Protein AF-A0A952ZER1-F1 (afdb_monomer_lite)

Secondary structure (DSSP, 8-state):
------THHHHHHHHHHHHHHHHHHHHHHHHHHHHHHHHHHHHHHHHHH--TT-TT-SS----TTT--HHHHHHHHHHHHHH-TT-HHHHHHHHHHHHHTT-HHHHHHHHHHHHTT-HHHHHHHHHHHHHT-SPPTT----HHHHHHHHHHHHGGGGGSS-SS---HHHHHHHHHHHHHHHHHHHHHHTTTSHHHHHHHHGGGSSSHHHHHHHHHTPPP-GGGHHHHHHHHHHHHHHHHHTGGGSSTT---GGGS-HHHHHHHHHHHHHHHHHHHHSSHHHHHHHHHHHHHHHHHHHHHHHHHHHHHH-TTSHHHHHHHHHHHHHHHHHHHHHHHHHHHHHHHHTSTTS--------S---S---------HHHHHHHHHHHHTTB-TTSPBPHHHHHH-TT------TTTTT-HHHHHHHHHHHHHHHHH-

Sequence (432 aa):
MTKRSSPYSVCVVVIAILFTIFHSAISLAQSVSTSNESVISLQECDAAASHPNDPRRTAPGVSDEQLIPGRAIQLCEKAVQLNPTNARAKFELARAYWLGQDDKKAFRLFAQAGNNYPPALKYIGDAYLEGRGLPKGENQDANTALVWYKRSCGNLCKSASTVPGFPDARNAVNELTQRLQEERDVNIHTNKHENRTKASFNIFQMPEIIKALYNGTPIDWQGHAYVAQYLDGFISEMHEKILFLNGGQFCAPLISAEATSRLGPLKQRASYGALGGGGYDNMLNGPQRTQMVTDAGRRDALMLFNKFGCESGVSRTIIKNMNIALSRSEDTYSSVSRDMLNSMDRPGVPGFMYKENTYANLGKPVDGSRDENKIIARLNAFEKTLDDDGHMGFNFAKEHPSAPCVVPRDIAIAVESATKFQAACKKYKELR

Structure (mmCIF, N/CA/C/O backbone):
data_AF-A0A952ZER1-F1
#
_entry.id   AF-A0A952ZER1-F1
#
loop_
_atom_site.group_PDB
_atom_site.id
_atom_site.type_symbol
_atom_site.label_atom_id
_atom_site.label_alt_id
_atom_site.label_comp_id
_atom_site.label_asym_id
_atom_site.label_entity_id
_atom_site.label_seq_id
_atom_site.pdbx_PDB_ins_code
_atom_site.Cartn_x
_atom_site.Cartn_y
_atom_site.Cartn_z
_atom_site.occupancy
_atom_site.B_iso_or_equiv
_atom_site.auth_seq_id
_atom_site.auth_comp_id
_atom_site.auth_asym_id
_atom_site.auth_atom_id
_atom_site.pdbx_PDB_model_num
ATOM 1 N N . MET A 1 1 ? -60.679 28.554 63.789 1.00 43.62 1 MET A N 1
ATOM 2 C CA . MET A 1 1 ? -60.736 28.195 62.354 1.00 43.62 1 MET A CA 1
ATOM 3 C C . MET A 1 1 ? -59.680 27.135 62.067 1.00 43.62 1 MET A C 1
ATOM 5 O O . MET A 1 1 ? -58.536 27.470 61.802 1.00 43.62 1 MET A O 1
ATOM 9 N N . THR A 1 2 ? -60.030 25.856 62.184 1.00 45.25 2 THR A N 1
ATOM 10 C CA . THR A 1 2 ? -59.142 24.730 61.858 1.00 45.25 2 THR A CA 1
ATOM 11 C C . THR A 1 2 ? -59.527 24.195 60.480 1.00 45.25 2 THR A C 1
ATOM 13 O O . THR A 1 2 ? -60.616 23.663 60.274 1.00 45.25 2 THR A O 1
ATOM 16 N N . LYS A 1 3 ? -58.648 24.426 59.500 1.00 50.78 3 LYS A N 1
ATOM 17 C CA . LYS A 1 3 ? -58.821 24.029 58.098 1.00 50.78 3 LYS A CA 1
ATOM 18 C C . LYS A 1 3 ? -58.713 22.499 58.011 1.00 50.78 3 LYS A C 1
ATOM 20 O O . LYS A 1 3 ? -57.623 21.957 58.161 1.00 50.78 3 LYS A O 1
ATOM 25 N N . ARG A 1 4 ? -59.836 21.800 57.807 1.00 47.62 4 ARG A N 1
ATOM 26 C CA . ARG A 1 4 ? -59.846 20.361 57.490 1.00 47.62 4 ARG A CA 1
ATOM 27 C C . ARG A 1 4 ? -59.315 20.172 56.069 1.00 47.62 4 ARG A C 1
ATOM 29 O O . ARG A 1 4 ? -59.927 20.643 55.113 1.00 47.62 4 ARG A O 1
ATOM 36 N N . SER A 1 5 ? -58.165 19.522 55.942 1.00 53.94 5 SER A N 1
ATOM 37 C CA . SER A 1 5 ? -57.591 19.100 54.667 1.00 53.94 5 SER A CA 1
ATOM 38 C C . SER A 1 5 ? -58.413 17.955 54.066 1.00 53.94 5 SER A C 1
ATOM 40 O O . SER A 1 5 ? -58.832 17.025 54.752 1.00 53.94 5 SER A O 1
ATOM 42 N N . SER A 1 6 ? -58.675 18.069 52.766 1.00 51.28 6 SER A N 1
ATOM 43 C CA . SER A 1 6 ? -59.463 17.128 51.972 1.00 51.28 6 SER A CA 1
ATOM 44 C C . SER A 1 6 ? -58.701 15.805 51.758 1.00 51.28 6 SER A C 1
ATOM 46 O O . SER A 1 6 ? -57.529 15.852 51.368 1.00 51.28 6 SER A O 1
ATOM 48 N N . PRO A 1 7 ? -59.337 14.630 51.952 1.00 60.44 7 PRO A N 1
ATOM 49 C CA . PRO A 1 7 ? -58.694 13.316 51.814 1.00 60.44 7 PRO A CA 1
ATOM 50 C C . PRO A 1 7 ? -58.170 13.033 50.395 1.00 60.44 7 PRO A C 1
ATOM 52 O O . PRO A 1 7 ? -57.270 12.214 50.214 1.00 60.44 7 PRO A O 1
ATOM 55 N N . TYR A 1 8 ? -58.650 13.770 49.390 1.00 58.16 8 TYR A N 1
ATOM 56 C CA . TYR A 1 8 ? -58.183 13.661 48.007 1.00 58.16 8 TYR A CA 1
ATOM 57 C C . TYR A 1 8 ? -56.742 14.162 47.809 1.00 58.16 8 TYR A C 1
ATOM 59 O O . TYR A 1 8 ? -56.061 13.721 46.887 1.00 58.16 8 TYR A O 1
ATOM 67 N N . SER A 1 9 ? -56.232 15.024 48.696 1.00 57.41 9 SER A N 1
ATOM 68 C CA . SER A 1 9 ? -54.882 15.587 48.555 1.00 57.41 9 SER A CA 1
ATOM 69 C C . SER A 1 9 ? -53.769 14.601 48.921 1.00 57.41 9 SER A C 1
ATOM 71 O O . SER A 1 9 ? -52.652 14.745 48.436 1.00 57.41 9 SER A O 1
ATOM 73 N N . VAL A 1 10 ? -54.052 13.600 49.760 1.00 64.00 10 VAL A N 1
ATOM 74 C CA . VAL A 1 10 ? -53.051 12.606 50.188 1.00 64.00 10 VAL A CA 1
ATOM 75 C C . VAL A 1 10 ? -52.886 11.510 49.129 1.00 64.00 10 VAL A C 1
ATOM 77 O O . VAL A 1 10 ? -51.770 11.080 48.852 1.00 64.00 10 VAL A O 1
ATOM 80 N N . CYS A 1 11 ? -53.975 11.115 48.464 1.00 65.44 11 CYS A N 1
ATOM 81 C CA . CYS A 1 11 ? -53.949 10.079 47.427 1.00 65.44 11 CYS A CA 1
ATOM 82 C C . CYS A 1 11 ? -53.149 10.499 46.180 1.00 65.44 11 CYS A C 1
ATOM 84 O O . CYS A 1 11 ? -52.372 9.707 45.650 1.00 65.44 11 CYS A O 1
ATOM 86 N N . VAL A 1 12 ? -53.274 11.759 45.744 1.00 69.88 12 VAL A N 1
ATOM 87 C CA . VAL A 1 12 ? -52.548 12.275 44.566 1.00 69.88 12 VAL A CA 1
ATOM 88 C C . VAL A 1 12 ? -51.033 12.301 44.802 1.00 69.88 12 VAL A C 1
ATOM 90 O O . VAL A 1 12 ? -50.262 11.965 43.905 1.00 69.88 12 VAL A O 1
ATOM 93 N N . VAL A 1 13 ? -50.596 12.628 46.022 1.00 69.38 13 VAL A N 1
ATOM 94 C CA . VAL A 1 13 ? -49.168 12.673 46.376 1.00 69.38 13 VAL A CA 1
ATOM 95 C C . VAL A 1 13 ? -48.555 11.269 46.404 1.00 69.38 13 VAL A C 1
ATOM 97 O O . VAL A 1 13 ? -47.452 11.077 45.900 1.00 69.38 13 VAL A O 1
ATOM 100 N N . VAL A 1 14 ? -49.275 10.264 46.913 1.00 70.38 14 VAL A N 1
ATOM 101 C CA . VAL A 1 14 ? -48.776 8.876 46.961 1.00 70.38 14 VAL A CA 1
ATOM 102 C C . VAL A 1 14 ? -48.654 8.269 45.558 1.00 70.38 14 VAL A C 1
ATOM 104 O O . VAL A 1 14 ? -47.648 7.627 45.260 1.00 70.38 14 VAL A O 1
ATOM 107 N N . ILE A 1 15 ? -49.619 8.517 44.665 1.00 70.44 15 ILE A N 1
ATOM 108 C CA . ILE A 1 15 ? -49.558 8.029 43.275 1.00 70.44 15 ILE A CA 1
ATOM 109 C C . ILE A 1 15 ? -48.402 8.691 42.511 1.00 70.44 15 ILE A C 1
ATOM 111 O O . ILE A 1 15 ? -47.682 8.005 41.787 1.00 70.44 15 ILE A O 1
ATOM 115 N N . ALA A 1 16 ? -48.168 9.993 42.711 1.00 68.88 16 ALA A N 1
ATOM 116 C CA . ALA A 1 16 ? -47.048 10.700 42.089 1.00 68.88 16 ALA A CA 1
ATOM 117 C C . ALA A 1 16 ? -45.679 10.170 42.561 1.00 68.88 16 ALA A C 1
ATOM 119 O O . ALA A 1 16 ? -44.778 10.002 41.741 1.00 68.88 16 ALA A O 1
ATOM 120 N N . ILE A 1 17 ? -45.531 9.847 43.852 1.00 68.81 17 ILE A N 1
ATOM 121 C CA . ILE A 1 17 ? -44.296 9.263 44.406 1.00 68.81 17 ILE A CA 1
ATOM 122 C C . ILE A 1 17 ? -44.074 7.831 43.890 1.00 68.81 17 ILE A C 1
ATOM 124 O O . ILE A 1 17 ? -42.952 7.456 43.562 1.00 68.81 17 ILE A O 1
ATOM 128 N N . LEU A 1 18 ? -45.128 7.021 43.751 1.00 65.81 18 LEU A N 1
ATOM 129 C CA . LEU A 1 18 ? -44.995 5.671 43.192 1.00 65.81 18 LEU A CA 1
ATOM 130 C C . LEU A 1 18 ? -44.629 5.697 41.699 1.00 65.81 18 LEU A C 1
ATOM 132 O O . LEU A 1 18 ? -43.811 4.886 41.268 1.00 65.81 18 LEU A O 1
ATOM 136 N N . PHE A 1 19 ? -45.150 6.655 40.923 1.00 63.44 19 PHE A N 1
ATOM 137 C CA . PHE A 1 19 ? -44.794 6.822 39.508 1.00 63.44 19 PHE A CA 1
ATOM 138 C C . PHE A 1 19 ? -43.338 7.260 39.293 1.00 63.44 19 PHE A C 1
ATOM 140 O O . PHE A 1 19 ? -42.705 6.795 38.340 1.00 63.44 19 PHE A O 1
ATOM 147 N N . THR A 1 20 ? -42.785 8.111 40.165 1.00 61.59 20 THR A N 1
ATOM 148 C CA . THR A 1 20 ? -41.373 8.524 40.083 1.00 61.59 20 THR A CA 1
ATOM 149 C C . THR A 1 20 ? -40.426 7.396 40.491 1.00 61.59 20 THR A C 1
ATOM 151 O O . THR A 1 20 ? -39.408 7.187 39.827 1.00 61.59 20 THR A O 1
ATOM 154 N N . ILE A 1 21 ? -40.781 6.595 41.502 1.00 60.31 21 ILE A N 1
ATOM 155 C CA . ILE A 1 21 ? -39.994 5.415 41.895 1.00 60.31 21 ILE A CA 1
ATOM 156 C C . ILE A 1 21 ? -40.012 4.353 40.778 1.00 60.31 21 ILE A C 1
ATOM 158 O O . ILE A 1 21 ? -38.963 3.796 40.450 1.00 60.31 21 ILE A O 1
ATOM 162 N N . PHE A 1 22 ? -41.157 4.125 40.118 1.00 57.19 22 PHE A N 1
ATOM 163 C CA . PHE A 1 22 ? -41.252 3.162 39.010 1.00 57.19 22 PHE A CA 1
ATOM 164 C C . PHE A 1 22 ? -40.488 3.605 37.748 1.00 57.19 22 PHE A C 1
ATOM 166 O O . PHE A 1 22 ? -39.828 2.780 37.119 1.00 57.19 22 PHE A O 1
ATOM 173 N N . HIS A 1 23 ? -40.501 4.899 37.394 1.00 57.94 23 HIS A N 1
ATOM 174 C CA . HIS A 1 23 ? -39.700 5.411 36.267 1.00 57.94 23 HIS A CA 1
ATOM 175 C C . HIS A 1 23 ? -38.188 5.296 36.513 1.00 57.94 23 HIS A C 1
ATOM 177 O O . HIS A 1 23 ? -37.431 5.020 35.584 1.00 57.94 23 HIS A O 1
ATOM 183 N N . SER A 1 24 ? -37.748 5.439 37.766 1.00 58.06 24 SER A N 1
ATOM 184 C CA . SER A 1 24 ? -36.331 5.325 38.140 1.00 58.06 24 SER A CA 1
ATOM 185 C C . SER A 1 24 ? -35.780 3.907 37.930 1.00 58.06 24 SER A C 1
ATOM 187 O O . SER A 1 24 ? -34.637 3.737 37.507 1.00 58.06 24 SER A O 1
ATOM 189 N N . ALA A 1 25 ? -36.593 2.876 38.191 1.00 57.97 25 ALA A N 1
ATOM 190 C CA . ALA A 1 25 ? -36.174 1.478 38.075 1.00 57.97 25 ALA A CA 1
ATOM 191 C C . ALA A 1 25 ? -36.042 1.004 36.614 1.00 57.97 25 ALA A C 1
ATOM 193 O O . ALA A 1 25 ? -35.172 0.191 36.303 1.00 57.97 25 ALA A O 1
ATOM 194 N N . ILE A 1 26 ? -36.861 1.536 35.700 1.00 58.41 26 ILE A N 1
ATOM 195 C CA . ILE A 1 26 ? -36.849 1.137 34.283 1.00 58.41 26 ILE A CA 1
ATOM 196 C C . ILE A 1 26 ? -35.593 1.663 33.561 1.00 58.41 26 ILE A C 1
ATOM 198 O O . ILE A 1 26 ? -35.013 0.945 32.745 1.00 58.41 26 ILE A O 1
ATOM 202 N N . SER A 1 27 ? -35.103 2.863 33.900 1.00 58.00 27 SER A N 1
ATOM 203 C CA . SER A 1 27 ? -33.882 3.416 33.287 1.00 58.00 27 SER A CA 1
ATOM 204 C C . SER A 1 27 ? -32.595 2.664 33.653 1.00 58.00 27 SER A C 1
ATOM 206 O O . SER A 1 27 ? -31.658 2.667 32.857 1.00 58.00 27 SER A O 1
ATOM 208 N N . LEU A 1 28 ? -32.528 1.986 34.806 1.00 58.38 28 LEU A N 1
ATOM 209 C CA . LEU A 1 28 ? -31.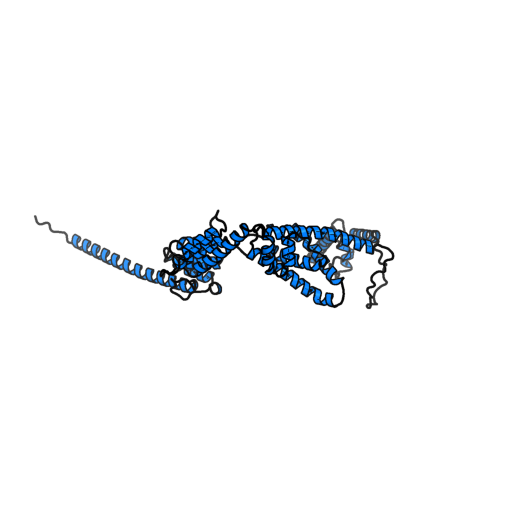343 1.200 35.187 1.00 58.38 28 LEU A CA 1
ATOM 210 C C . LEU A 1 28 ? -31.241 -0.141 34.442 1.00 58.38 28 LEU A C 1
ATOM 212 O O . LEU A 1 28 ? -30.138 -0.616 34.191 1.00 58.38 28 LEU A O 1
ATOM 216 N N . ALA A 1 29 ? -32.361 -0.757 34.058 1.00 60.69 29 ALA A N 1
ATOM 217 C CA . ALA A 1 29 ? -32.334 -2.042 33.353 1.00 60.69 29 ALA A CA 1
ATOM 218 C C . ALA A 1 29 ? -31.843 -1.910 31.895 1.00 60.69 29 ALA A C 1
ATOM 220 O O . ALA A 1 29 ? -31.192 -2.813 31.368 1.00 60.69 29 ALA A O 1
ATOM 221 N N . GLN A 1 30 ? -32.100 -0.769 31.245 1.00 59.97 30 GLN A N 1
ATOM 222 C CA . GLN A 1 30 ? -31.696 -0.527 29.853 1.00 59.97 30 GLN A CA 1
ATOM 223 C C . GLN A 1 30 ? -30.192 -0.232 29.694 1.00 59.97 30 GLN A C 1
ATOM 225 O O . GLN A 1 30 ? -29.612 -0.525 28.647 1.00 59.97 30 GLN A O 1
ATOM 230 N N . SER A 1 31 ? -29.528 0.305 30.721 1.00 62.78 31 SER A N 1
ATOM 231 C CA . SER A 1 31 ? -28.096 0.640 30.663 1.00 62.78 31 SER A CA 1
ATOM 232 C C . SER A 1 31 ? -27.174 -0.578 30.835 1.00 62.78 31 SER A C 1
ATOM 234 O O . SER A 1 31 ? -26.071 -0.613 30.285 1.00 62.78 31 SER A O 1
ATOM 236 N N . VAL A 1 32 ? -27.626 -1.627 31.530 1.00 66.94 32 VAL A N 1
ATOM 237 C CA . VAL A 1 32 ? -26.832 -2.855 31.727 1.00 66.94 32 VAL A CA 1
ATOM 238 C C . VAL A 1 32 ? -26.818 -3.726 30.465 1.00 66.94 32 VAL A C 1
ATOM 240 O O . VAL A 1 32 ? -25.779 -4.268 30.101 1.00 66.94 32 VAL A O 1
ATOM 243 N N . SER A 1 33 ? -27.934 -3.814 29.733 1.00 69.12 33 SER A N 1
ATOM 244 C CA . SER A 1 33 ? -27.995 -4.617 28.500 1.00 69.12 33 SER A CA 1
ATOM 245 C C . SER A 1 33 ? -27.141 -4.035 27.367 1.00 69.12 33 SER A C 1
ATOM 247 O O . SER A 1 33 ? -26.513 -4.784 26.621 1.00 69.12 33 SER A O 1
ATOM 249 N N . THR A 1 34 ? -27.098 -2.707 27.234 1.00 72.19 34 THR A N 1
ATOM 250 C CA . THR A 1 34 ? -26.364 -2.026 26.152 1.00 72.19 34 THR A CA 1
ATOM 251 C C . THR A 1 34 ? -24.851 -2.084 26.342 1.00 72.19 34 THR A C 1
ATOM 253 O O . THR A 1 34 ? -24.113 -2.224 25.369 1.00 72.19 34 THR A O 1
ATOM 256 N N . SER A 1 35 ? -24.381 -2.044 27.592 1.00 78.56 35 SER A N 1
ATOM 257 C CA . SER A 1 35 ? -22.953 -2.174 27.907 1.00 78.56 35 SER A CA 1
ATOM 258 C C . SER A 1 35 ? -22.405 -3.583 27.661 1.00 78.56 35 SER A C 1
ATOM 260 O O . SER A 1 35 ? -21.248 -3.724 27.278 1.00 78.56 35 SER A O 1
ATOM 262 N N . ASN A 1 36 ? -23.218 -4.632 27.817 1.00 88.88 36 ASN A N 1
ATOM 263 C CA . ASN A 1 36 ? -22.768 -5.994 27.525 1.00 88.88 36 ASN A CA 1
ATOM 264 C C . ASN A 1 36 ? -22.648 -6.245 26.009 1.00 88.88 36 ASN A C 1
ATOM 266 O O . ASN A 1 36 ? -21.670 -6.825 25.544 1.00 88.88 36 ASN A O 1
ATOM 270 N N . GLU A 1 37 ? -23.603 -5.751 25.213 1.00 93.56 37 GLU A N 1
ATOM 271 C CA . GLU A 1 37 ? -23.552 -5.894 23.751 1.00 93.56 37 GLU A CA 1
ATOM 272 C C . GLU A 1 37 ? -22.380 -5.120 23.126 1.00 93.56 37 GLU A C 1
ATOM 274 O O . GLU A 1 37 ? -21.715 -5.617 22.210 1.00 93.56 37 GLU A O 1
ATOM 279 N N . SER A 1 38 ? -22.081 -3.920 23.634 1.00 93.69 38 SER A N 1
ATOM 280 C CA . SER A 1 38 ? -20.953 -3.128 23.141 1.00 93.69 38 SER A CA 1
ATOM 281 C C . SER A 1 38 ? -19.607 -3.821 23.385 1.00 93.69 38 SER A C 1
ATOM 283 O O . SER A 1 38 ? -18.751 -3.790 22.500 1.00 93.69 38 SER A O 1
ATOM 285 N N . VAL A 1 39 ? -19.444 -4.508 24.522 1.00 95.00 39 VAL A N 1
ATOM 286 C CA . VAL A 1 39 ? -18.251 -5.310 24.840 1.00 95.00 39 VAL A CA 1
ATOM 287 C C . VAL A 1 39 ? -18.152 -6.546 23.947 1.00 95.00 39 VAL A C 1
ATOM 289 O O . VAL A 1 39 ? -17.086 -6.799 23.388 1.00 95.00 39 VAL A O 1
ATOM 292 N N . ILE A 1 40 ? -19.250 -7.288 23.766 1.00 96.00 40 ILE A N 1
ATOM 293 C CA . ILE A 1 40 ? -19.272 -8.491 22.917 1.00 96.00 40 ILE A CA 1
ATOM 294 C C . ILE A 1 40 ? -18.928 -8.133 21.467 1.00 96.00 40 ILE A C 1
ATOM 296 O O . ILE A 1 40 ? -18.050 -8.753 20.875 1.00 96.00 40 ILE A O 1
ATOM 300 N N . SER A 1 41 ? -19.553 -7.091 20.908 1.00 97.50 41 SER A N 1
ATOM 301 C CA . SER A 1 41 ? -19.279 -6.668 19.525 1.00 97.50 41 SER A CA 1
ATOM 302 C C . SER A 1 41 ? -17.821 -6.250 19.307 1.00 97.50 41 SER A C 1
ATOM 304 O O . SER A 1 41 ? -17.253 -6.530 18.252 1.00 97.50 41 SER A O 1
ATOM 306 N N . LEU A 1 42 ? -17.192 -5.622 20.308 1.00 96.88 42 LEU A N 1
ATOM 307 C CA . LEU A 1 42 ? -15.772 -5.285 20.261 1.00 96.88 42 LEU A CA 1
ATOM 308 C C . LEU A 1 42 ? -14.908 -6.551 20.226 1.00 96.88 42 LEU A C 1
ATOM 310 O O . LEU A 1 42 ? -14.045 -6.653 19.364 1.00 96.88 42 LEU A O 1
ATOM 314 N N . GLN A 1 43 ? -15.187 -7.537 21.084 1.00 96.69 43 GLN A N 1
ATOM 315 C CA . GLN A 1 43 ? -14.460 -8.814 21.102 1.00 96.69 43 GLN A CA 1
ATOM 316 C C . GLN A 1 43 ? -14.606 -9.598 19.791 1.00 96.69 43 GLN A C 1
ATOM 318 O O . GLN A 1 43 ? -13.641 -10.200 19.322 1.00 96.69 43 GLN A O 1
ATOM 323 N N . GLU A 1 44 ? -15.795 -9.587 19.184 1.00 97.69 44 GLU A N 1
ATOM 324 C CA . GLU A 1 44 ? -16.028 -10.216 17.880 1.00 97.69 44 GLU A CA 1
ATOM 325 C C . GLU A 1 44 ? -15.234 -9.524 16.763 1.00 97.69 44 GLU A C 1
ATOM 327 O O . GLU A 1 44 ? -14.658 -10.202 15.911 1.00 97.69 44 GLU A O 1
ATOM 332 N N . CYS A 1 45 ? -15.170 -8.188 16.776 1.00 98.38 45 CYS A N 1
ATOM 333 C CA . CYS A 1 45 ? -14.321 -7.427 15.859 1.00 98.38 45 CYS A CA 1
ATOM 334 C C . CYS A 1 45 ? -12.833 -7.742 16.085 1.00 98.38 45 CYS A C 1
ATOM 336 O O . CYS A 1 45 ? -12.135 -8.081 15.126 1.00 98.38 45 CYS A O 1
ATOM 338 N N . ASP A 1 46 ? -12.379 -7.761 17.342 1.00 97.69 46 ASP A N 1
ATOM 339 C CA . ASP A 1 46 ? -10.996 -8.078 17.700 1.00 97.69 46 ASP A CA 1
ATOM 340 C C . ASP A 1 46 ? -10.594 -9.464 17.166 1.00 97.69 46 ASP A C 1
ATOM 342 O O . ASP A 1 46 ? -9.553 -9.618 16.528 1.00 97.69 46 ASP A O 1
ATOM 346 N N . ALA A 1 47 ? -11.438 -10.478 17.374 1.00 97.88 47 ALA A N 1
ATOM 347 C CA . ALA A 1 47 ? -11.186 -11.841 16.907 1.00 97.88 47 ALA A CA 1
ATOM 348 C C . ALA A 1 47 ? -11.132 -11.965 15.374 1.00 97.88 47 ALA A C 1
ATOM 350 O O . ALA A 1 47 ? -10.523 -12.900 14.857 1.00 97.88 47 ALA A O 1
ATOM 351 N N . ALA A 1 48 ? -11.767 -11.044 14.644 1.00 98.38 48 ALA A N 1
ATOM 352 C CA . ALA A 1 48 ? -11.807 -11.049 13.186 1.00 98.38 48 ALA A CA 1
ATOM 353 C C . ALA A 1 48 ? -10.725 -10.171 12.535 1.00 98.38 48 ALA A C 1
ATOM 355 O O . ALA A 1 48 ? -10.361 -10.421 11.384 1.00 98.38 48 ALA A O 1
ATOM 356 N N . ALA A 1 49 ? -10.242 -9.135 13.229 1.00 98.50 49 ALA A N 1
ATOM 357 C CA . ALA A 1 49 ? -9.474 -8.058 12.605 1.00 98.50 49 ALA A CA 1
ATOM 358 C C . ALA A 1 49 ? -8.280 -7.531 13.416 1.00 98.50 49 ALA A C 1
ATOM 360 O O . ALA A 1 49 ? -7.540 -6.682 12.904 1.00 98.50 49 ALA A O 1
ATOM 361 N N . SER A 1 50 ? -8.043 -8.017 14.638 1.00 98.06 50 SER A N 1
ATOM 362 C CA . SER A 1 50 ? -6.933 -7.534 15.465 1.00 98.06 50 SER A CA 1
ATOM 363 C C . SER A 1 50 ? -5.581 -7.761 14.784 1.00 98.06 50 SER A C 1
ATOM 365 O O . SER A 1 50 ? -5.311 -8.831 14.236 1.00 98.06 50 SER A O 1
ATOM 367 N N . HIS A 1 51 ? -4.714 -6.749 14.797 1.00 97.44 51 HIS A N 1
ATOM 368 C CA . HIS A 1 51 ? -3.384 -6.851 14.200 1.00 97.44 51 HIS A CA 1
ATOM 369 C C . HIS A 1 51 ? -2.434 -7.643 15.133 1.00 97.44 51 HIS A C 1
ATOM 371 O O . HIS A 1 51 ? -2.384 -7.339 16.328 1.00 97.44 51 HIS A O 1
ATOM 377 N N . PRO A 1 52 ? -1.626 -8.608 14.640 1.00 96.88 52 PRO A N 1
ATOM 378 C CA . PRO A 1 52 ? -0.769 -9.464 15.482 1.00 96.88 52 PRO A CA 1
ATOM 379 C C . PRO A 1 52 ? 0.170 -8.706 16.423 1.00 96.88 52 PRO A C 1
ATOM 381 O O . PRO A 1 52 ? 0.324 -9.075 17.590 1.00 96.88 52 PRO A O 1
ATOM 384 N N . ASN A 1 53 ? 0.735 -7.608 15.923 1.00 94.31 53 ASN A N 1
ATOM 385 C CA . ASN A 1 53 ? 1.678 -6.760 16.653 1.00 94.31 53 ASN A CA 1
ATOM 386 C C . ASN A 1 53 ? 1.016 -5.596 17.411 1.00 94.31 53 ASN A C 1
ATOM 388 O O . ASN A 1 53 ? 1.725 -4.722 17.909 1.00 94.31 53 ASN A O 1
ATOM 392 N N . ASP A 1 54 ? -0.319 -5.530 17.478 1.00 94.38 54 ASP A N 1
ATOM 393 C CA . ASP A 1 54 ? -1.002 -4.492 18.253 1.00 94.38 54 ASP A CA 1
ATOM 394 C C . ASP A 1 54 ? -0.838 -4.764 19.760 1.00 94.38 54 A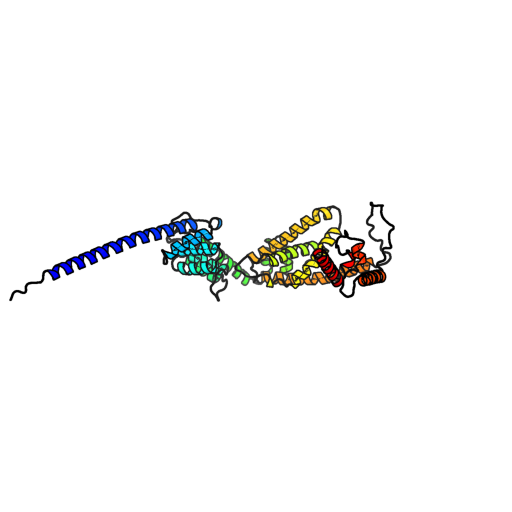SP A C 1
ATOM 396 O O . ASP A 1 54 ? -1.369 -5.756 20.266 1.00 94.38 54 ASP A O 1
ATOM 400 N N . PRO A 1 55 ? -0.133 -3.900 20.517 1.00 90.38 55 PRO A N 1
ATOM 401 C CA . PRO A 1 55 ? 0.089 -4.117 21.945 1.00 90.38 55 PRO A CA 1
ATOM 402 C C . PRO A 1 55 ? -1.188 -3.970 22.782 1.00 90.38 55 PRO A C 1
ATOM 404 O O . PRO A 1 55 ? -1.202 -4.366 23.944 1.00 90.38 55 PRO A O 1
ATOM 407 N N . ARG A 1 56 ? -2.251 -3.371 22.228 1.00 91.62 56 ARG A N 1
ATOM 408 C CA . ARG A 1 56 ? -3.526 -3.164 22.923 1.00 91.62 56 ARG A CA 1
ATOM 409 C C . ARG A 1 56 ? -4.548 -4.248 22.603 1.00 91.62 56 ARG A C 1
ATOM 411 O O . ARG A 1 56 ? -5.711 -4.067 22.964 1.00 91.62 56 ARG A O 1
ATOM 418 N N . ARG A 1 57 ? -4.136 -5.343 21.946 1.00 92.94 57 ARG A N 1
ATOM 419 C CA . ARG A 1 57 ? -5.022 -6.444 21.561 1.00 92.94 57 ARG A CA 1
ATOM 420 C C . ARG A 1 57 ? -5.625 -7.218 22.737 1.00 92.94 57 ARG A C 1
ATOM 422 O O . ARG A 1 57 ? -4.982 -7.416 23.760 1.00 92.94 57 ARG A O 1
ATOM 429 N N . THR A 1 58 ? -6.854 -7.684 22.556 1.00 92.88 58 THR A N 1
ATOM 430 C CA . THR A 1 58 ? -7.690 -8.433 23.531 1.00 92.88 58 THR A CA 1
ATOM 431 C C . THR A 1 58 ? -8.010 -9.845 23.044 1.00 92.88 58 THR A C 1
ATOM 433 O O . THR A 1 58 ? -8.416 -10.688 23.837 1.00 92.88 58 THR A O 1
ATOM 436 N N . ALA A 1 59 ? -7.790 -10.112 21.756 1.00 94.38 59 ALA A N 1
ATOM 437 C CA . ALA A 1 59 ? -7.918 -11.412 21.112 1.00 94.38 59 ALA A CA 1
ATOM 438 C C . ALA A 1 59 ? -6.574 -11.819 20.468 1.00 94.38 59 ALA A C 1
ATOM 440 O O . ALA A 1 59 ? -5.647 -10.995 20.370 1.00 94.38 59 ALA A O 1
ATOM 441 N N . PRO A 1 60 ? -6.410 -13.088 20.047 1.00 96.62 60 PRO A N 1
ATOM 442 C CA . PRO A 1 60 ? -5.346 -13.461 19.122 1.00 96.62 60 PRO A CA 1
ATOM 443 C C . PRO A 1 60 ? -5.381 -12.558 17.886 1.00 96.62 60 PRO A C 1
ATOM 445 O O . PRO A 1 60 ? -6.452 -12.265 17.364 1.00 96.62 60 PRO A O 1
ATOM 448 N N . GLY A 1 61 ? -4.217 -12.090 17.441 1.00 96.62 61 GLY A N 1
ATOM 449 C CA . GLY A 1 61 ? -4.157 -11.305 16.213 1.00 96.62 61 GLY A CA 1
ATOM 450 C C . GLY A 1 61 ? -4.357 -12.181 14.979 1.00 96.62 61 GLY A C 1
ATOM 451 O O . GLY A 1 61 ? -3.967 -13.347 14.969 1.00 96.62 61 GLY A O 1
ATOM 452 N N . VAL A 1 62 ? -4.930 -11.588 13.941 1.00 97.69 62 VAL A N 1
ATOM 453 C CA . VAL A 1 62 ? -5.202 -12.198 12.639 1.00 97.69 62 VAL A CA 1
ATOM 454 C C . VAL A 1 62 ? -4.210 -11.611 11.645 1.00 97.69 62 VAL A C 1
ATOM 456 O O . VAL A 1 62 ? -4.182 -10.388 11.497 1.00 97.69 62 VAL A O 1
ATOM 459 N N . SER A 1 63 ? -3.380 -12.427 10.983 1.00 97.12 63 SER A N 1
ATOM 460 C CA . SER A 1 63 ? -2.435 -11.914 9.972 1.00 97.12 63 SER A CA 1
ATOM 461 C C . SER A 1 63 ? -3.170 -11.299 8.773 1.00 97.12 63 SER A C 1
ATOM 463 O O . SER A 1 63 ? -4.374 -11.503 8.615 1.00 97.12 63 SER A O 1
ATOM 465 N N . ASP A 1 64 ? -2.477 -10.516 7.942 1.00 93.06 64 ASP A N 1
ATOM 466 C CA . ASP A 1 64 ? -3.099 -9.910 6.754 1.00 93.06 64 ASP A CA 1
ATOM 467 C C . ASP A 1 64 ? -3.625 -10.992 5.785 1.00 93.06 64 ASP A C 1
ATOM 469 O O . ASP A 1 64 ? -4.686 -10.819 5.193 1.00 93.06 64 ASP A O 1
ATOM 473 N N . GLU A 1 65 ? -2.952 -12.144 5.697 1.00 93.00 65 GLU A N 1
ATOM 474 C CA . GLU A 1 65 ? -3.329 -13.284 4.846 1.00 93.00 65 GLU A CA 1
ATOM 475 C C . GLU A 1 65 ? -4.525 -14.080 5.387 1.00 93.00 65 GLU A C 1
ATOM 477 O O . GLU A 1 65 ? -5.249 -14.715 4.623 1.00 93.00 65 GLU A O 1
ATOM 482 N N . GLN A 1 66 ? -4.716 -14.089 6.708 1.00 94.75 66 GLN A N 1
ATOM 483 C CA . GLN A 1 66 ? -5.806 -14.814 7.368 1.00 94.75 66 GLN A CA 1
ATOM 484 C C . GLN A 1 66 ? -7.082 -13.977 7.494 1.00 94.75 66 GLN A C 1
ATOM 486 O O . GLN A 1 66 ? -8.160 -14.524 7.738 1.00 94.75 66 GLN A O 1
ATOM 491 N N . LEU A 1 67 ? -6.970 -12.654 7.369 1.00 97.19 67 LEU A N 1
ATOM 492 C CA . LEU A 1 67 ? -8.098 -11.750 7.516 1.00 97.19 67 LEU A CA 1
ATOM 493 C C . LEU A 1 67 ? -9.051 -11.899 6.327 1.00 97.19 67 LEU A C 1
ATOM 495 O O . LEU A 1 67 ? -8.652 -11.778 5.174 1.00 97.19 67 LEU A O 1
ATOM 499 N N . ILE A 1 68 ? -10.339 -12.104 6.612 1.00 97.06 68 ILE A N 1
ATOM 500 C CA . ILE A 1 68 ? -11.404 -12.168 5.601 1.00 97.06 68 ILE A CA 1
ATOM 501 C C . ILE A 1 68 ? -12.147 -10.820 5.600 1.00 97.06 68 ILE A C 1
ATOM 503 O O . ILE A 1 68 ? -12.984 -10.605 6.488 1.00 97.06 68 ILE A O 1
ATOM 507 N N . PRO A 1 69 ? -11.901 -9.908 4.631 1.00 95.38 69 PRO A N 1
ATOM 508 C CA . PRO A 1 69 ? -12.356 -8.518 4.728 1.00 95.38 69 PRO A CA 1
ATOM 509 C C . PRO A 1 69 ? -13.864 -8.374 4.916 1.00 95.38 69 PRO A C 1
ATOM 511 O O . PRO A 1 69 ? -14.300 -7.661 5.812 1.00 95.38 69 PRO A O 1
ATOM 514 N N . GLY A 1 70 ? -14.675 -9.105 4.146 1.00 94.81 70 GLY A N 1
ATOM 515 C CA . GLY A 1 70 ? -16.137 -9.007 4.234 1.00 94.81 70 GLY A CA 1
ATOM 516 C C . GLY A 1 70 ? -16.691 -9.363 5.619 1.00 94.81 70 GLY A C 1
ATOM 517 O O . GLY A 1 70 ? -17.546 -8.651 6.146 1.00 94.81 70 GLY A O 1
ATOM 518 N N . ARG A 1 71 ? -16.168 -10.428 6.248 1.00 97.38 71 ARG A N 1
ATOM 519 C CA . ARG A 1 71 ? -16.591 -10.841 7.595 1.00 97.38 71 ARG A CA 1
ATOM 520 C C . ARG A 1 71 ? -16.119 -9.851 8.658 1.00 97.38 71 ARG A C 1
ATOM 522 O O . ARG A 1 71 ? -16.898 -9.499 9.541 1.00 97.38 71 ARG A O 1
ATOM 529 N N . ALA A 1 72 ? -14.871 -9.400 8.559 1.00 98.50 72 ALA A N 1
ATOM 530 C CA . ALA A 1 72 ? -14.294 -8.424 9.477 1.00 98.50 72 ALA A CA 1
ATOM 531 C C . ALA A 1 72 ? -15.026 -7.073 9.415 1.00 98.50 72 ALA A C 1
ATOM 533 O O . ALA A 1 72 ? -15.382 -6.533 10.459 1.00 98.50 72 ALA A O 1
ATOM 534 N N . ILE A 1 73 ? -15.332 -6.566 8.211 1.00 98.62 73 ILE A N 1
ATOM 535 C CA . ILE A 1 73 ? -16.094 -5.321 8.014 1.00 98.62 73 ILE A CA 1
ATOM 536 C C . ILE A 1 73 ? -17.443 -5.413 8.728 1.00 98.62 73 ILE A C 1
ATOM 538 O O . ILE A 1 73 ? -17.747 -4.550 9.544 1.00 98.62 73 ILE A O 1
ATOM 542 N N . GLN A 1 74 ? -18.215 -6.481 8.501 1.00 98.38 74 GLN A N 1
ATOM 543 C CA . GLN A 1 74 ? -19.534 -6.645 9.122 1.00 98.38 74 GLN A CA 1
ATOM 544 C C . GLN A 1 74 ? -19.476 -6.578 10.660 1.00 98.38 74 GLN A C 1
ATOM 546 O O . GLN A 1 74 ? -20.286 -5.895 11.289 1.00 98.38 74 GLN A O 1
ATOM 551 N N . LEU A 1 75 ? -18.527 -7.292 11.273 1.00 98.38 75 LEU A N 1
ATOM 552 C CA . LEU A 1 75 ? -18.380 -7.335 12.731 1.00 98.38 75 LEU A CA 1
ATOM 553 C C . LEU A 1 75 ? -17.882 -5.998 13.292 1.00 98.38 75 LEU A C 1
ATOM 555 O O . LEU A 1 75 ? -18.422 -5.483 14.272 1.00 98.38 75 LEU A O 1
ATOM 559 N N . CYS A 1 76 ? -16.886 -5.401 12.644 1.00 98.62 76 CYS A N 1
ATOM 560 C CA . CYS A 1 76 ? -16.277 -4.165 13.111 1.00 98.62 76 CYS A CA 1
ATOM 561 C C . CYS A 1 76 ? -17.143 -2.924 12.860 1.00 98.62 76 CYS A C 1
ATOM 563 O O . CYS A 1 76 ? -17.064 -1.970 13.632 1.00 98.62 76 CYS A O 1
ATOM 565 N N . GLU A 1 77 ? -18.024 -2.922 11.856 1.00 98.56 77 GLU A N 1
ATOM 566 C CA . GLU A 1 77 ? -19.043 -1.876 11.702 1.00 98.56 77 GLU A CA 1
ATOM 567 C C . GLU A 1 77 ? -20.003 -1.859 12.889 1.00 98.56 77 GLU A C 1
ATOM 569 O O . GLU A 1 77 ? -20.238 -0.792 13.462 1.00 98.56 77 GLU A O 1
ATOM 574 N N . LYS A 1 78 ? -20.484 -3.035 13.320 1.00 98.19 78 LYS A N 1
ATOM 575 C CA . LYS A 1 78 ? -21.308 -3.158 14.530 1.00 98.19 78 LYS A CA 1
ATOM 576 C C . LYS A 1 78 ? -20.549 -2.652 15.762 1.00 98.19 78 LYS A C 1
ATOM 578 O O . LYS A 1 78 ? -21.090 -1.861 16.535 1.00 98.19 78 LYS A O 1
ATOM 583 N N . ALA A 1 79 ? -19.284 -3.048 15.915 1.00 98.19 79 ALA A N 1
ATOM 584 C CA . ALA A 1 79 ? -18.446 -2.609 17.029 1.00 98.19 79 ALA A CA 1
ATOM 585 C C . ALA A 1 79 ? -18.256 -1.082 17.058 1.00 98.19 79 ALA A C 1
ATOM 587 O O . ALA A 1 79 ? -18.387 -0.473 18.119 1.00 98.19 79 ALA A O 1
ATOM 588 N N . VAL A 1 80 ? -17.992 -0.446 15.909 1.00 98.12 80 VAL A N 1
ATOM 589 C CA . VAL A 1 80 ? -17.847 1.016 15.795 1.00 98.12 80 VAL A CA 1
ATOM 590 C C . VAL A 1 80 ? -19.176 1.736 16.023 1.00 98.12 80 VAL A C 1
ATOM 592 O O . VAL A 1 80 ? -19.180 2.794 16.647 1.00 98.12 80 VAL A O 1
ATOM 595 N N . GLN A 1 81 ? -20.301 1.177 15.571 1.00 97.62 81 GLN A N 1
ATOM 596 C CA . GLN A 1 81 ? -21.629 1.745 15.820 1.00 97.62 81 GLN A CA 1
ATOM 597 C C . GLN A 1 81 ? -21.950 1.789 17.319 1.00 97.62 81 GLN A C 1
ATOM 599 O O . GLN A 1 81 ? -22.435 2.806 17.813 1.00 97.62 81 GLN A O 1
ATOM 604 N N . LEU A 1 82 ? -21.653 0.706 18.042 1.00 96.44 82 LEU A N 1
ATOM 605 C CA . LEU A 1 82 ? -21.880 0.607 19.486 1.00 96.44 82 LEU A CA 1
ATOM 606 C C . LEU A 1 82 ? -20.801 1.329 20.310 1.00 96.44 82 LEU A C 1
ATOM 608 O O . LEU A 1 82 ? -21.057 1.723 21.445 1.00 96.44 82 LEU A O 1
ATOM 612 N N . ASN A 1 83 ? -19.609 1.540 19.742 1.00 95.88 83 ASN A N 1
ATOM 613 C CA . ASN A 1 83 ? -18.466 2.167 20.407 1.00 95.88 83 ASN A CA 1
ATOM 614 C C . ASN A 1 83 ? -17.825 3.278 19.539 1.00 95.88 83 ASN A C 1
ATOM 616 O O . ASN A 1 83 ? -16.644 3.192 19.184 1.00 95.88 83 ASN A O 1
ATOM 620 N N . PRO A 1 84 ? -18.543 4.369 19.215 1.00 96.56 84 PRO A N 1
ATOM 621 C CA . PRO A 1 84 ? -18.111 5.351 18.210 1.00 96.56 84 PRO A CA 1
ATOM 622 C C . PRO A 1 84 ? -16.880 6.178 18.604 1.00 96.56 84 PRO A C 1
ATOM 624 O O . PRO A 1 84 ? -16.289 6.855 17.760 1.00 96.56 84 PRO A O 1
ATOM 627 N N . THR A 1 85 ? -16.470 6.158 19.871 1.00 95.56 85 THR A N 1
ATOM 628 C CA . THR A 1 85 ? -15.255 6.825 20.370 1.00 95.56 85 THR A CA 1
ATOM 629 C C . THR A 1 85 ? -14.074 5.868 20.526 1.00 95.56 85 THR A C 1
ATOM 631 O O . THR A 1 85 ? -12.951 6.317 20.759 1.00 95.56 85 THR A O 1
ATOM 634 N N . ASN A 1 86 ? -14.289 4.558 20.365 1.00 95.94 86 ASN A N 1
ATOM 635 C CA . ASN A 1 86 ? -13.249 3.557 20.531 1.00 95.94 86 ASN A CA 1
ATOM 636 C C . ASN A 1 86 ? -12.299 3.574 19.322 1.00 95.94 86 ASN A C 1
ATOM 638 O O . ASN A 1 86 ? -12.645 3.166 18.213 1.00 95.94 86 ASN A O 1
ATOM 642 N N . ALA A 1 87 ? -11.078 4.065 19.543 1.00 96.69 87 ALA A N 1
ATOM 643 C CA . ALA A 1 87 ? -10.073 4.189 18.491 1.00 96.69 87 ALA A CA 1
ATOM 644 C C . ALA A 1 87 ? -9.616 2.831 17.937 1.00 96.69 87 ALA A C 1
ATOM 646 O O . ALA A 1 87 ? -9.249 2.744 16.767 1.00 96.69 87 ALA A O 1
ATOM 647 N N . ARG A 1 88 ? -9.674 1.774 18.753 1.00 96.62 88 ARG A N 1
ATOM 648 C CA . ARG A 1 88 ? -9.293 0.424 18.347 1.00 96.62 88 ARG A CA 1
ATOM 649 C C . ARG A 1 88 ? -10.308 -0.195 17.393 1.00 96.62 88 ARG A C 1
ATOM 651 O O . ARG A 1 88 ? -9.913 -0.616 16.315 1.00 96.62 88 ARG A O 1
ATOM 658 N N . ALA A 1 89 ? -11.598 -0.139 17.726 1.00 97.62 89 ALA A N 1
ATOM 659 C CA . ALA A 1 89 ? -12.663 -0.601 16.831 1.00 97.62 89 ALA A CA 1
ATOM 660 C C . ALA A 1 89 ? -12.587 0.097 15.461 1.00 97.62 89 ALA A C 1
ATOM 662 O O . ALA A 1 89 ? -12.711 -0.537 14.415 1.00 97.62 89 ALA A O 1
ATOM 663 N N . LYS A 1 90 ? -12.309 1.412 15.453 1.00 98.25 90 LYS A N 1
ATOM 664 C CA . LYS A 1 90 ? -12.101 2.173 14.210 1.00 98.25 90 LYS A CA 1
ATOM 665 C C . LYS A 1 90 ? -10.878 1.710 13.432 1.00 98.25 90 LYS A C 1
ATOM 667 O O . LYS A 1 90 ? -10.958 1.613 12.214 1.00 98.25 90 LYS A O 1
ATOM 672 N N . PHE A 1 91 ? -9.759 1.459 14.110 1.00 98.31 91 PHE A N 1
ATOM 673 C CA . PHE A 1 91 ? -8.547 0.941 13.480 1.00 98.31 91 PHE A CA 1
ATOM 674 C C . PHE A 1 91 ? -8.778 -0.437 12.852 1.00 98.31 91 PHE A C 1
ATOM 676 O O . PHE A 1 91 ? -8.398 -0.650 11.707 1.00 98.31 91 PHE A O 1
ATOM 683 N N . GLU A 1 92 ? -9.422 -1.353 13.567 1.00 98.50 92 GLU A N 1
ATOM 684 C CA . GLU A 1 92 ? -9.678 -2.709 13.078 1.00 98.50 92 GLU A CA 1
ATOM 685 C C . GLU A 1 92 ? -10.654 -2.702 11.892 1.00 98.50 92 GLU A C 1
ATOM 687 O O . GLU A 1 92 ? -10.389 -3.346 10.875 1.00 98.50 92 GLU A O 1
ATOM 692 N N . LEU A 1 93 ? -11.701 -1.865 11.940 1.00 98.69 93 LEU A N 1
ATOM 693 C CA . LEU A 1 93 ? -12.563 -1.623 10.780 1.00 98.69 93 LEU A CA 1
ATOM 694 C C . LEU A 1 93 ? -11.782 -1.022 9.600 1.00 98.69 93 LEU A C 1
ATOM 696 O O . LEU A 1 93 ? -11.965 -1.431 8.455 1.00 98.69 93 LEU A O 1
ATOM 700 N N . ALA A 1 94 ? -10.900 -0.055 9.864 1.00 98.62 94 ALA A N 1
ATOM 701 C CA . ALA A 1 94 ? -10.068 0.560 8.835 1.00 98.62 94 ALA A CA 1
ATOM 702 C C . ALA A 1 94 ? -9.126 -0.454 8.175 1.00 98.62 94 ALA A C 1
ATOM 704 O O . ALA A 1 94 ? -9.001 -0.456 6.954 1.00 98.62 94 ALA A O 1
ATOM 705 N N . ARG A 1 95 ? -8.510 -1.345 8.962 1.00 98.44 95 ARG A N 1
ATOM 706 C CA . ARG A 1 95 ? -7.661 -2.436 8.467 1.00 98.44 95 ARG A CA 1
ATOM 707 C C . ARG A 1 95 ? -8.455 -3.412 7.600 1.00 98.44 95 ARG A C 1
ATOM 709 O O . ARG A 1 95 ? -7.978 -3.799 6.537 1.00 98.44 95 ARG A O 1
ATOM 716 N N . ALA A 1 96 ? -9.676 -3.759 8.005 1.00 98.69 96 ALA A N 1
ATOM 717 C CA . ALA A 1 96 ? -10.554 -4.602 7.199 1.00 98.69 96 ALA A CA 1
ATOM 718 C C . ALA A 1 96 ? -10.891 -3.946 5.845 1.00 98.69 96 ALA A C 1
ATOM 720 O O . ALA A 1 96 ? -10.819 -4.603 4.809 1.00 98.69 96 ALA A O 1
ATOM 721 N N . TYR A 1 97 ? -11.168 -2.637 5.828 1.00 98.69 97 TYR A N 1
ATOM 722 C CA . TYR A 1 97 ? -11.356 -1.883 4.584 1.00 98.69 97 TYR A CA 1
ATOM 723 C C . TYR A 1 97 ? -10.084 -1.776 3.735 1.00 98.69 97 TYR A C 1
ATOM 725 O O . TYR A 1 97 ? -10.168 -1.892 2.516 1.00 98.69 97 TYR A O 1
ATOM 733 N N . TRP A 1 98 ? -8.918 -1.595 4.359 1.00 98.12 98 TRP A N 1
ATOM 734 C CA . TRP A 1 98 ? -7.621 -1.515 3.679 1.00 98.12 98 TRP A CA 1
ATOM 735 C C . TRP A 1 98 ? -7.290 -2.803 2.921 1.00 98.12 98 TRP A C 1
ATOM 737 O O . TRP A 1 98 ? -6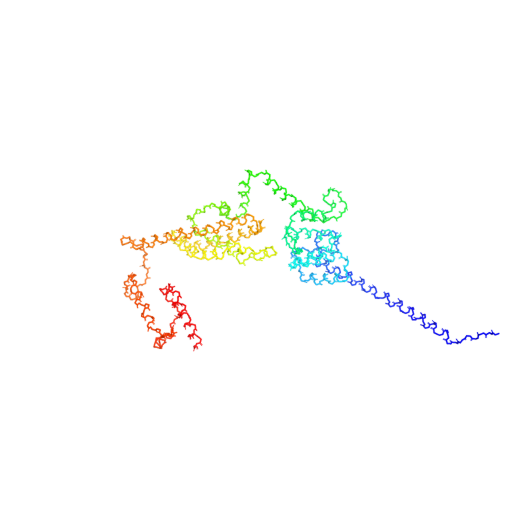.888 -2.761 1.759 1.00 98.12 98 TRP A O 1
ATOM 747 N N . LEU A 1 99 ? -7.500 -3.957 3.560 1.00 95.94 99 LEU A N 1
ATOM 748 C CA . LEU A 1 99 ? -7.302 -5.269 2.935 1.00 95.94 99 LEU A CA 1
ATOM 749 C C . LEU A 1 99 ? -8.430 -5.618 1.952 1.00 95.94 99 LEU A C 1
ATOM 751 O O . LEU A 1 99 ? -8.210 -6.347 0.992 1.00 95.94 99 LEU A O 1
ATOM 755 N N . GLY A 1 100 ? -9.621 -5.045 2.144 1.00 95.81 100 GLY A N 1
ATOM 756 C CA . GLY A 1 100 ? -10.725 -5.073 1.182 1.00 95.81 100 GLY A CA 1
ATOM 757 C C . GLY A 1 100 ? -10.613 -4.058 0.037 1.00 95.81 100 GLY A C 1
ATOM 758 O O . GLY A 1 100 ? -11.560 -3.940 -0.735 1.00 95.81 100 GLY A O 1
ATOM 759 N N . GLN A 1 101 ? -9.498 -3.322 -0.068 1.00 94.56 101 GLN A N 1
ATOM 760 C CA . GLN A 1 101 ? -9.214 -2.324 -1.110 1.00 94.56 101 GLN A CA 1
ATOM 761 C C . GLN A 1 101 ? -10.187 -1.124 -1.173 1.00 94.56 101 GLN A C 1
ATOM 763 O O . GLN A 1 101 ? -10.227 -0.398 -2.167 1.00 94.56 101 GLN A O 1
ATOM 768 N N . ASP A 1 102 ? -10.939 -0.845 -0.101 1.00 97.19 102 ASP A N 1
ATOM 769 C CA . ASP A 1 102 ? -11.699 0.408 0.053 1.00 97.19 102 ASP A CA 1
ATOM 770 C C . ASP A 1 102 ? -10.831 1.455 0.773 1.00 97.19 102 ASP A C 1
ATOM 772 O O . ASP A 1 102 ? -11.092 1.888 1.903 1.00 97.19 102 ASP A O 1
ATOM 776 N N . ASP A 1 103 ? -9.746 1.850 0.102 1.00 95.50 103 ASP A N 1
ATOM 777 C CA . ASP A 1 103 ? -8.675 2.668 0.683 1.00 95.50 103 ASP A CA 1
ATOM 778 C C . ASP A 1 103 ? -9.182 4.020 1.210 1.00 95.50 103 ASP A C 1
ATOM 780 O O . ASP A 1 103 ? -8.687 4.538 2.212 1.00 95.50 103 ASP A O 1
ATOM 784 N N . LYS A 1 104 ? -10.217 4.590 0.578 1.00 97.44 104 LYS A N 1
ATOM 785 C CA . LYS A 1 104 ? -10.814 5.870 0.997 1.00 97.44 104 LYS A CA 1
ATOM 786 C C . LYS A 1 104 ? -11.517 5.758 2.348 1.00 97.44 104 LYS A C 1
ATOM 788 O O . LYS A 1 104 ? -11.402 6.666 3.177 1.00 97.44 104 LYS A O 1
ATOM 793 N N . LYS A 1 105 ? -12.277 4.680 2.585 1.00 98.25 105 LYS A N 1
ATOM 794 C CA . LYS A 1 105 ? -12.897 4.447 3.899 1.00 98.25 105 LYS A CA 1
ATOM 795 C C . LYS A 1 105 ? -11.846 4.096 4.942 1.00 98.25 105 LYS A C 1
ATOM 797 O O . LYS A 1 105 ? -11.923 4.629 6.052 1.00 98.25 105 LYS A O 1
ATOM 802 N N . ALA A 1 106 ? -10.863 3.275 4.569 1.00 98.56 106 ALA A N 1
ATOM 803 C CA . ALA A 1 106 ? -9.751 2.907 5.435 1.00 98.56 106 ALA A CA 1
ATOM 804 C C . ALA A 1 106 ? -9.010 4.150 5.950 1.00 98.56 106 ALA A C 1
ATOM 806 O O . ALA A 1 106 ? -8.969 4.378 7.159 1.00 98.56 106 ALA A O 1
ATOM 807 N N . PHE A 1 107 ? -8.536 5.022 5.051 1.00 98.00 107 PHE A N 1
ATOM 808 C CA . PHE A 1 107 ? -7.808 6.241 5.417 1.00 98.00 107 PHE A CA 1
ATOM 809 C C . PHE A 1 107 ? -8.608 7.135 6.369 1.00 98.00 107 PHE A C 1
ATOM 811 O O . PHE A 1 107 ? -8.101 7.579 7.400 1.00 98.00 107 PHE A O 1
ATOM 818 N N . ARG A 1 108 ? -9.893 7.360 6.070 1.00 97.94 108 ARG A N 1
ATOM 819 C CA . ARG A 1 108 ? -10.785 8.150 6.931 1.00 97.94 108 ARG A CA 1
ATOM 820 C C . ARG A 1 108 ? -10.866 7.601 8.353 1.00 97.94 108 ARG A C 1
ATOM 822 O O . ARG A 1 108 ? -10.838 8.377 9.305 1.00 97.94 108 ARG A O 1
ATOM 829 N N . LEU A 1 109 ? -11.008 6.288 8.506 1.00 98.31 109 LEU A N 1
ATOM 830 C CA . LEU A 1 109 ? -11.108 5.655 9.819 1.00 98.31 109 LEU A CA 1
ATOM 831 C C . LEU A 1 109 ? -9.755 5.623 10.540 1.00 98.31 109 LEU A C 1
ATOM 833 O O . LEU A 1 109 ? -9.718 5.901 11.741 1.00 98.31 109 LEU A O 1
ATOM 837 N N . PHE A 1 110 ? -8.648 5.399 9.823 1.00 98.12 110 PHE A N 1
ATOM 838 C CA . PHE A 1 110 ? -7.306 5.551 10.386 1.00 98.12 110 PHE A CA 1
ATOM 839 C C . PHE A 1 110 ? -7.088 6.967 10.923 1.00 98.12 110 PHE A C 1
ATOM 841 O O . PHE A 1 110 ? -6.646 7.117 12.058 1.00 98.12 110 PHE A O 1
ATOM 848 N N . ALA A 1 111 ? -7.475 8.006 10.177 1.00 97.00 111 ALA A N 1
ATOM 849 C CA . ALA A 1 111 ? -7.379 9.396 10.623 1.00 97.00 111 ALA A CA 1
ATOM 850 C C . ALA A 1 111 ? -8.213 9.667 11.889 1.00 97.00 111 ALA A C 1
ATOM 852 O O . ALA A 1 111 ? -7.747 10.339 12.808 1.00 97.00 111 ALA A O 1
ATOM 853 N N . GLN A 1 112 ? -9.420 9.097 11.987 1.00 96.69 112 GLN A N 1
ATOM 854 C CA . GLN A 1 112 ? -10.251 9.214 13.191 1.00 96.69 112 GLN A CA 1
ATOM 855 C C . GLN A 1 112 ? -9.656 8.490 14.408 1.00 96.69 112 GLN A C 1
ATOM 857 O O . GLN A 1 112 ? -9.813 8.961 15.535 1.00 96.69 112 GLN A O 1
ATOM 862 N N . ALA A 1 113 ? -8.995 7.349 14.204 1.00 96.31 113 ALA A N 1
ATOM 863 C CA . ALA A 1 113 ? -8.328 6.594 15.265 1.00 96.31 113 ALA A CA 1
ATOM 864 C C . ALA A 1 113 ? -6.965 7.201 15.661 1.00 96.31 113 ALA A C 1
ATOM 866 O O . ALA A 1 113 ? -6.559 7.140 16.825 1.00 96.31 113 ALA A O 1
ATOM 867 N N . GLY A 1 114 ? -6.267 7.810 14.698 1.00 83.19 114 GLY A N 1
ATOM 868 C CA . GLY A 1 114 ? -4.855 8.187 14.765 1.00 83.19 114 GLY A CA 1
ATOM 869 C C . GLY A 1 114 ? -4.500 9.186 15.862 1.00 83.19 114 GLY A C 1
ATOM 870 O O . GLY A 1 114 ? -3.356 9.216 16.303 1.00 83.19 114 GLY A O 1
ATOM 871 N N . ASN A 1 115 ? -5.461 9.947 16.392 1.00 79.19 115 ASN A N 1
ATOM 872 C CA . ASN A 1 115 ? -5.180 10.874 17.490 1.00 79.19 115 ASN A CA 1
ATOM 873 C C . ASN A 1 115 ? -4.572 10.182 18.721 1.00 79.19 115 ASN A C 1
ATOM 875 O O . ASN A 1 115 ? -3.717 10.785 19.359 1.00 79.19 115 ASN A O 1
ATOM 879 N N . ASN A 1 116 ? -4.946 8.926 19.012 1.00 79.88 116 ASN A N 1
ATOM 880 C CA . ASN A 1 116 ? -4.495 8.192 20.205 1.00 79.88 116 ASN A CA 1
ATOM 881 C C . ASN A 1 116 ? -4.211 6.694 19.962 1.00 79.88 116 ASN A C 1
ATOM 883 O O . ASN A 1 116 ? -4.093 5.923 20.925 1.00 79.88 116 ASN A O 1
ATOM 887 N N . TYR A 1 117 ? -4.112 6.261 18.700 1.00 94.62 117 TYR A N 1
ATOM 888 C CA . TYR A 1 117 ? -3.912 4.853 18.346 1.00 94.62 117 TYR A CA 1
ATOM 889 C C . TYR A 1 117 ? -2.677 4.656 17.454 1.00 94.62 117 TYR A C 1
ATOM 891 O O . TYR A 1 117 ? -2.755 4.877 16.244 1.00 94.62 117 TYR A O 1
ATOM 899 N N . PRO A 1 118 ? -1.527 4.246 18.030 1.00 94.94 118 PRO A N 1
ATOM 900 C CA . PRO A 1 118 ? -0.279 4.079 17.290 1.00 94.94 118 PRO A CA 1
ATOM 901 C C . PRO A 1 118 ? -0.384 3.220 16.020 1.00 94.94 118 PRO A C 1
ATOM 903 O O . PRO A 1 118 ? 0.101 3.687 14.988 1.00 94.94 118 PRO A O 1
ATOM 906 N N . PRO A 1 119 ? -1.059 2.052 16.009 1.00 96.25 119 PRO A N 1
ATOM 907 C CA . PRO A 1 119 ? -1.230 1.281 14.776 1.00 96.25 119 PRO A CA 1
ATOM 908 C C . PRO A 1 119 ? -1.892 2.085 13.647 1.00 96.25 119 PRO A C 1
ATOM 910 O O . PRO A 1 119 ? -1.387 2.098 12.530 1.00 96.25 119 PRO A O 1
ATOM 913 N N . ALA A 1 120 ? -2.945 2.858 13.939 1.00 97.44 120 ALA A N 1
ATOM 914 C CA . ALA A 1 120 ? -3.620 3.679 12.931 1.00 97.44 120 ALA A CA 1
ATOM 915 C C . ALA A 1 120 ? -2.691 4.742 12.322 1.00 97.44 120 ALA A C 1
ATOM 917 O O . ALA A 1 120 ? -2.703 4.948 11.114 1.00 97.44 120 ALA A O 1
ATOM 918 N N . LEU A 1 121 ? -1.835 5.369 13.136 1.00 96.75 121 LEU A N 1
ATOM 919 C CA . LEU A 1 121 ? -0.833 6.327 12.652 1.00 96.75 121 LEU A CA 1
ATOM 920 C C . LEU A 1 121 ? 0.173 5.690 11.682 1.00 96.75 121 LEU A C 1
ATOM 922 O O . LEU A 1 121 ? 0.607 6.357 10.748 1.00 96.75 121 LEU A O 1
ATOM 926 N N . LYS A 1 122 ? 0.533 4.413 11.879 1.00 97.25 122 LYS A N 1
ATOM 927 C CA . LYS A 1 122 ? 1.420 3.693 10.953 1.00 97.25 122 LYS A CA 1
ATOM 928 C C . LYS A 1 122 ? 0.745 3.532 9.597 1.00 97.25 122 LYS A C 1
ATOM 930 O O . LYS A 1 122 ? 1.346 3.888 8.597 1.00 97.25 122 LYS A O 1
ATOM 935 N N . TYR A 1 123 ? -0.512 3.095 9.566 1.00 97.94 123 TYR A N 1
ATOM 936 C CA . TYR A 1 123 ? -1.245 2.934 8.304 1.00 97.94 123 TYR A CA 1
ATOM 937 C C . TYR A 1 123 ? -1.541 4.265 7.593 1.00 97.94 123 TYR A C 1
ATOM 939 O O . TYR A 1 123 ? -1.628 4.291 6.370 1.00 97.94 123 TYR A O 1
ATOM 947 N N . ILE A 1 124 ? -1.626 5.394 8.311 1.00 98.00 124 ILE A N 1
ATOM 948 C CA . ILE A 1 124 ? -1.613 6.718 7.659 1.00 98.00 124 ILE A CA 1
ATOM 949 C C . ILE A 1 124 ? -0.266 6.952 6.957 1.00 98.00 124 ILE A C 1
ATOM 951 O O . ILE A 1 124 ? -0.240 7.446 5.833 1.00 98.00 124 ILE A O 1
ATOM 955 N N . GLY A 1 125 ? 0.847 6.574 7.593 1.00 97.25 125 GLY A N 1
ATOM 956 C CA . GLY A 1 125 ? 2.165 6.598 6.959 1.00 97.25 125 GLY A CA 1
ATOM 957 C C . GLY A 1 125 ? 2.225 5.729 5.701 1.00 97.25 125 GLY A C 1
ATOM 958 O O . GLY A 1 125 ? 2.670 6.217 4.667 1.00 97.25 125 GLY A O 1
ATOM 959 N N . ASP A 1 126 ? 1.695 4.503 5.755 1.00 96.12 126 ASP A N 1
ATOM 960 C CA . ASP A 1 126 ? 1.610 3.611 4.586 1.00 96.12 126 ASP A CA 1
ATOM 961 C C . ASP A 1 126 ? 0.782 4.237 3.458 1.00 96.12 126 ASP A C 1
ATOM 963 O O . ASP A 1 126 ? 1.202 4.237 2.305 1.00 96.12 126 ASP A O 1
ATOM 967 N N . ALA A 1 127 ? -0.359 4.852 3.780 1.00 96.81 127 ALA A N 1
ATOM 968 C CA . ALA A 1 127 ? -1.191 5.545 2.801 1.00 96.81 127 ALA A CA 1
ATOM 969 C C . ALA A 1 127 ? -0.443 6.678 2.080 1.00 96.81 127 ALA A C 1
ATOM 971 O O . ALA A 1 127 ? -0.560 6.807 0.863 1.00 96.81 127 ALA A O 1
ATOM 972 N N . TYR A 1 128 ? 0.360 7.468 2.798 1.00 96.31 128 TYR A N 1
ATOM 973 C CA . TYR A 1 128 ? 1.213 8.493 2.188 1.00 96.31 128 TYR A CA 1
ATOM 974 C C . TYR A 1 128 ? 2.392 7.899 1.414 1.00 96.31 128 TYR A C 1
ATOM 976 O O . TYR A 1 128 ? 2.789 8.459 0.395 1.00 96.31 128 TYR A O 1
ATOM 984 N N . LEU A 1 129 ? 2.943 6.769 1.860 1.00 92.62 129 LEU A N 1
ATOM 985 C CA . LEU A 1 129 ? 4.043 6.100 1.172 1.00 92.62 129 LEU A CA 1
ATOM 986 C C . LEU A 1 129 ? 3.590 5.438 -0.135 1.00 92.62 129 LEU A C 1
ATOM 988 O O . LEU A 1 129 ? 4.360 5.422 -1.090 1.00 92.62 129 LEU A O 1
ATOM 992 N N . GLU A 1 130 ? 2.362 4.919 -0.183 1.00 87.94 130 GLU A N 1
ATOM 993 C CA . GLU A 1 130 ? 1.787 4.176 -1.316 1.00 87.94 130 GLU A CA 1
ATOM 994 C C . GLU A 1 130 ? 0.832 5.021 -2.179 1.00 87.94 130 GLU A C 1
ATOM 996 O O . GLU A 1 130 ? 0.421 4.587 -3.252 1.00 87.94 130 GLU A O 1
ATOM 1001 N N . GLY A 1 131 ? 0.445 6.219 -1.727 1.00 91.00 131 GLY A N 1
ATOM 1002 C CA . GLY A 1 131 ? -0.544 7.061 -2.412 1.00 91.00 131 GLY A CA 1
ATOM 1003 C C . GLY A 1 131 ? -1.989 6.553 -2.302 1.00 91.00 131 GLY A C 1
ATOM 1004 O O . GLY A 1 131 ? -2.841 6.919 -3.112 1.00 91.00 131 GLY A O 1
ATOM 1005 N N . ARG A 1 132 ? -2.292 5.694 -1.322 1.00 92.38 132 ARG A N 1
ATOM 1006 C CA . ARG A 1 132 ? -3.576 4.984 -1.216 1.00 92.38 132 ARG A CA 1
ATOM 1007 C C . ARG A 1 132 ? -4.598 5.731 -0.376 1.00 92.38 132 ARG A C 1
ATOM 1009 O O . ARG A 1 132 ? -4.339 6.099 0.764 1.00 92.38 132 ARG A O 1
ATOM 1016 N N . GLY A 1 133 ? -5.799 5.915 -0.924 1.00 94.25 133 GLY A N 1
ATOM 1017 C CA . GLY A 1 133 ? -6.945 6.447 -0.176 1.00 94.25 133 GLY A CA 1
ATOM 1018 C C . GLY A 1 133 ? -6.801 7.892 0.311 1.00 94.25 133 GLY A C 1
ATOM 1019 O O . GLY A 1 133 ? -7.630 8.338 1.107 1.00 94.25 133 GLY A O 1
ATOM 1020 N N . LEU A 1 134 ? -5.777 8.613 -0.156 1.00 96.12 134 LEU A N 1
ATOM 1021 C CA . LEU A 1 134 ? -5.451 9.958 0.304 1.00 96.12 134 LEU A CA 1
ATOM 1022 C C . LEU A 1 134 ? -6.589 10.965 0.025 1.00 96.12 134 LEU A C 1
ATOM 1024 O O . LEU A 1 134 ? -7.347 10.810 -0.943 1.00 96.12 134 LEU A O 1
ATOM 1028 N N . PRO A 1 135 ? -6.732 12.014 0.858 1.00 95.62 135 PRO A N 1
ATOM 1029 C CA . PRO A 1 135 ? -7.668 13.104 0.613 1.00 95.62 135 PRO A CA 1
ATOM 1030 C C . PRO A 1 135 ? -7.408 13.806 -0.724 1.00 95.62 135 PRO A C 1
ATOM 1032 O O . PRO A 1 135 ? -6.293 13.839 -1.237 1.00 95.62 135 PRO A O 1
ATOM 1035 N N . LYS A 1 136 ? -8.445 14.432 -1.286 1.00 94.75 136 LYS A N 1
ATOM 1036 C CA . LYS A 1 136 ? -8.305 15.200 -2.529 1.00 94.75 136 LYS A CA 1
ATOM 1037 C C . LYS A 1 136 ? -7.268 16.319 -2.350 1.00 94.75 136 LYS A C 1
ATOM 1039 O O . LYS A 1 136 ? -7.433 17.156 -1.470 1.00 94.75 136 LYS A O 1
ATOM 1044 N N . GLY A 1 137 ? -6.276 16.361 -3.239 1.00 93.00 137 GLY A N 1
ATOM 1045 C CA . GLY A 1 137 ? -5.200 17.360 -3.230 1.00 93.00 137 GLY A CA 1
ATOM 1046 C C . GLY A 1 137 ? -3.924 16.901 -2.521 1.00 93.00 137 GLY A C 1
ATOM 1047 O O . GLY A 1 137 ? -2.889 17.536 -2.692 1.00 93.00 137 GLY A O 1
ATOM 1048 N N . GLU A 1 138 ? -3.980 15.788 -1.791 1.00 91.94 138 GLU A N 1
ATOM 1049 C CA . GLU A 1 138 ? -2.809 15.119 -1.231 1.00 91.94 138 GLU A CA 1
ATOM 1050 C C . GLU A 1 138 ? -2.241 14.127 -2.256 1.00 91.94 138 GLU A C 1
ATOM 1052 O O . GLU A 1 138 ? -2.985 13.537 -3.041 1.00 91.94 138 GLU A O 1
ATOM 1057 N N . ASN A 1 139 ? -0.923 13.935 -2.240 1.00 89.69 139 ASN A N 1
ATOM 1058 C CA . ASN A 1 139 ? -0.220 12.989 -3.105 1.00 89.69 139 ASN A CA 1
ATOM 1059 C C . ASN A 1 139 ? 0.690 12.082 -2.273 1.00 89.69 139 ASN A C 1
ATOM 1061 O O . ASN A 1 139 ? 0.958 12.354 -1.102 1.00 89.69 139 ASN A O 1
ATOM 1065 N N . GLN A 1 140 ? 1.179 11.015 -2.903 1.00 90.62 140 GLN A N 1
ATOM 1066 C CA . GLN A 1 140 ? 2.218 10.164 -2.336 1.00 90.62 140 GLN A CA 1
ATOM 1067 C C . GLN A 1 140 ? 3.434 11.013 -1.920 1.00 90.62 140 GLN A C 1
ATOM 1069 O O . GLN A 1 140 ? 3.986 11.754 -2.734 1.00 90.62 140 GLN A O 1
ATOM 1074 N N . ASP A 1 141 ? 3.854 10.901 -0.661 1.00 89.44 141 ASP A N 1
ATOM 1075 C CA . ASP A 1 141 ? 4.973 11.658 -0.100 1.00 89.44 141 ASP A CA 1
ATOM 1076 C C . ASP A 1 141 ? 5.674 10.869 1.013 1.00 89.44 141 ASP A C 1
ATOM 1078 O O . ASP A 1 141 ? 5.174 10.707 2.131 1.00 89.44 141 ASP A O 1
ATOM 1082 N N . ALA A 1 142 ? 6.891 10.420 0.707 1.00 90.88 142 ALA A N 1
ATOM 1083 C CA . ALA A 1 142 ? 7.748 9.687 1.628 1.00 90.88 142 ALA A CA 1
ATOM 1084 C C . ALA A 1 142 ? 8.144 10.501 2.875 1.00 90.88 142 ALA A C 1
ATOM 1086 O O . ALA A 1 142 ? 8.280 9.937 3.962 1.00 90.88 142 ALA A O 1
ATOM 1087 N N . ASN A 1 143 ? 8.311 11.822 2.772 1.00 93.25 143 ASN A N 1
ATOM 1088 C CA . ASN A 1 143 ? 8.658 12.635 3.938 1.00 93.25 143 ASN A CA 1
ATOM 1089 C C . ASN A 1 143 ? 7.473 12.726 4.900 1.00 93.25 143 ASN A C 1
ATOM 1091 O O . ASN A 1 143 ? 7.643 12.536 6.108 1.00 93.25 143 ASN A O 1
ATOM 1095 N N . THR A 1 144 ? 6.270 12.939 4.366 1.00 95.25 144 THR A N 1
ATOM 1096 C CA . THR A 1 144 ? 5.037 12.915 5.161 1.00 95.25 144 THR A CA 1
ATOM 1097 C C . THR A 1 144 ? 4.805 11.538 5.786 1.00 95.25 144 THR A C 1
ATOM 1099 O O . THR A 1 144 ? 4.538 11.455 6.988 1.00 95.25 144 THR A O 1
ATOM 1102 N N . ALA A 1 145 ? 5.009 10.447 5.040 1.00 96.75 145 ALA A N 1
ATOM 1103 C CA . ALA A 1 145 ? 4.946 9.088 5.583 1.00 96.75 145 ALA A CA 1
ATOM 1104 C C . ALA A 1 145 ? 5.897 8.888 6.779 1.00 96.75 145 ALA A C 1
ATOM 1106 O O . ALA A 1 145 ? 5.487 8.394 7.833 1.00 96.75 145 ALA A O 1
ATOM 1107 N N . LEU A 1 146 ? 7.148 9.354 6.669 1.00 95.94 146 LEU A N 1
ATOM 1108 C CA . LEU A 1 146 ? 8.134 9.262 7.748 1.00 95.94 146 LEU A CA 1
ATOM 1109 C C . LEU A 1 146 ? 7.699 10.020 9.012 1.00 95.94 146 LEU A C 1
ATOM 1111 O O . LEU A 1 146 ? 7.941 9.547 10.127 1.00 95.94 146 LEU A O 1
ATOM 1115 N N . VAL A 1 147 ? 7.056 11.183 8.867 1.00 95.12 147 VAL A N 1
ATOM 1116 C CA . VAL A 1 147 ? 6.502 11.940 10.003 1.00 95.12 147 VAL A CA 1
ATOM 1117 C C . VAL A 1 147 ? 5.444 11.109 10.734 1.00 95.12 147 VAL A C 1
ATOM 1119 O O . VAL A 1 147 ? 5.491 10.996 11.965 1.00 95.12 147 VAL A O 1
ATOM 1122 N N . TRP A 1 148 ? 4.537 10.468 9.995 1.00 95.81 148 TRP A N 1
ATOM 1123 C CA . TRP A 1 148 ? 3.507 9.599 10.567 1.00 95.81 148 TRP A CA 1
ATOM 1124 C C . TRP A 1 148 ? 4.086 8.355 11.240 1.00 95.81 148 TRP A C 1
ATOM 1126 O O . TRP A 1 148 ? 3.707 8.050 12.375 1.00 95.81 148 TRP A O 1
ATOM 1136 N N . TYR A 1 149 ? 5.066 7.690 10.622 1.00 95.50 149 TYR A N 1
ATOM 1137 C CA . TYR A 1 149 ? 5.751 6.550 11.235 1.00 95.50 149 TYR A CA 1
ATOM 1138 C C . TYR A 1 149 ? 6.463 6.928 12.532 1.00 95.50 149 TYR A C 1
ATOM 1140 O O . TYR A 1 149 ? 6.322 6.228 13.534 1.00 95.50 149 TYR A O 1
ATOM 1148 N N . LYS A 1 150 ? 7.160 8.070 12.574 1.00 93.00 150 LYS A N 1
ATOM 1149 C CA . LYS A 1 150 ? 7.793 8.567 13.807 1.00 93.00 150 LYS A CA 1
ATOM 1150 C C . LYS A 1 150 ? 6.763 8.844 14.900 1.00 93.00 150 LYS A C 1
ATOM 1152 O O . LYS A 1 150 ? 6.997 8.498 16.058 1.00 93.00 150 LYS A O 1
ATOM 1157 N 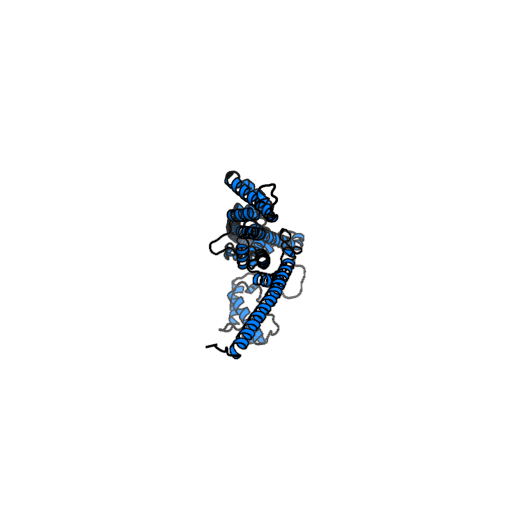N . ARG A 1 151 ? 5.607 9.414 14.545 1.00 92.06 151 ARG A N 1
ATOM 1158 C CA . ARG A 1 151 ? 4.510 9.659 15.492 1.00 92.06 151 ARG A CA 1
ATOM 1159 C C . ARG A 1 151 ? 3.896 8.356 16.011 1.00 92.06 151 ARG A C 1
ATOM 1161 O O . ARG A 1 151 ? 3.651 8.249 17.208 1.00 92.06 151 ARG A O 1
ATOM 1168 N N . SER A 1 152 ? 3.691 7.368 15.138 1.00 93.38 152 SER A N 1
ATOM 1169 C CA . SER A 1 152 ? 3.217 6.025 15.500 1.00 93.38 152 SER A CA 1
ATOM 1170 C C . SER A 1 152 ? 4.200 5.293 16.419 1.00 93.38 152 SER A C 1
ATOM 1172 O O . SER A 1 152 ? 3.828 4.721 17.441 1.00 93.38 152 SER A O 1
ATOM 1174 N N . CYS A 1 153 ? 5.485 5.357 16.093 1.00 90.75 153 CYS A N 1
ATOM 1175 C CA . CYS A 1 153 ? 6.544 4.763 16.889 1.00 90.75 153 CYS A CA 1
ATOM 1176 C C . CYS A 1 153 ? 6.639 5.405 18.286 1.00 90.75 153 CYS A C 1
ATOM 1178 O O . CYS A 1 153 ? 6.931 4.729 19.275 1.00 90.75 153 CYS A O 1
ATOM 1180 N N . GLY A 1 154 ? 6.357 6.709 18.387 1.00 86.00 154 GLY A N 1
ATOM 1181 C CA . GLY A 1 154 ? 6.356 7.440 19.649 1.00 86.00 154 GLY A CA 1
ATOM 1182 C C . GLY A 1 154 ? 7.702 7.317 20.365 1.00 86.00 154 GLY A C 1
ATOM 1183 O O . GLY A 1 154 ? 8.765 7.529 19.777 1.00 86.00 154 GLY A O 1
ATOM 1184 N N . ASN A 1 155 ? 7.674 6.938 21.643 1.00 73.19 155 ASN A N 1
ATOM 1185 C CA . ASN A 1 155 ? 8.897 6.787 22.431 1.00 73.19 155 ASN A CA 1
ATOM 1186 C C . ASN A 1 155 ? 9.734 5.548 22.057 1.00 73.19 155 ASN A C 1
ATOM 1188 O O . ASN A 1 155 ? 10.918 5.517 22.397 1.00 73.19 155 ASN A O 1
ATOM 1192 N N . LEU A 1 156 ? 9.191 4.564 21.319 1.00 74.75 156 LEU A N 1
ATOM 1193 C CA . LEU A 1 156 ? 9.984 3.414 20.843 1.00 74.75 156 LEU A CA 1
ATOM 1194 C C . LEU A 1 156 ? 11.119 3.835 19.902 1.00 74.75 156 LEU A C 1
ATOM 1196 O O . LEU A 1 156 ? 12.111 3.119 19.781 1.00 74.75 156 LEU A O 1
ATOM 1200 N N . CYS A 1 157 ? 11.002 5.002 19.267 1.00 76.50 157 CYS A N 1
ATOM 1201 C CA . CYS A 1 157 ? 12.005 5.520 18.342 1.00 76.50 157 CYS A CA 1
ATOM 1202 C C . CYS A 1 157 ? 13.157 6.267 19.029 1.00 76.50 157 CYS A C 1
ATOM 1204 O O . CYS A 1 157 ? 14.111 6.640 18.355 1.00 76.50 157 CYS A O 1
ATOM 1206 N N . LYS A 1 158 ? 13.100 6.493 20.351 1.00 74.69 158 LYS A N 1
ATOM 1207 C CA . LYS A 1 158 ? 14.124 7.260 21.090 1.00 74.69 158 LYS A CA 1
ATOM 1208 C C . LYS A 1 158 ? 15.155 6.396 21.826 1.00 74.69 158 LYS A C 1
ATOM 1210 O O . LYS A 1 158 ? 16.044 6.950 22.459 1.00 74.69 158 LYS A O 1
ATOM 1215 N N . SER A 1 159 ? 15.089 5.069 21.671 1.00 60.06 159 SER A N 1
ATOM 1216 C CA . SER A 1 159 ? 15.850 4.058 22.428 1.00 60.06 159 SER A CA 1
ATOM 1217 C C . SER A 1 159 ? 15.541 4.083 23.939 1.00 60.06 159 SER A C 1
ATOM 1219 O O . SER A 1 159 ? 15.537 5.131 24.570 1.00 60.06 159 SER A O 1
ATOM 1221 N N . ALA A 1 160 ? 15.225 2.915 24.509 1.00 50.53 160 ALA A N 1
ATOM 1222 C CA . ALA A 1 160 ? 14.915 2.703 25.933 1.00 50.53 160 ALA A CA 1
ATOM 1223 C C . ALA A 1 160 ? 13.662 3.422 26.496 1.00 50.53 160 ALA A C 1
ATOM 1225 O O . ALA A 1 160 ? 13.757 4.197 27.445 1.00 50.53 160 ALA A O 1
ATOM 1226 N N . SER A 1 161 ? 12.460 3.127 25.979 1.00 43.94 161 SER A N 1
ATOM 1227 C CA . SER A 1 161 ? 11.212 3.607 26.601 1.00 43.94 161 SER A CA 1
ATOM 1228 C C . SER A 1 161 ? 10.227 2.496 26.960 1.00 43.94 161 SER A C 1
ATOM 1230 O O . SER A 1 161 ? 10.094 1.505 26.249 1.00 43.94 161 SER A O 1
ATOM 1232 N N . THR A 1 162 ? 9.528 2.717 28.075 1.00 50.31 162 THR A N 1
ATOM 1233 C CA . THR A 1 162 ? 8.546 1.852 28.744 1.00 50.31 162 THR A CA 1
ATOM 1234 C C . THR A 1 162 ? 7.103 2.040 28.251 1.00 50.31 162 THR A C 1
ATOM 1236 O O . THR A 1 162 ? 6.205 1.357 28.736 1.00 50.31 162 THR A O 1
ATOM 1239 N N . VAL A 1 163 ? 6.849 2.944 27.292 1.00 49.19 163 VAL A N 1
ATOM 1240 C CA . VAL A 1 163 ? 5.508 3.174 26.712 1.00 49.19 163 VAL A CA 1
ATOM 1241 C C . VAL A 1 163 ? 5.365 2.402 25.389 1.00 49.19 163 VAL A C 1
ATOM 1243 O O . VAL A 1 163 ? 6.236 2.545 24.526 1.00 49.19 163 VAL A O 1
ATOM 1246 N N . PRO A 1 164 ? 4.283 1.627 25.173 1.00 62.75 164 PRO A N 1
ATOM 1247 C CA . PRO A 1 164 ? 4.130 0.807 23.975 1.00 62.75 164 PRO A CA 1
ATOM 1248 C C . PRO A 1 164 ? 3.776 1.675 22.759 1.00 62.75 164 PRO A C 1
ATOM 1250 O O . PRO A 1 164 ? 2.624 2.061 22.558 1.00 62.75 164 PRO A O 1
ATOM 1253 N N . GLY A 1 165 ? 4.778 2.002 21.944 1.00 76.00 165 GLY A N 1
ATOM 1254 C CA . GLY A 1 165 ? 4.555 2.360 20.541 1.00 76.00 165 GLY A CA 1
ATOM 1255 C C . GLY A 1 165 ? 4.173 1.123 19.720 1.00 76.00 165 GLY A C 1
ATOM 1256 O O . GLY A 1 165 ? 4.118 0.010 20.244 1.00 76.00 165 GLY A O 1
ATOM 1257 N N . PHE A 1 166 ? 3.928 1.301 18.425 1.00 89.06 166 PHE A N 1
ATOM 1258 C CA . PHE A 1 166 ? 3.662 0.173 17.531 1.00 89.06 166 PHE A CA 1
ATOM 1259 C C . PHE A 1 166 ? 4.984 -0.387 16.967 1.00 89.06 166 PHE A C 1
ATOM 1261 O O . PHE A 1 166 ? 5.697 0.363 16.294 1.00 89.06 166 PHE A O 1
ATOM 1268 N N . PRO A 1 167 ? 5.355 -1.658 17.227 1.00 89.12 167 PRO A N 1
ATOM 1269 C CA . PRO A 1 167 ? 6.649 -2.209 16.806 1.00 89.12 167 PRO A CA 1
ATOM 1270 C C . PRO A 1 167 ? 6.924 -2.084 15.304 1.00 89.12 167 PRO A C 1
ATOM 1272 O O . PRO A 1 167 ? 8.039 -1.729 14.917 1.00 89.12 167 PRO A O 1
ATOM 1275 N N . ASP A 1 168 ? 5.904 -2.274 14.466 1.00 92.19 168 ASP A N 1
ATOM 1276 C CA . ASP A 1 168 ? 6.060 -2.208 13.007 1.00 92.19 168 ASP A CA 1
ATOM 1277 C C . ASP A 1 168 ? 6.368 -0.791 12.521 1.00 92.19 168 ASP A C 1
ATOM 1279 O O . ASP A 1 168 ? 7.058 -0.612 11.519 1.00 92.19 168 ASP A O 1
ATOM 1283 N N . ALA A 1 169 ? 5.944 0.234 13.267 1.00 93.75 169 ALA A N 1
ATOM 1284 C CA . ALA A 1 169 ? 6.285 1.613 12.948 1.00 93.75 169 ALA A CA 1
ATOM 1285 C C . ALA A 1 169 ? 7.785 1.888 13.107 1.00 93.75 169 ALA A C 1
ATOM 1287 O O . ALA A 1 169 ? 8.341 2.670 12.343 1.00 93.75 169 ALA A O 1
ATOM 1288 N N . ARG A 1 170 ? 8.471 1.230 14.054 1.00 91.06 170 ARG A N 1
ATOM 1289 C CA . ARG A 1 170 ? 9.931 1.360 14.200 1.00 91.06 170 ARG A CA 1
ATOM 1290 C C . ARG A 1 170 ? 10.658 0.807 12.976 1.00 91.06 170 ARG A C 1
ATOM 1292 O O . ARG A 1 170 ? 11.586 1.444 12.484 1.00 91.06 170 ARG A O 1
ATOM 1299 N N . ASN A 1 171 ? 10.225 -0.353 12.484 1.00 90.81 171 ASN A N 1
ATOM 1300 C CA . ASN A 1 171 ? 10.796 -0.954 11.280 1.00 90.81 171 ASN A CA 1
ATOM 1301 C C . ASN A 1 171 ? 10.568 -0.037 10.069 1.00 90.81 171 ASN A C 1
ATOM 1303 O O . ASN A 1 171 ? 11.523 0.270 9.362 1.00 90.81 171 ASN A O 1
ATOM 1307 N N . ALA A 1 172 ? 9.353 0.504 9.924 1.00 93.56 172 ALA A N 1
ATOM 1308 C CA . ALA A 1 172 ? 9.017 1.456 8.866 1.00 93.56 172 ALA A CA 1
ATOM 1309 C C . ALA A 1 172 ? 9.849 2.755 8.934 1.00 93.56 172 ALA A C 1
ATOM 1311 O O . ALA A 1 172 ? 10.316 3.243 7.906 1.00 93.56 172 ALA A O 1
ATOM 1312 N N . VAL A 1 173 ? 10.104 3.302 10.135 1.00 94.69 173 VAL A N 1
ATOM 1313 C CA . VAL A 1 173 ? 11.008 4.457 10.308 1.00 94.69 173 VAL A CA 1
ATOM 1314 C C . VAL A 1 173 ? 12.418 4.123 9.830 1.00 94.69 173 VAL A C 1
ATOM 1316 O O . VAL A 1 173 ? 13.002 4.923 9.100 1.00 94.69 173 VAL A O 1
ATOM 1319 N N . ASN A 1 174 ? 12.971 2.982 10.242 1.00 91.69 174 ASN A N 1
ATOM 1320 C CA . ASN A 1 174 ? 14.339 2.597 9.896 1.00 91.69 174 ASN A CA 1
ATOM 1321 C C . ASN A 1 174 ? 14.495 2.398 8.385 1.00 91.69 174 ASN A C 1
ATOM 1323 O O . ASN A 1 174 ? 15.391 2.988 7.783 1.00 91.69 174 ASN A O 1
ATOM 1327 N N . GLU A 1 175 ? 13.588 1.631 7.777 1.00 91.25 175 GLU A N 1
ATOM 1328 C CA . GLU A 1 175 ? 13.597 1.355 6.342 1.00 91.25 175 GLU A CA 1
ATOM 1329 C C . GLU A 1 175 ? 13.458 2.644 5.524 1.00 91.25 175 GLU A C 1
ATOM 1331 O O . GLU A 1 175 ? 14.279 2.924 4.648 1.00 91.25 175 GLU A O 1
ATOM 1336 N N . LEU A 1 176 ? 12.463 3.480 5.836 1.00 92.81 176 LEU A N 1
ATOM 1337 C CA . LEU A 1 176 ? 12.218 4.695 5.064 1.00 92.81 176 LEU A CA 1
ATOM 1338 C C . LEU A 1 176 ? 13.311 5.750 5.275 1.00 92.81 176 LEU A C 1
ATOM 1340 O O . LEU A 1 176 ? 13.678 6.452 4.336 1.00 92.81 176 LEU A O 1
ATOM 1344 N N . THR A 1 177 ? 13.882 5.841 6.480 1.00 94.06 177 THR A N 1
ATOM 1345 C CA . THR A 1 177 ? 15.029 6.726 6.740 1.00 94.06 177 THR A CA 1
ATOM 1346 C C . THR A 1 177 ? 16.246 6.292 5.933 1.00 94.06 177 THR A C 1
ATOM 1348 O O . THR A 1 177 ? 16.911 7.146 5.348 1.00 94.06 177 THR A O 1
ATOM 1351 N N . GLN A 1 178 ? 16.525 4.987 5.871 1.00 91.50 178 GLN A N 1
ATOM 1352 C CA . GLN A 1 178 ? 17.612 4.458 5.052 1.00 91.50 178 GLN A CA 1
ATOM 1353 C C . GLN A 1 178 ? 17.387 4.781 3.570 1.00 91.50 178 GLN A C 1
ATOM 1355 O O . GLN A 1 178 ? 18.280 5.338 2.938 1.00 91.50 178 GLN A O 1
ATOM 1360 N N . ARG A 1 179 ? 16.185 4.527 3.037 1.00 86.56 179 ARG A N 1
ATOM 1361 C CA . ARG A 1 179 ? 15.835 4.845 1.641 1.00 86.56 179 ARG A CA 1
ATOM 1362 C C . ARG A 1 179 ? 16.038 6.326 1.312 1.00 86.56 179 ARG A C 1
ATOM 1364 O O . ARG A 1 179 ? 16.711 6.655 0.340 1.00 86.56 179 ARG A O 1
ATOM 1371 N N . LEU A 1 180 ? 15.528 7.226 2.154 1.00 88.88 180 LEU A N 1
ATOM 1372 C CA . LEU A 1 180 ? 15.685 8.673 1.965 1.00 88.88 180 LEU A CA 1
ATOM 1373 C C . LEU A 1 180 ? 17.147 9.127 2.094 1.00 88.88 180 LEU A C 1
ATOM 1375 O O . LEU A 1 180 ? 17.568 10.077 1.433 1.00 88.88 180 LEU A O 1
ATOM 1379 N N . GLN A 1 181 ? 17.940 8.475 2.947 1.00 89.12 181 GLN A N 1
ATOM 1380 C CA . GLN A 1 181 ? 19.373 8.742 3.034 1.00 89.12 181 GLN A CA 1
ATOM 1381 C C . GLN A 1 181 ? 20.092 8.310 1.756 1.00 89.12 181 GLN A C 1
ATOM 1383 O O . GLN A 1 181 ? 20.862 9.091 1.202 1.00 89.12 181 GLN A O 1
ATOM 1388 N N . GLU A 1 182 ? 19.790 7.117 1.249 1.00 83.06 182 GLU A N 1
ATOM 1389 C CA . GLU A 1 182 ? 20.346 6.616 -0.004 1.00 83.06 182 GLU A CA 1
ATOM 1390 C C . GLU A 1 182 ? 20.003 7.543 -1.180 1.00 83.06 182 GLU A C 1
ATOM 1392 O O . GLU A 1 182 ? 20.894 7.866 -1.964 1.00 83.06 182 GLU A O 1
ATOM 1397 N N . GLU A 1 183 ? 18.765 8.038 -1.268 1.00 80.00 183 GLU A N 1
ATOM 1398 C CA . GLU A 1 183 ? 18.332 9.021 -2.274 1.00 80.00 183 GLU A CA 1
ATOM 1399 C C . GLU A 1 183 ? 19.086 10.358 -2.162 1.00 80.00 183 GLU A C 1
ATOM 1401 O O . GLU A 1 183 ? 19.514 10.925 -3.172 1.00 80.00 183 GLU A O 1
ATOM 1406 N N . ARG A 1 184 ? 19.317 10.857 -0.939 1.00 80.62 184 ARG A N 1
ATOM 1407 C CA . ARG A 1 184 ? 20.120 12.074 -0.716 1.00 80.62 184 ARG A CA 1
ATOM 1408 C C . ARG A 1 184 ? 21.582 11.878 -1.103 1.00 80.62 184 ARG A C 1
ATOM 1410 O O . ARG A 1 184 ? 22.153 12.737 -1.775 1.00 80.62 184 ARG A O 1
ATOM 1417 N N . ASP A 1 185 ? 22.170 10.745 -0.739 1.00 73.19 185 ASP A N 1
ATOM 1418 C CA . ASP A 1 185 ? 23.563 10.432 -1.058 1.00 73.19 185 ASP A CA 1
ATOM 1419 C C . ASP A 1 185 ? 23.776 10.256 -2.571 1.00 73.19 185 ASP A C 1
ATOM 1421 O O . ASP A 1 185 ? 24.843 10.606 -3.086 1.00 73.19 185 ASP A O 1
ATOM 1425 N N . VAL A 1 186 ? 22.753 9.776 -3.298 1.00 60.19 186 VAL A N 1
ATOM 1426 C CA . VAL A 1 186 ? 22.726 9.752 -4.773 1.00 60.19 186 VAL A CA 1
ATOM 1427 C C . VAL A 1 186 ? 22.767 11.168 -5.350 1.00 60.19 186 VAL A C 1
ATOM 1429 O O . VAL A 1 186 ? 23.571 11.428 -6.247 1.00 60.19 186 VAL A O 1
ATOM 1432 N N . ASN A 1 187 ? 21.972 12.094 -4.813 1.00 56.44 187 ASN A N 1
ATOM 1433 C CA . ASN A 1 187 ? 21.903 13.468 -5.320 1.00 56.44 187 ASN A CA 1
ATOM 1434 C C . ASN A 1 187 ? 23.180 14.288 -5.060 1.00 56.44 187 ASN A C 1
ATOM 1436 O O . ASN A 1 187 ? 23.490 15.191 -5.834 1.00 56.44 187 ASN A O 1
ATOM 1440 N N . ILE A 1 188 ? 23.953 13.963 -4.018 1.00 61.38 188 ILE A N 1
ATOM 1441 C CA . ILE A 1 188 ? 25.224 14.644 -3.702 1.00 61.38 188 ILE A CA 1
ATOM 1442 C C . ILE A 1 188 ? 26.382 14.157 -4.598 1.00 61.38 188 ILE A C 1
ATOM 1444 O O . ILE A 1 188 ? 27.350 14.882 -4.810 1.00 61.38 188 ILE A O 1
ATOM 1448 N N . HIS A 1 189 ? 26.288 12.956 -5.178 1.00 49.66 189 HIS A N 1
ATOM 1449 C CA . HIS A 1 189 ? 27.360 12.343 -5.972 1.00 49.66 189 HIS A CA 1
ATOM 1450 C C . HIS A 1 189 ? 27.031 12.276 -7.469 1.00 49.66 189 HIS A C 1
ATOM 1452 O O . HIS A 1 189 ? 27.311 11.268 -8.110 1.00 49.66 189 HIS A O 1
ATOM 1458 N N . THR A 1 190 ? 26.484 13.328 -8.077 1.00 49.62 190 THR A N 1
ATOM 1459 C CA . THR A 1 190 ? 26.080 13.378 -9.502 1.00 49.62 190 THR A CA 1
ATOM 1460 C C . THR A 1 190 ? 27.207 13.239 -10.549 1.00 49.62 190 THR A C 1
ATOM 1462 O O . THR A 1 190 ? 26.931 13.344 -11.736 1.00 49.62 190 THR A O 1
ATOM 1465 N N . ASN A 1 191 ? 28.432 12.849 -10.162 1.00 50.47 191 ASN A N 1
ATOM 1466 C CA . ASN A 1 191 ? 29.439 12.230 -11.053 1.00 50.47 191 ASN A CA 1
ATOM 1467 C C . ASN A 1 191 ? 29.498 10.680 -10.962 1.00 50.47 191 ASN A C 1
ATOM 1469 O O . ASN A 1 191 ? 30.290 10.036 -11.640 1.00 50.47 191 ASN A O 1
ATOM 1473 N N . LYS A 1 192 ? 28.662 10.051 -10.126 1.00 45.12 192 LYS A N 1
ATOM 1474 C CA . LYS A 1 192 ? 28.610 8.604 -9.814 1.00 45.12 192 LYS A CA 1
ATOM 1475 C C . LYS A 1 192 ? 27.251 7.976 -10.172 1.00 45.12 192 LYS A C 1
ATOM 1477 O O . LYS A 1 192 ? 26.956 6.849 -9.771 1.00 45.12 192 LYS A O 1
ATOM 1482 N N . HIS A 1 193 ? 26.412 8.695 -10.920 1.00 44.81 193 HIS A N 1
ATOM 1483 C CA . HIS A 1 193 ? 25.076 8.241 -11.315 1.00 44.81 193 HIS A CA 1
ATOM 1484 C C . HIS A 1 193 ? 25.122 7.068 -12.314 1.00 44.81 193 HIS A C 1
ATOM 1486 O O . HIS A 1 193 ? 24.241 6.216 -12.282 1.00 44.81 193 HIS A O 1
ATOM 1492 N N . GLU A 1 194 ? 26.183 6.939 -13.121 1.00 51.41 194 GLU A N 1
ATOM 1493 C CA . GLU A 1 194 ? 26.346 5.815 -14.061 1.00 51.41 194 GLU A CA 1
ATOM 1494 C C . GLU A 1 194 ? 26.547 4.452 -13.381 1.00 51.41 194 GLU A C 1
ATOM 1496 O O . GLU A 1 194 ? 26.151 3.423 -13.928 1.00 51.41 194 GLU A O 1
ATOM 1501 N N . ASN A 1 195 ? 27.138 4.411 -12.183 1.00 46.34 195 ASN A N 1
ATOM 1502 C CA . ASN A 1 195 ? 27.515 3.140 -11.556 1.00 46.34 195 ASN A CA 1
ATOM 1503 C C . ASN A 1 195 ? 26.393 2.508 -10.716 1.00 46.34 195 ASN A C 1
ATOM 1505 O O . ASN A 1 195 ? 26.409 1.297 -10.503 1.00 46.34 195 ASN A O 1
ATOM 1509 N N . ARG A 1 196 ? 25.390 3.280 -10.269 1.00 47.34 196 ARG A N 1
ATOM 1510 C CA . ARG A 1 196 ? 24.270 2.749 -9.464 1.00 47.34 196 ARG A CA 1
ATOM 1511 C C . ARG A 1 196 ? 23.098 2.252 -10.300 1.00 47.34 196 ARG A C 1
ATOM 1513 O O . ARG A 1 196 ? 22.546 1.210 -9.956 1.00 47.34 196 ARG A O 1
ATOM 1520 N N . THR A 1 197 ? 22.768 2.893 -11.420 1.00 53.84 197 THR A N 1
ATOM 1521 C CA . THR A 1 197 ? 21.793 2.316 -12.358 1.00 53.84 197 THR A CA 1
ATOM 1522 C C . THR A 1 197 ? 22.308 0.995 -12.925 1.00 53.84 197 THR A C 1
ATOM 1524 O O . THR A 1 197 ? 21.572 0.019 -12.976 1.00 53.84 197 THR A O 1
ATOM 1527 N N . LYS A 1 198 ? 23.616 0.885 -13.200 1.00 52.00 198 LYS A N 1
ATOM 1528 C CA . LYS A 1 198 ? 24.241 -0.391 -13.590 1.00 52.00 198 LYS A CA 1
ATOM 1529 C C . LYS A 1 198 ? 24.052 -1.520 -12.561 1.00 52.00 198 LYS A C 1
ATOM 1531 O O . LYS A 1 198 ? 23.854 -2.656 -12.980 1.00 52.00 198 LYS A O 1
ATOM 1536 N N . ALA A 1 199 ? 24.070 -1.228 -11.255 1.00 53.56 199 ALA A N 1
ATOM 1537 C CA . ALA A 1 199 ? 23.848 -2.223 -10.195 1.00 53.56 199 ALA A CA 1
ATOM 1538 C C . ALA A 1 199 ? 22.357 -2.516 -9.933 1.00 53.56 199 ALA A C 1
ATOM 1540 O O . ALA A 1 199 ? 22.004 -3.640 -9.579 1.00 53.56 199 ALA A O 1
ATOM 1541 N N . SER A 1 200 ? 21.470 -1.533 -10.128 1.00 63.81 200 SER A N 1
ATOM 1542 C CA . SER A 1 200 ? 20.033 -1.689 -9.877 1.00 63.81 200 SER A CA 1
ATOM 1543 C C . SER A 1 200 ? 19.316 -2.515 -10.940 1.00 63.81 200 SER A C 1
ATOM 1545 O O . SER A 1 200 ? 18.260 -3.061 -10.630 1.00 63.81 200 SER A O 1
ATOM 1547 N N . PHE A 1 201 ? 19.883 -2.650 -12.144 1.00 80.75 201 PHE A N 1
ATOM 1548 C CA . PHE A 1 201 ? 19.280 -3.437 -13.219 1.00 80.75 201 PHE A CA 1
ATOM 1549 C C . PHE A 1 201 ? 19.489 -4.950 -13.091 1.00 80.75 201 PHE A C 1
ATOM 1551 O O . PHE A 1 201 ? 18.793 -5.705 -13.754 1.00 80.75 201 PHE A O 1
ATOM 1558 N N . ASN A 1 202 ? 20.370 -5.420 -12.205 1.00 84.75 202 ASN A N 1
ATOM 1559 C CA . ASN A 1 202 ? 20.596 -6.860 -12.011 1.00 84.75 202 ASN A CA 1
ATOM 1560 C C . ASN A 1 202 ? 19.406 -7.593 -11.365 1.00 84.75 202 ASN A C 1
ATOM 1562 O O . ASN A 1 202 ? 19.421 -8.814 -11.268 1.00 84.75 202 ASN A O 1
ATOM 1566 N N . ILE A 1 203 ? 18.392 -6.856 -10.907 1.00 81.19 203 ILE A N 1
ATOM 1567 C CA . ILE A 1 203 ? 17.134 -7.430 -10.419 1.00 81.19 203 ILE A CA 1
ATOM 1568 C C . ILE A 1 203 ? 16.278 -8.002 -11.558 1.00 81.19 203 ILE A C 1
ATOM 1570 O O . ILE A 1 203 ? 15.477 -8.899 -11.318 1.00 81.19 203 ILE A O 1
ATOM 1574 N N . PHE A 1 204 ? 16.433 -7.467 -12.774 1.00 91.19 204 PHE A N 1
ATOM 1575 C CA . PHE A 1 204 ? 15.645 -7.853 -13.937 1.00 91.19 204 PHE A CA 1
ATOM 1576 C C . PHE A 1 204 ? 16.163 -9.171 -14.504 1.00 91.19 204 PHE A C 1
ATOM 1578 O O . PHE A 1 204 ? 17.351 -9.480 -14.407 1.00 91.19 204 PHE A O 1
ATOM 1585 N N . GLN A 1 205 ? 15.278 -9.939 -15.124 1.00 92.50 205 GLN A N 1
ATOM 1586 C CA . GLN A 1 205 ? 15.623 -11.194 -15.777 1.00 92.50 205 GLN A CA 1
ATOM 1587 C C . GLN A 1 205 ? 16.435 -10.970 -17.048 1.00 92.50 205 GLN A C 1
ATOM 1589 O O . GLN A 1 205 ? 17.318 -11.771 -17.351 1.00 92.50 205 GLN A O 1
ATOM 1594 N N . MET A 1 206 ? 16.177 -9.870 -17.761 1.00 92.94 206 MET A N 1
ATOM 1595 C CA . MET A 1 206 ? 16.961 -9.426 -18.914 1.00 92.94 206 MET A CA 1
ATOM 1596 C C . MET A 1 206 ? 17.634 -8.078 -18.618 1.00 92.94 206 MET A C 1
ATOM 1598 O O . MET A 1 206 ? 17.279 -7.051 -19.212 1.00 92.94 206 MET A O 1
ATOM 1602 N N . PRO A 1 207 ? 18.636 -8.049 -17.718 1.00 91.94 207 PRO A N 1
ATOM 1603 C CA . PRO A 1 207 ? 19.248 -6.806 -17.255 1.00 91.94 207 PRO A CA 1
ATOM 1604 C C . PRO A 1 207 ? 19.882 -6.017 -18.403 1.00 91.94 207 PRO A C 1
ATOM 1606 O O . PRO A 1 207 ? 19.853 -4.791 -18.389 1.00 91.94 207 PRO A O 1
ATOM 1609 N N . GLU A 1 208 ? 20.410 -6.699 -19.421 1.00 90.25 208 GLU A N 1
ATOM 1610 C CA . GLU A 1 208 ? 21.048 -6.062 -20.576 1.00 90.25 208 GLU A CA 1
ATOM 1611 C C . GLU A 1 208 ? 20.043 -5.346 -21.486 1.00 90.25 208 GLU A C 1
ATOM 1613 O O . GLU A 1 208 ? 20.317 -4.235 -21.936 1.00 90.25 208 GLU A O 1
ATOM 1618 N N . ILE A 1 209 ? 18.844 -5.911 -21.685 1.00 91.94 209 ILE A N 1
ATOM 1619 C CA . ILE A 1 209 ? 17.789 -5.242 -22.460 1.00 9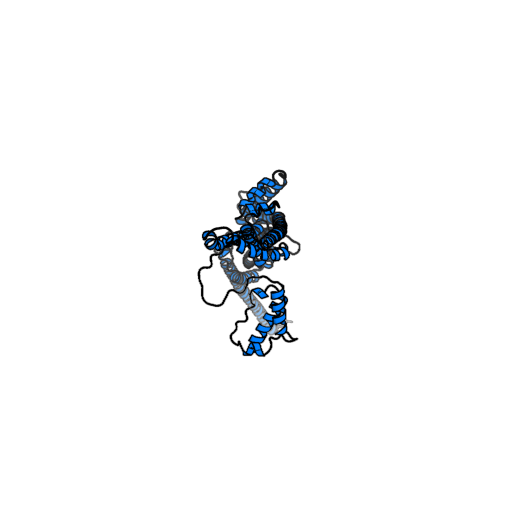1.94 209 ILE A CA 1
ATOM 1620 C C . ILE A 1 209 ? 17.302 -4.008 -21.700 1.00 91.94 209 ILE A C 1
ATOM 1622 O O . ILE A 1 209 ? 17.217 -2.926 -22.276 1.00 91.94 209 ILE A O 1
ATOM 1626 N N . ILE A 1 210 ? 17.043 -4.132 -20.395 1.00 93.81 210 ILE A N 1
ATOM 1627 C CA . ILE A 1 210 ? 16.608 -2.994 -19.575 1.00 93.81 210 ILE A CA 1
ATOM 1628 C C . ILE A 1 210 ? 17.680 -1.900 -19.514 1.00 93.81 210 ILE A C 1
ATOM 1630 O O . ILE A 1 210 ? 17.350 -0.726 -19.675 1.00 93.81 210 ILE A O 1
ATOM 1634 N N . LYS A 1 211 ? 18.959 -2.256 -19.336 1.00 91.69 211 LYS A N 1
ATOM 1635 C CA . LYS A 1 211 ? 20.084 -1.305 -19.397 1.00 91.69 211 LYS A CA 1
ATOM 1636 C C . LYS A 1 211 ? 20.121 -0.588 -20.739 1.00 91.69 211 LYS A C 1
ATOM 1638 O O . LYS A 1 211 ? 20.289 0.631 -20.764 1.00 91.69 211 LYS A O 1
ATOM 1643 N N . ALA A 1 212 ? 19.953 -1.325 -21.837 1.00 90.88 212 ALA A N 1
ATOM 1644 C CA . ALA A 1 212 ? 19.994 -0.747 -23.168 1.00 90.88 212 ALA A CA 1
ATOM 1645 C C . ALA A 1 212 ? 18.837 0.233 -23.400 1.00 90.88 212 ALA A C 1
ATOM 1647 O O . ALA A 1 212 ? 19.055 1.355 -23.859 1.00 90.88 212 ALA A O 1
ATOM 1648 N N . LEU A 1 213 ? 17.626 -0.151 -22.991 1.00 92.75 213 LEU A N 1
ATOM 1649 C CA . LEU A 1 213 ? 16.457 0.721 -23.015 1.00 92.75 213 LEU A CA 1
ATOM 1650 C C . LEU A 1 213 ? 16.658 1.949 -22.126 1.00 92.75 213 LEU A C 1
ATOM 1652 O O . LEU A 1 213 ? 16.404 3.062 -22.564 1.00 92.75 213 LEU A O 1
ATOM 1656 N N . TYR A 1 214 ? 17.169 1.799 -20.908 1.00 92.62 214 TYR A N 1
ATOM 1657 C CA . TYR A 1 214 ? 17.407 2.937 -20.023 1.00 92.62 214 TYR A CA 1
ATOM 1658 C C . TYR A 1 214 ? 18.435 3.921 -20.602 1.00 92.62 214 TYR A C 1
ATOM 1660 O O . TYR A 1 214 ? 18.183 5.122 -20.646 1.00 92.62 214 TYR A O 1
ATOM 1668 N N . ASN A 1 215 ? 19.563 3.417 -21.106 1.00 89.62 215 ASN A N 1
ATOM 1669 C CA . ASN A 1 215 ? 20.627 4.249 -21.670 1.00 89.62 215 ASN A CA 1
ATOM 1670 C C . ASN A 1 215 ? 20.294 4.794 -23.071 1.00 89.62 215 ASN A C 1
ATOM 1672 O O . ASN A 1 215 ? 21.034 5.622 -23.596 1.00 89.62 215 ASN A O 1
ATOM 1676 N N . GLY A 1 216 ? 19.221 4.310 -23.707 1.00 89.69 216 GLY A N 1
ATOM 1677 C CA . GLY A 1 216 ? 18.893 4.639 -25.095 1.00 89.69 216 GLY A CA 1
ATOM 1678 C C . GLY A 1 216 ? 19.929 4.117 -26.093 1.00 89.69 216 GLY A C 1
ATOM 1679 O O . GLY A 1 216 ? 20.011 4.614 -27.219 1.00 89.69 216 GLY A O 1
ATOM 1680 N N . THR A 1 217 ? 20.741 3.135 -25.692 1.00 90.44 217 THR A N 1
ATOM 1681 C CA . THR A 1 217 ? 21.716 2.512 -26.584 1.00 90.44 217 THR A CA 1
ATOM 1682 C C . THR A 1 217 ? 20.975 1.654 -27.603 1.00 90.44 217 THR A C 1
ATOM 1684 O O . THR A 1 217 ? 20.046 0.938 -27.215 1.00 90.44 217 THR A O 1
ATOM 1687 N N . PRO A 1 218 ? 21.373 1.679 -28.887 1.00 85.75 218 PRO A N 1
ATOM 1688 C CA . PRO A 1 218 ? 20.844 0.743 -29.866 1.00 85.75 218 PRO A CA 1
ATOM 1689 C C . PRO A 1 218 ? 20.995 -0.684 -29.339 1.00 85.75 218 PRO A C 1
ATOM 1691 O O . PRO A 1 218 ? 22.092 -1.099 -28.971 1.00 85.75 218 PRO A O 1
ATOM 1694 N N . ILE A 1 219 ? 19.885 -1.412 -29.261 1.00 84.50 219 ILE A N 1
ATOM 1695 C CA . ILE A 1 219 ? 19.927 -2.841 -28.970 1.00 84.50 219 ILE A CA 1
ATOM 1696 C C . ILE A 1 219 ? 20.478 -3.492 -30.234 1.00 84.50 219 ILE A C 1
ATOM 1698 O O . ILE A 1 219 ? 19.925 -3.264 -31.309 1.00 84.50 219 ILE A O 1
ATOM 1702 N N . ASP A 1 220 ? 21.586 -4.229 -30.132 1.00 75.50 220 ASP A N 1
ATOM 1703 C CA . ASP A 1 220 ? 22.081 -5.003 -31.268 1.00 75.50 220 ASP A CA 1
ATOM 1704 C C . ASP A 1 220 ? 21.022 -6.041 -31.620 1.00 75.50 220 ASP A C 1
ATOM 1706 O O . ASP A 1 220 ? 20.733 -6.980 -30.871 1.00 75.50 220 ASP A O 1
ATOM 1710 N N . TRP A 1 221 ? 20.378 -5.803 -32.751 1.00 68.19 221 TRP A N 1
ATOM 1711 C CA . TRP A 1 221 ? 19.231 -6.573 -33.141 1.00 68.19 221 TRP A CA 1
ATOM 1712 C C . TRP A 1 221 ? 19.613 -7.900 -33.782 1.00 68.19 221 TRP A C 1
ATOM 1714 O O . TRP A 1 221 ? 18.705 -8.634 -34.112 1.00 68.19 221 TRP A O 1
ATOM 1724 N N . GLN A 1 222 ? 20.879 -8.306 -33.908 1.00 57.53 222 GLN A N 1
ATOM 1725 C CA . GLN A 1 222 ? 21.214 -9.603 -34.528 1.00 57.53 222 GLN A CA 1
ATOM 1726 C C . GLN A 1 222 ? 20.472 -10.823 -33.914 1.00 57.53 222 GLN A C 1
ATOM 1728 O O . GLN A 1 222 ? 20.275 -11.826 -34.597 1.00 57.53 222 GLN A O 1
ATOM 1733 N N . GLY A 1 223 ? 19.932 -10.712 -32.690 1.00 63.59 223 GLY A N 1
ATOM 1734 C CA . GLY A 1 223 ? 18.917 -11.607 -32.107 1.00 63.59 223 GLY A CA 1
ATOM 1735 C C . GLY A 1 223 ? 17.463 -11.099 -32.189 1.00 63.59 223 GLY A C 1
ATOM 1736 O O . GLY A 1 223 ? 16.740 -11.177 -31.196 1.00 63.59 223 GLY A O 1
ATOM 1737 N N . HIS A 1 224 ? 17.014 -10.553 -33.326 1.00 71.12 224 HIS A N 1
ATOM 1738 C CA . HIS A 1 224 ? 15.806 -9.715 -33.408 1.00 71.12 224 HIS A CA 1
ATOM 1739 C C . HIS A 1 224 ? 14.540 -10.380 -32.845 1.00 71.12 224 HIS A C 1
ATOM 1741 O O . HIS A 1 224 ? 13.686 -9.712 -32.259 1.00 71.12 224 HIS A O 1
ATOM 1747 N N . ALA A 1 225 ? 14.410 -11.695 -33.039 1.00 77.12 225 ALA A N 1
ATOM 1748 C CA . ALA A 1 225 ? 13.259 -12.450 -32.567 1.00 77.12 225 ALA A CA 1
ATOM 1749 C C . ALA A 1 225 ? 13.156 -12.445 -31.035 1.00 77.12 225 ALA A C 1
ATOM 1751 O O . ALA A 1 225 ? 12.062 -12.323 -30.492 1.00 77.12 225 ALA A O 1
ATOM 1752 N N . TYR A 1 226 ? 14.299 -12.504 -30.349 1.00 84.00 226 TYR A N 1
ATOM 1753 C CA . TYR A 1 226 ? 14.385 -12.532 -28.893 1.00 84.00 226 TYR A CA 1
ATOM 1754 C C . TYR A 1 226 ? 13.936 -11.206 -28.279 1.00 84.00 226 TYR A C 1
ATOM 1756 O O . TYR A 1 226 ? 13.084 -11.173 -27.395 1.00 84.00 226 TYR A O 1
ATOM 1764 N N . VAL A 1 227 ? 14.465 -10.092 -28.792 1.00 87.75 227 VAL A N 1
ATOM 1765 C CA . VAL A 1 227 ? 14.118 -8.752 -28.301 1.00 87.75 227 VAL A CA 1
ATOM 1766 C C . VAL A 1 227 ? 12.650 -8.445 -28.592 1.00 87.75 227 VAL A C 1
ATOM 1768 O O . VAL A 1 227 ? 11.952 -7.957 -27.711 1.00 87.75 227 VAL A O 1
ATOM 1771 N N . ALA A 1 228 ? 12.143 -8.795 -29.779 1.00 87.06 228 ALA A N 1
ATOM 1772 C CA . ALA A 1 228 ? 10.732 -8.604 -30.113 1.00 87.06 228 ALA A CA 1
ATOM 1773 C C . ALA A 1 228 ? 9.793 -9.392 -29.181 1.00 87.06 228 ALA A C 1
ATOM 1775 O O . ALA A 1 228 ? 8.781 -8.855 -28.741 1.00 87.06 228 ALA A O 1
ATOM 1776 N N . GLN A 1 229 ? 10.135 -10.639 -28.839 1.00 89.06 229 GLN A N 1
ATOM 1777 C CA . GLN A 1 229 ? 9.350 -11.467 -27.912 1.00 89.06 229 GLN A CA 1
ATOM 1778 C C . GLN A 1 229 ? 9.415 -10.964 -26.471 1.00 89.06 229 GLN A C 1
ATOM 1780 O O . GLN A 1 229 ? 8.409 -11.008 -25.762 1.00 89.06 229 GLN A O 1
ATOM 1785 N N . TYR A 1 230 ? 10.576 -10.466 -26.045 1.00 93.44 230 TYR A N 1
ATOM 1786 C CA . TYR A 1 230 ? 10.735 -9.831 -24.743 1.00 93.44 230 TYR A CA 1
ATOM 1787 C C . TYR A 1 230 ? 9.874 -8.566 -24.647 1.00 93.44 230 TYR A C 1
ATOM 1789 O O . TYR A 1 230 ? 9.079 -8.427 -23.719 1.00 93.44 230 TYR A O 1
ATOM 1797 N N . LEU A 1 231 ? 9.988 -7.669 -25.634 1.00 92.62 231 LEU A N 1
ATOM 1798 C CA . LEU A 1 231 ? 9.211 -6.430 -25.691 1.00 92.62 231 LEU A CA 1
ATOM 1799 C C . LEU A 1 231 ? 7.712 -6.703 -25.790 1.00 92.62 231 LEU A C 1
ATOM 1801 O O . LEU A 1 231 ? 6.929 -5.971 -25.197 1.00 92.62 231 LEU A O 1
ATOM 1805 N N . ASP A 1 232 ? 7.312 -7.772 -26.477 1.00 90.12 232 ASP A N 1
ATOM 1806 C CA . ASP A 1 232 ? 5.923 -8.213 -26.483 1.00 90.12 232 ASP A CA 1
ATOM 1807 C C . ASP A 1 232 ? 5.416 -8.544 -25.079 1.00 90.12 232 ASP A C 1
ATOM 1809 O O . ASP A 1 232 ? 4.410 -7.997 -24.638 1.00 90.12 232 ASP A O 1
ATOM 1813 N N . GLY A 1 233 ? 6.121 -9.414 -24.358 1.00 91.50 233 GLY A N 1
ATOM 1814 C CA . GLY A 1 233 ? 5.733 -9.763 -22.997 1.00 91.50 233 GLY A CA 1
ATOM 1815 C C . GLY A 1 233 ? 5.673 -8.541 -22.089 1.00 91.50 233 GLY A C 1
ATOM 1816 O O . GLY A 1 233 ? 4.706 -8.358 -21.353 1.00 91.50 233 GLY A O 1
ATOM 1817 N N . PHE A 1 234 ? 6.670 -7.668 -22.209 1.00 93.75 234 PHE A N 1
ATOM 1818 C CA . PHE A 1 234 ? 6.751 -6.418 -21.468 1.00 93.75 234 PHE A CA 1
ATOM 1819 C C . PHE A 1 234 ? 5.537 -5.511 -21.735 1.00 93.75 234 PHE A C 1
ATOM 1821 O O . PHE A 1 234 ? 4.876 -5.053 -20.803 1.00 93.75 234 PHE A O 1
ATOM 1828 N N . ILE A 1 235 ? 5.199 -5.295 -23.008 1.00 90.56 235 ILE A N 1
ATOM 1829 C CA . ILE A 1 235 ? 4.085 -4.438 -23.435 1.00 90.56 235 ILE A CA 1
ATOM 1830 C C . ILE A 1 235 ? 2.726 -5.073 -23.120 1.00 90.56 235 ILE A C 1
ATOM 1832 O O . ILE A 1 235 ? 1.833 -4.369 -22.658 1.00 90.56 235 ILE A O 1
ATOM 1836 N N . SER A 1 236 ? 2.567 -6.384 -23.317 1.00 88.56 236 SER A N 1
ATOM 1837 C CA . SER A 1 236 ? 1.353 -7.135 -22.964 1.00 88.56 236 SER A CA 1
ATOM 1838 C C . SER A 1 236 ? 1.041 -6.995 -21.478 1.00 88.56 236 SER A C 1
ATOM 1840 O O . SER A 1 236 ? -0.092 -6.678 -21.123 1.00 88.56 236 SER A O 1
ATOM 1842 N N . GLU A 1 237 ? 2.044 -7.141 -20.610 1.00 89.06 237 GLU A N 1
ATOM 1843 C CA . GLU A 1 237 ? 1.845 -6.981 -19.170 1.00 89.06 237 GLU A CA 1
ATOM 1844 C C . GLU A 1 237 ? 1.394 -5.560 -18.822 1.00 89.06 237 GLU A C 1
ATOM 1846 O O . GLU A 1 237 ? 0.409 -5.364 -18.109 1.00 89.06 237 GLU A O 1
ATOM 1851 N N . MET A 1 238 ? 2.061 -4.559 -19.398 1.00 85.31 238 MET A N 1
ATOM 1852 C CA . MET A 1 238 ? 1.714 -3.153 -19.206 1.00 85.31 238 MET A CA 1
ATOM 1853 C C . MET A 1 238 ? 0.321 -2.779 -19.712 1.00 85.31 238 MET A C 1
ATOM 1855 O O . MET A 1 238 ? -0.343 -1.947 -19.095 1.00 85.31 238 MET A O 1
ATOM 1859 N N . HIS A 1 239 ? -0.098 -3.348 -20.842 1.00 79.88 239 HIS A N 1
ATOM 1860 C CA . HIS A 1 239 ? -1.365 -3.022 -21.483 1.00 79.88 239 HIS A CA 1
ATOM 1861 C C . HIS A 1 239 ? -2.546 -3.720 -20.802 1.00 79.88 239 HIS A C 1
ATOM 1863 O O . HIS A 1 239 ? -3.593 -3.107 -20.614 1.00 79.88 239 HIS A O 1
ATOM 1869 N N . GLU A 1 240 ? -2.383 -4.988 -20.416 1.00 70.56 240 GLU A N 1
ATOM 1870 C CA . GLU A 1 240 ? -3.497 -5.831 -19.969 1.00 70.56 240 GLU A CA 1
ATOM 1871 C C . GLU A 1 240 ? -3.609 -5.958 -18.443 1.00 70.56 240 GLU A C 1
ATOM 1873 O O . GLU A 1 240 ? -4.712 -6.168 -17.938 1.00 70.56 240 GLU A O 1
ATOM 1878 N N . LYS A 1 241 ? -2.500 -5.869 -17.691 1.00 63.62 241 LYS A N 1
ATOM 1879 C CA . LYS A 1 241 ? -2.452 -6.390 -16.308 1.00 63.62 241 LYS A CA 1
ATOM 1880 C C . LYS A 1 241 ? -1.973 -5.423 -15.234 1.00 63.62 241 LYS A C 1
ATOM 1882 O O . LYS A 1 241 ? -2.369 -5.577 -14.080 1.00 63.62 241 LYS A O 1
ATOM 1887 N N . ILE A 1 242 ? -1.204 -4.386 -15.574 1.00 57.97 242 ILE A N 1
ATOM 1888 C CA . ILE A 1 242 ? -0.709 -3.413 -14.570 1.00 57.97 242 ILE A CA 1
ATOM 1889 C C . ILE A 1 242 ? -1.821 -2.491 -14.026 1.00 57.97 242 ILE A C 1
ATOM 1891 O O . ILE A 1 242 ? -1.612 -1.696 -13.119 1.00 57.97 242 ILE A O 1
ATOM 1895 N N . LEU A 1 243 ? -3.061 -2.691 -14.467 1.00 50.22 243 LEU A N 1
ATOM 1896 C CA . LEU A 1 243 ? -4.264 -2.065 -13.917 1.00 50.22 243 LEU A CA 1
ATOM 1897 C C . LEU A 1 243 ? -4.474 -2.275 -12.402 1.00 50.22 243 LEU A C 1
ATOM 1899 O O . LEU A 1 243 ? -5.278 -1.557 -11.812 1.00 50.22 243 LEU A O 1
ATOM 1903 N N . PHE A 1 244 ? -3.769 -3.216 -11.761 1.00 52.16 244 PHE A N 1
ATOM 1904 C CA . PHE A 1 244 ? -4.076 -3.649 -10.391 1.00 52.16 244 PHE A CA 1
ATOM 1905 C C . PHE A 1 244 ? -2.996 -3.391 -9.334 1.00 52.16 244 PHE A C 1
ATOM 1907 O O . PHE A 1 244 ? -3.210 -3.728 -8.170 1.00 52.16 244 PHE A O 1
ATOM 1914 N N . LEU A 1 245 ? -1.858 -2.785 -9.682 1.00 49.91 245 LEU A N 1
ATOM 1915 C CA . LEU A 1 245 ? -0.777 -2.542 -8.722 1.00 49.91 245 LEU A CA 1
ATOM 1916 C C . LEU A 1 245 ? -0.652 -1.033 -8.467 1.00 49.91 245 LEU A C 1
ATOM 1918 O O . LEU A 1 245 ? -0.276 -0.278 -9.354 1.00 49.91 245 LEU A O 1
ATOM 1922 N N . ASN A 1 246 ? -0.989 -0.616 -7.242 1.00 48.25 246 ASN A N 1
ATOM 1923 C CA . ASN A 1 246 ? -0.946 0.755 -6.700 1.00 48.25 246 ASN A CA 1
ATOM 1924 C C . ASN A 1 246 ? -2.053 1.724 -7.157 1.00 48.25 246 ASN A C 1
ATOM 1926 O O . ASN A 1 246 ? -1.824 2.670 -7.910 1.00 48.25 246 ASN A O 1
ATOM 1930 N N . GLY A 1 247 ? -3.263 1.544 -6.617 1.00 51.53 247 GLY A N 1
ATOM 1931 C CA . GLY A 1 247 ? -4.204 2.658 -6.417 1.00 51.53 247 GLY A CA 1
ATOM 1932 C C . GLY A 1 247 ? -4.759 3.339 -7.676 1.00 51.53 247 GLY A C 1
ATOM 1933 O O . GLY A 1 247 ? -5.307 4.435 -7.575 1.00 51.53 247 GLY A O 1
ATOM 1934 N N . GLY A 1 248 ? -4.651 2.710 -8.850 1.00 48.97 248 GLY A N 1
ATOM 1935 C CA . GLY A 1 248 ? -5.229 3.219 -10.095 1.00 48.97 248 GLY A CA 1
ATOM 1936 C C . GLY A 1 248 ? -4.329 4.156 -10.907 1.00 48.97 248 GLY A C 1
ATOM 1937 O O . GLY A 1 248 ? -4.844 4.873 -11.764 1.00 48.97 248 GLY A O 1
ATOM 1938 N N . GLN A 1 249 ? -3.005 4.164 -10.696 1.00 55.97 249 GLN A N 1
ATOM 1939 C CA . GLN A 1 249 ? -2.101 4.773 -11.678 1.00 55.97 249 GLN A CA 1
ATOM 1940 C C . GLN A 1 249 ? -2.028 3.890 -12.929 1.00 55.97 249 GLN A C 1
ATOM 1942 O O . GLN A 1 249 ? -1.352 2.865 -12.969 1.00 55.97 249 GLN A O 1
ATOM 1947 N N . PHE A 1 250 ? -2.751 4.294 -13.972 1.00 65.06 250 PHE A N 1
ATOM 1948 C CA . PHE A 1 250 ? -2.721 3.624 -15.265 1.00 65.06 250 PHE A CA 1
ATOM 1949 C C . PHE A 1 250 ? -1.375 3.891 -15.937 1.00 65.06 250 PHE A C 1
ATOM 1951 O O . PHE A 1 250 ? -1.068 5.020 -16.307 1.00 65.06 250 PHE A O 1
ATOM 1958 N N . CYS A 1 251 ? -0.586 2.840 -16.136 1.00 70.19 251 CYS A N 1
ATOM 1959 C CA . CYS A 1 251 ? 0.678 2.901 -16.880 1.00 70.19 251 CYS A CA 1
ATOM 1960 C C . CYS A 1 251 ? 0.443 2.727 -18.389 1.00 70.19 251 CYS A C 1
ATOM 1962 O O . CYS A 1 251 ? 1.318 3.031 -19.197 1.00 70.19 251 CYS A O 1
ATOM 1964 N N . ALA A 1 252 ? -0.770 2.306 -18.767 1.00 71.19 252 ALA A N 1
ATOM 1965 C CA . ALA A 1 252 ? -1.230 2.161 -20.143 1.00 71.19 252 ALA A CA 1
ATOM 1966 C C . ALA A 1 252 ? -1.012 3.413 -21.023 1.00 71.19 252 ALA A C 1
ATOM 1968 O O . ALA A 1 252 ? -0.543 3.233 -22.143 1.00 71.19 252 ALA A O 1
ATOM 1969 N N . PRO A 1 253 ? -1.233 4.667 -20.562 1.00 76.38 253 PRO A N 1
ATOM 1970 C CA . PRO A 1 253 ? -0.988 5.864 -21.371 1.00 76.38 253 PRO A CA 1
ATOM 1971 C C . PRO A 1 253 ? 0.483 6.075 -21.753 1.00 76.38 253 PRO A C 1
ATOM 1973 O O . PRO A 1 253 ? 0.767 6.858 -22.656 1.00 76.38 253 PRO A O 1
ATOM 1976 N N . LEU A 1 254 ? 1.429 5.415 -21.071 1.00 71.38 254 LEU A N 1
ATOM 1977 C CA . LEU A 1 254 ? 2.854 5.508 -21.402 1.00 71.38 254 LEU A CA 1
ATOM 1978 C C . LEU A 1 254 ? 3.205 4.684 -22.647 1.00 71.38 254 LEU A C 1
ATOM 1980 O O . LEU A 1 254 ? 4.167 5.011 -23.345 1.00 71.38 254 LEU A O 1
ATOM 1984 N N . ILE A 1 255 ? 2.429 3.638 -22.942 1.00 75.75 255 ILE A N 1
ATOM 1985 C CA . ILE A 1 255 ? 2.546 2.887 -24.190 1.00 75.75 255 ILE A CA 1
ATOM 1986 C C . ILE A 1 255 ? 1.641 3.556 -25.212 1.00 75.75 255 ILE A C 1
ATOM 1988 O O . ILE A 1 255 ? 0.419 3.559 -25.074 1.00 75.75 255 ILE A O 1
ATOM 1992 N N . SER A 1 256 ? 2.236 4.112 -26.264 1.00 75.25 256 SER A N 1
ATOM 1993 C CA . SER A 1 256 ? 1.439 4.621 -27.372 1.00 75.25 256 SER A CA 1
ATOM 1994 C C . SER A 1 256 ? 0.713 3.458 -28.051 1.00 75.25 256 SER A C 1
ATOM 1996 O O . SER A 1 256 ? 1.281 2.382 -28.226 1.00 75.25 256 SER A O 1
ATOM 1998 N N . ALA A 1 257 ? -0.526 3.679 -28.500 1.00 73.56 257 ALA A N 1
ATOM 1999 C CA . ALA A 1 257 ? -1.242 2.716 -29.350 1.00 73.56 257 ALA A CA 1
ATOM 2000 C C . ALA A 1 257 ? -0.407 2.293 -30.580 1.00 73.56 257 ALA A C 1
ATOM 2002 O O . ALA A 1 257 ? -0.535 1.195 -31.115 1.00 73.56 257 ALA A O 1
ATOM 2003 N N . GLU A 1 258 ? 0.488 3.185 -30.994 1.00 73.31 258 GLU A N 1
ATOM 2004 C CA . GLU A 1 258 ? 1.469 2.989 -32.046 1.00 73.31 258 GLU A CA 1
ATOM 2005 C C . GLU A 1 258 ? 2.578 1.983 -31.684 1.00 73.31 258 GLU A C 1
ATOM 2007 O O . GLU A 1 258 ? 3.028 1.235 -32.545 1.00 73.31 258 GLU A O 1
ATOM 2012 N N . ALA A 1 259 ? 3.002 1.892 -30.423 1.00 75.50 259 ALA A N 1
ATOM 2013 C CA . ALA A 1 259 ? 3.948 0.863 -29.994 1.00 75.50 259 ALA A CA 1
ATOM 2014 C C . ALA A 1 259 ? 3.316 -0.539 -30.049 1.00 75.50 259 ALA A C 1
ATOM 2016 O O . ALA A 1 259 ? 3.951 -1.490 -30.508 1.00 75.50 259 ALA A O 1
ATOM 2017 N N . THR A 1 260 ? 2.047 -0.668 -29.649 1.00 78.62 260 THR A N 1
ATOM 2018 C CA . THR A 1 260 ? 1.299 -1.933 -29.717 1.00 78.62 260 THR A CA 1
ATOM 2019 C C . THR A 1 260 ? 1.043 -2.378 -31.155 1.00 78.62 260 THR A C 1
ATOM 2021 O O . THR A 1 260 ? 1.200 -3.562 -31.458 1.00 78.62 260 THR A O 1
ATOM 2024 N N . SER A 1 261 ? 0.696 -1.460 -32.064 1.00 80.44 261 SER A N 1
ATOM 2025 C CA . SER A 1 261 ? 0.461 -1.807 -33.473 1.00 80.44 261 SER A CA 1
ATOM 2026 C C . SER A 1 261 ? 1.739 -2.270 -34.185 1.00 80.44 261 SER A C 1
ATOM 2028 O O . SER A 1 261 ? 1.696 -3.216 -34.975 1.00 80.44 261 SER A O 1
ATOM 2030 N N . ARG A 1 262 ? 2.893 -1.680 -33.848 1.00 81.00 262 ARG A N 1
ATOM 2031 C CA . ARG A 1 262 ? 4.203 -2.032 -34.426 1.00 81.00 262 ARG A CA 1
ATOM 2032 C C . ARG A 1 262 ? 4.727 -3.400 -33.975 1.00 81.00 262 ARG A C 1
ATOM 2034 O O . ARG A 1 262 ? 5.500 -4.028 -34.698 1.00 81.00 262 ARG A O 1
ATOM 2041 N N . LEU A 1 263 ? 4.282 -3.916 -32.825 1.00 79.69 263 LEU A N 1
ATOM 2042 C CA . LEU A 1 263 ? 4.683 -5.246 -32.349 1.00 79.69 263 LEU A CA 1
ATOM 2043 C C . LEU A 1 263 ? 4.134 -6.393 -33.207 1.00 79.69 263 LEU A C 1
ATOM 2045 O O . LEU A 1 263 ? 4.812 -7.407 -33.360 1.00 79.69 263 LEU A O 1
ATOM 2049 N N . GLY A 1 264 ? 2.927 -6.266 -33.766 1.00 80.00 264 GLY A N 1
ATOM 2050 C CA . GLY A 1 264 ? 2.276 -7.347 -34.521 1.00 80.00 264 GLY A CA 1
ATOM 2051 C C . GLY A 1 264 ? 3.129 -7.875 -35.687 1.00 80.00 264 GLY A C 1
ATOM 2052 O O . GLY A 1 264 ? 3.459 -9.066 -35.710 1.00 80.00 264 GLY A O 1
ATOM 2053 N N . PRO A 1 265 ? 3.562 -7.005 -36.619 1.00 78.12 265 PRO A N 1
ATOM 2054 C CA . PRO A 1 265 ? 4.448 -7.392 -37.715 1.00 78.12 265 PRO A CA 1
ATOM 2055 C C . PRO A 1 265 ? 5.804 -7.940 -37.244 1.00 78.12 265 PRO A C 1
ATOM 2057 O O . PRO A 1 265 ? 6.324 -8.885 -37.842 1.00 78.12 265 PRO A O 1
ATOM 2060 N N . LEU A 1 266 ? 6.367 -7.390 -36.158 1.00 75.25 266 LEU A N 1
ATOM 2061 C CA . LEU A 1 266 ? 7.630 -7.866 -35.581 1.00 75.25 266 LEU A CA 1
ATOM 2062 C C . LEU A 1 266 ? 7.506 -9.292 -35.036 1.00 75.25 266 LEU A C 1
ATOM 2064 O O . LEU A 1 266 ? 8.380 -10.113 -35.305 1.00 75.25 266 LEU A O 1
ATOM 2068 N N . LYS A 1 267 ? 6.407 -9.624 -34.343 1.00 76.75 267 LYS A N 1
ATOM 2069 C CA . LYS A 1 267 ? 6.135 -10.989 -33.859 1.00 76.75 267 LYS A CA 1
ATOM 2070 C C . LYS A 1 267 ? 6.042 -11.983 -35.001 1.00 76.75 267 LYS A C 1
ATOM 2072 O O . LYS A 1 267 ? 6.711 -13.012 -34.979 1.00 76.75 267 LYS A O 1
ATOM 2077 N N . GLN A 1 268 ? 5.219 -11.666 -36.000 1.00 75.44 268 GLN A N 1
ATOM 2078 C CA . GLN A 1 268 ? 4.965 -12.571 -37.113 1.00 75.44 268 GLN A CA 1
ATOM 2079 C C . GLN A 1 268 ? 6.273 -12.904 -37.844 1.00 75.44 268 GLN A C 1
ATOM 2081 O O . GLN A 1 268 ? 6.529 -14.059 -38.173 1.00 75.44 268 GLN A O 1
ATOM 2086 N N . ARG A 1 269 ? 7.146 -11.907 -38.029 1.00 69.25 269 ARG A N 1
ATOM 2087 C CA . ARG A 1 269 ? 8.459 -12.081 -38.664 1.00 69.25 269 ARG A CA 1
ATOM 2088 C C . ARG A 1 269 ? 9.482 -12.765 -37.759 1.00 69.25 269 ARG A C 1
ATOM 2090 O O . ARG A 1 269 ? 10.235 -13.599 -38.252 1.00 69.25 269 ARG A O 1
ATOM 2097 N N . ALA A 1 270 ? 9.478 -12.489 -36.454 1.00 69.94 270 ALA A N 1
ATOM 2098 C CA . ALA A 1 270 ? 10.302 -13.196 -35.472 1.00 69.94 270 ALA A CA 1
ATOM 2099 C C . ALA A 1 270 ? 10.027 -14.709 -35.481 1.00 69.94 270 ALA A C 1
ATOM 2101 O O . ALA A 1 270 ? 10.964 -15.506 -35.426 1.00 69.94 270 ALA A O 1
ATOM 2102 N N . SER A 1 271 ? 8.757 -15.104 -35.619 1.00 69.56 271 SER A N 1
ATOM 2103 C CA . SER A 1 271 ? 8.362 -16.507 -35.766 1.00 69.56 271 SER A CA 1
ATOM 2104 C C . SER A 1 271 ? 8.925 -17.150 -37.038 1.00 69.56 271 SER A C 1
ATOM 2106 O O . SER A 1 271 ? 9.328 -18.306 -36.992 1.00 69.56 271 SER A O 1
ATOM 2108 N N . TYR A 1 272 ? 9.019 -16.418 -38.155 1.00 68.94 272 TYR A N 1
ATOM 2109 C CA . TYR A 1 272 ? 9.621 -16.931 -39.394 1.00 68.94 272 TYR A CA 1
ATOM 2110 C C . TYR A 1 272 ? 11.154 -16.981 -39.342 1.00 68.94 272 TYR A C 1
ATOM 2112 O O . TYR A 1 272 ? 11.751 -17.952 -39.802 1.00 68.94 272 TYR A O 1
ATOM 2120 N N . GLY A 1 273 ? 11.802 -15.976 -38.746 1.00 66.31 273 GLY A N 1
ATOM 2121 C CA . GLY A 1 273 ? 13.260 -15.940 -38.586 1.00 66.31 273 GLY A CA 1
ATOM 2122 C C . GLY A 1 273 ? 13.790 -17.071 -37.698 1.00 66.31 273 GLY A C 1
ATOM 2123 O O . GLY A 1 273 ? 14.813 -17.672 -38.018 1.00 66.31 273 GLY A O 1
ATOM 2124 N N . ALA A 1 274 ? 13.051 -17.432 -36.642 1.00 62.06 274 ALA A N 1
ATOM 2125 C CA . ALA A 1 274 ? 13.379 -18.570 -35.778 1.00 62.06 274 ALA A CA 1
ATOM 2126 C C . ALA A 1 274 ? 13.337 -19.930 -36.508 1.00 62.06 274 ALA A C 1
ATOM 2128 O O . ALA A 1 274 ? 13.986 -20.877 -36.070 1.00 62.06 274 ALA A O 1
ATOM 2129 N N . LEU A 1 275 ? 12.608 -20.022 -37.626 1.00 59.44 275 LEU A N 1
ATOM 2130 C CA . LEU A 1 275 ? 12.518 -21.228 -38.455 1.00 59.44 275 LEU A CA 1
ATOM 2131 C C . LEU A 1 275 ? 13.565 -21.259 -39.584 1.00 59.44 275 LEU A C 1
ATOM 2133 O O . LEU A 1 275 ? 13.854 -22.328 -40.113 1.00 59.44 275 LEU A O 1
ATOM 2137 N N . GLY A 1 276 ? 14.131 -20.107 -39.964 1.00 56.56 276 GLY A N 1
ATOM 2138 C CA . GLY A 1 276 ? 15.034 -19.984 -41.117 1.00 56.56 276 GLY A CA 1
ATOM 2139 C C . GLY A 1 276 ? 16.512 -20.284 -40.833 1.00 56.56 276 GLY A C 1
ATOM 2140 O O . GLY A 1 276 ? 17.266 -20.562 -41.762 1.00 56.56 276 GLY A O 1
ATOM 2141 N N . GLY A 1 277 ? 16.941 -20.243 -39.569 1.00 55.47 277 GLY A N 1
ATOM 2142 C CA . GLY A 1 277 ? 18.346 -20.373 -39.174 1.00 55.47 277 GLY A CA 1
ATOM 2143 C C . GLY A 1 277 ? 18.668 -21.681 -38.452 1.00 55.47 277 GLY A C 1
ATOM 2144 O O . GLY A 1 277 ? 18.839 -21.676 -37.242 1.00 55.47 277 GLY A O 1
ATOM 2145 N N . GLY A 1 278 ? 18.798 -22.790 -39.181 1.00 53.69 278 GLY A N 1
ATOM 2146 C CA . GLY A 1 278 ? 19.570 -23.965 -38.746 1.00 53.69 278 GLY A CA 1
ATOM 2147 C C . GLY A 1 278 ? 18.836 -25.043 -37.932 1.00 53.69 278 GLY A C 1
ATOM 2148 O O . GLY A 1 278 ? 18.434 -24.813 -36.801 1.00 53.69 278 GLY A O 1
ATOM 2149 N N . GLY A 1 279 ? 18.788 -26.258 -38.491 1.00 57.78 279 GLY A N 1
ATOM 2150 C CA . GLY A 1 279 ? 18.660 -27.533 -37.767 1.00 57.78 279 GLY A CA 1
ATOM 2151 C C . GLY A 1 279 ? 17.311 -27.857 -37.104 1.00 57.78 279 GLY A C 1
ATOM 2152 O O . GLY A 1 279 ? 16.589 -26.992 -36.618 1.00 57.78 279 GLY A O 1
ATOM 2153 N N . TYR A 1 280 ? 16.998 -29.156 -37.025 1.00 61.06 280 TYR A N 1
ATOM 2154 C CA . TYR A 1 280 ? 15.807 -29.710 -36.351 1.00 61.06 280 TYR A CA 1
ATOM 2155 C C . TYR A 1 280 ? 15.645 -29.208 -34.894 1.00 61.06 280 TYR A C 1
ATOM 2157 O O . TYR A 1 280 ? 14.523 -29.052 -34.408 1.00 61.06 280 TYR A O 1
ATOM 2165 N N . ASP A 1 281 ? 16.753 -28.870 -34.223 1.00 57.66 281 ASP A N 1
ATOM 2166 C CA . ASP A 1 281 ? 16.782 -28.371 -32.841 1.00 57.66 281 ASP A CA 1
ATOM 2167 C C . ASP A 1 281 ? 16.124 -26.996 -32.650 1.00 57.66 281 ASP A C 1
ATOM 2169 O O . ASP A 1 281 ? 15.541 -26.733 -31.593 1.00 57.66 281 ASP A O 1
ATOM 2173 N N . ASN A 1 282 ? 16.170 -26.113 -33.653 1.00 64.75 282 ASN A N 1
ATOM 2174 C CA . ASN A 1 282 ? 15.489 -24.817 -33.572 1.00 64.75 282 ASN A CA 1
ATOM 2175 C C . ASN A 1 282 ? 13.982 -24.943 -33.806 1.00 64.75 282 ASN A C 1
ATOM 2177 O O . ASN A 1 282 ? 13.213 -24.164 -33.242 1.00 64.75 282 ASN A O 1
ATOM 2181 N N . MET A 1 283 ? 13.546 -25.975 -34.533 1.00 61.19 283 MET A N 1
ATOM 2182 C CA . MET A 1 283 ? 12.127 -26.252 -34.750 1.00 61.19 283 MET A CA 1
ATOM 2183 C C . MET A 1 283 ? 11.457 -26.837 -33.498 1.00 61.19 283 MET A C 1
ATOM 2185 O O . MET A 1 283 ? 10.341 -26.446 -33.164 1.00 61.19 283 MET A O 1
ATOM 2189 N N . LEU A 1 284 ? 12.149 -27.725 -32.770 1.00 67.62 284 LEU A N 1
ATOM 2190 C CA . LEU A 1 284 ? 11.616 -28.360 -31.557 1.00 67.62 284 LEU A CA 1
ATOM 2191 C C . LEU A 1 284 ? 11.692 -27.451 -30.319 1.00 67.62 284 LEU A C 1
ATOM 2193 O O . LEU A 1 284 ? 10.728 -27.363 -29.562 1.00 67.62 284 LEU A O 1
ATOM 2197 N N . ASN A 1 285 ? 12.802 -26.728 -30.129 1.00 72.00 285 ASN A N 1
ATOM 2198 C CA . ASN A 1 285 ? 13.012 -25.891 -28.936 1.00 72.00 285 ASN A CA 1
ATOM 2199 C C . ASN A 1 285 ? 12.642 -24.414 -29.140 1.00 72.00 285 ASN A C 1
ATOM 2201 O O . ASN A 1 285 ? 12.742 -23.616 -28.203 1.00 72.00 285 ASN A O 1
ATOM 2205 N N . GLY A 1 286 ? 12.263 -24.021 -30.359 1.00 74.50 286 GLY A N 1
ATOM 2206 C CA . GLY A 1 286 ? 11.871 -22.652 -30.694 1.00 74.50 286 GLY A CA 1
ATOM 2207 C C . GLY A 1 286 ? 10.734 -22.140 -29.805 1.00 74.50 286 GLY A C 1
ATOM 2208 O O . GLY A 1 286 ? 10.955 -21.181 -29.065 1.00 74.50 286 GLY A O 1
ATOM 2209 N N . PRO A 1 287 ? 9.558 -22.799 -29.778 1.00 77.75 287 PRO A N 1
ATOM 2210 C CA . PRO A 1 287 ? 8.394 -22.318 -29.030 1.00 77.75 287 PRO A CA 1
ATOM 2211 C C . PRO A 1 287 ? 8.658 -22.120 -27.531 1.00 77.75 287 PRO A C 1
ATOM 2213 O O . PRO A 1 287 ? 8.311 -21.079 -26.974 1.00 77.75 287 PRO A O 1
ATOM 2216 N N . GLN A 1 288 ? 9.343 -23.067 -26.883 1.00 79.88 288 GLN A N 1
ATOM 2217 C CA . GLN A 1 288 ? 9.658 -22.978 -25.452 1.00 79.88 288 GLN A CA 1
ATOM 2218 C C . GLN A 1 288 ? 10.581 -21.798 -25.137 1.00 79.88 288 GLN A C 1
ATOM 2220 O O . GLN A 1 288 ? 10.326 -21.045 -24.195 1.00 79.88 288 GLN A O 1
ATOM 2225 N N . ARG A 1 289 ? 11.622 -21.591 -25.956 1.00 79.44 289 ARG A N 1
ATOM 2226 C CA . ARG A 1 289 ? 12.505 -20.427 -25.814 1.00 79.44 289 ARG A CA 1
ATOM 2227 C C . ARG A 1 289 ? 11.731 -19.132 -26.012 1.00 79.44 289 ARG A C 1
ATOM 2229 O O . ARG A 1 289 ? 11.933 -18.207 -25.235 1.00 79.44 289 ARG A O 1
ATOM 2236 N N . THR A 1 290 ? 10.800 -19.088 -26.967 1.00 82.88 290 THR A N 1
ATOM 2237 C CA . THR A 1 290 ? 10.006 -17.874 -27.182 1.00 82.88 290 THR A CA 1
ATOM 2238 C C . THR A 1 290 ? 9.126 -17.513 -25.992 1.00 82.88 290 THR A C 1
ATOM 2240 O O . THR A 1 290 ? 9.123 -16.368 -25.543 1.00 82.88 290 THR A O 1
ATOM 2243 N N . GLN A 1 291 ? 8.460 -18.507 -25.406 1.00 86.44 291 GLN A N 1
ATOM 2244 C CA . GLN A 1 291 ? 7.594 -18.296 -24.255 1.00 86.44 291 GLN A CA 1
ATOM 2245 C C . GLN A 1 291 ? 8.383 -17.837 -23.023 1.00 86.44 291 GLN A C 1
ATOM 2247 O O . GLN A 1 291 ? 7.968 -16.896 -22.351 1.00 86.44 291 GLN A O 1
ATOM 2252 N N . MET A 1 292 ? 9.551 -18.435 -22.761 1.00 88.38 292 MET A N 1
ATOM 2253 C CA . MET A 1 292 ? 10.402 -18.050 -21.630 1.00 88.38 292 MET A CA 1
ATOM 2254 C C . MET A 1 292 ? 10.811 -16.571 -21.689 1.00 88.38 292 MET A C 1
ATOM 2256 O O . MET A 1 292 ? 10.841 -15.890 -20.664 1.00 88.38 292 MET A O 1
ATOM 2260 N N . VAL A 1 293 ? 11.110 -16.074 -22.889 1.00 89.88 293 VAL A N 1
ATOM 2261 C CA . VAL A 1 293 ? 11.571 -14.700 -23.125 1.00 89.88 293 VAL A CA 1
ATOM 2262 C C . VAL A 1 293 ? 10.425 -13.704 -23.017 1.00 89.88 293 VAL A C 1
ATOM 2264 O O . VAL A 1 293 ? 10.575 -12.661 -22.381 1.00 89.88 293 VAL A O 1
ATOM 2267 N N . THR A 1 294 ? 9.260 -14.045 -23.564 1.00 92.19 294 THR A N 1
ATOM 2268 C CA . THR A 1 294 ? 8.031 -13.273 -23.359 1.00 92.19 294 THR A CA 1
ATOM 2269 C C . THR A 1 294 ? 7.669 -13.200 -21.876 1.00 92.19 294 THR A C 1
ATOM 2271 O O . THR A 1 294 ? 7.406 -12.119 -21.353 1.00 92.19 294 THR A O 1
ATOM 2274 N N . ASP A 1 295 ? 7.732 -14.313 -21.150 1.00 89.94 295 ASP A N 1
ATOM 2275 C CA . ASP A 1 295 ? 7.440 -14.314 -19.718 1.00 89.94 295 ASP A CA 1
ATOM 2276 C C . ASP A 1 295 ? 8.480 -13.528 -18.901 1.00 89.94 295 ASP A C 1
ATOM 2278 O O . ASP A 1 295 ? 8.131 -12.926 -17.883 1.00 89.94 295 ASP A O 1
ATOM 2282 N N . ALA A 1 296 ? 9.739 -13.477 -19.348 1.00 93.50 296 ALA A N 1
ATOM 2283 C CA . ALA A 1 296 ? 10.744 -12.595 -18.759 1.00 93.50 296 ALA A CA 1
ATOM 2284 C C . ALA A 1 296 ? 10.391 -11.116 -18.955 1.00 93.50 296 ALA A C 1
ATOM 2286 O O . ALA A 1 296 ? 10.427 -10.356 -17.991 1.00 93.50 296 ALA A O 1
ATOM 2287 N N . GLY A 1 297 ? 9.948 -10.731 -20.157 1.00 94.81 297 GLY A N 1
ATOM 2288 C CA . GLY A 1 297 ? 9.446 -9.382 -20.434 1.00 94.81 297 GLY A CA 1
ATOM 2289 C C . GLY A 1 297 ? 8.296 -8.978 -19.516 1.00 94.81 297 GLY A C 1
ATOM 2290 O O . GLY A 1 297 ? 8.316 -7.890 -18.945 1.00 94.81 297 GLY A O 1
ATOM 2291 N N . ARG A 1 298 ? 7.331 -9.881 -19.298 1.00 93.19 298 ARG A N 1
ATOM 2292 C CA . ARG A 1 298 ? 6.208 -9.649 -18.373 1.00 93.19 298 ARG A CA 1
ATOM 2293 C C . ARG A 1 298 ? 6.684 -9.381 -16.947 1.00 93.19 298 ARG A C 1
ATOM 2295 O O . ARG A 1 298 ? 6.300 -8.394 -16.324 1.00 93.19 298 ARG A O 1
ATOM 2302 N N . ARG A 1 299 ? 7.555 -10.246 -16.421 1.00 90.06 299 ARG A N 1
ATOM 2303 C CA . ARG A 1 299 ? 8.075 -10.108 -15.051 1.00 90.06 299 ARG A CA 1
ATOM 2304 C C . ARG A 1 299 ? 8.912 -8.848 -14.876 1.00 90.06 299 ARG A C 1
ATOM 2306 O O . ARG A 1 299 ? 8.792 -8.188 -13.846 1.00 90.06 299 ARG A O 1
ATOM 2313 N N . ASP A 1 300 ? 9.703 -8.490 -15.879 1.00 95.00 300 ASP A N 1
ATOM 2314 C CA . ASP A 1 300 ? 10.523 -7.285 -15.841 1.00 95.00 300 ASP A CA 1
ATOM 2315 C C . ASP A 1 300 ? 9.674 -6.012 -15.928 1.00 95.00 300 ASP A C 1
ATOM 2317 O O . ASP A 1 300 ? 9.990 -5.036 -15.249 1.00 95.00 300 ASP A O 1
ATOM 2321 N N . ALA A 1 301 ? 8.554 -6.023 -16.660 1.00 92.56 301 ALA A N 1
ATOM 2322 C CA . ALA A 1 301 ? 7.583 -4.930 -16.618 1.00 92.56 301 ALA A CA 1
ATOM 2323 C C . ALA A 1 301 ? 7.012 -4.762 -15.205 1.00 92.56 301 ALA A C 1
ATOM 2325 O O . ALA A 1 301 ? 7.130 -3.685 -14.620 1.00 92.56 301 ALA A O 1
ATOM 2326 N N . LEU A 1 302 ? 6.479 -5.833 -14.607 1.00 87.06 302 LEU A N 1
ATOM 2327 C CA . LEU A 1 302 ? 5.971 -5.798 -13.229 1.00 87.06 302 LEU A CA 1
ATOM 2328 C C . LEU A 1 302 ? 7.027 -5.285 -12.252 1.00 87.06 302 LEU A C 1
ATOM 2330 O O . LEU A 1 302 ? 6.748 -4.419 -11.429 1.00 87.06 302 LEU A O 1
ATOM 2334 N N . MET A 1 303 ? 8.256 -5.785 -12.358 1.00 88.31 303 MET A N 1
ATOM 2335 C CA . MET A 1 303 ? 9.344 -5.379 -11.481 1.00 88.31 303 MET A CA 1
ATOM 2336 C C . MET A 1 303 ? 9.718 -3.907 -11.660 1.00 88.31 303 MET A C 1
ATOM 2338 O O . MET A 1 303 ? 9.961 -3.223 -10.664 1.00 88.31 303 MET A O 1
ATOM 2342 N N . LEU A 1 304 ? 9.735 -3.404 -12.898 1.00 90.56 304 LEU A N 1
ATOM 2343 C CA . LEU A 1 304 ? 10.022 -2.001 -13.184 1.00 90.56 304 LEU A CA 1
ATOM 2344 C C . LEU A 1 304 ? 9.007 -1.109 -12.469 1.00 90.56 304 LEU A C 1
ATOM 2346 O O . LEU A 1 304 ? 9.388 -0.187 -11.750 1.00 90.56 304 LEU A O 1
ATOM 2350 N N . PHE A 1 305 ? 7.720 -1.406 -12.614 1.00 86.44 305 PHE A N 1
ATOM 2351 C CA . PHE A 1 305 ? 6.673 -0.553 -12.063 1.00 86.44 305 PHE A CA 1
ATOM 2352 C C . PHE A 1 305 ? 6.467 -0.739 -10.565 1.00 86.44 305 PHE A C 1
ATOM 2354 O O . PHE A 1 305 ? 6.238 0.247 -9.872 1.00 86.44 305 PHE A O 1
ATOM 2361 N N . ASN A 1 306 ? 6.660 -1.945 -10.036 1.00 80.31 306 ASN A N 1
ATOM 2362 C CA . ASN A 1 306 ? 6.640 -2.166 -8.593 1.00 80.31 306 ASN A CA 1
ATOM 2363 C C . ASN A 1 306 ? 7.800 -1.455 -7.896 1.00 80.31 306 ASN A C 1
ATOM 2365 O O . ASN A 1 306 ? 7.623 -0.898 -6.817 1.00 80.31 306 ASN A O 1
ATOM 2369 N N . LYS A 1 307 ? 8.994 -1.462 -8.502 1.00 83.44 307 LYS A N 1
ATOM 2370 C CA . LYS A 1 307 ? 10.178 -0.863 -7.881 1.00 83.44 307 LYS A CA 1
ATOM 2371 C C . LYS A 1 307 ? 10.254 0.644 -8.071 1.00 83.44 307 LYS A C 1
ATOM 2373 O O . LYS A 1 307 ? 10.650 1.352 -7.150 1.00 83.44 307 LYS A O 1
ATOM 2378 N N . PHE A 1 308 ? 9.952 1.125 -9.271 1.00 82.44 308 PHE A N 1
ATOM 2379 C CA . PHE A 1 308 ? 10.183 2.518 -9.634 1.00 82.44 308 PHE A CA 1
ATOM 2380 C C . PHE A 1 308 ? 8.885 3.310 -9.805 1.00 82.44 308 PHE A C 1
ATOM 2382 O O . PHE A 1 308 ? 8.936 4.530 -9.833 1.00 82.44 308 PHE A O 1
ATOM 2389 N N . GLY A 1 309 ? 7.718 2.678 -9.911 1.00 80.69 309 GLY A N 1
ATOM 2390 C CA . GLY A 1 309 ? 6.466 3.370 -10.218 1.00 80.69 309 GLY A CA 1
ATOM 2391 C C . GLY A 1 309 ? 6.389 3.841 -11.673 1.00 80.69 309 GLY A C 1
ATOM 2392 O O . GLY A 1 309 ? 7.402 4.013 -12.363 1.00 80.69 309 GLY A O 1
ATOM 2393 N N . CYS A 1 310 ? 5.170 4.051 -12.165 1.00 82.56 310 CYS A N 1
ATOM 2394 C CA . CYS A 1 310 ? 4.925 4.403 -13.569 1.00 82.56 310 CYS A CA 1
ATOM 2395 C C . CYS A 1 310 ? 5.354 5.827 -13.908 1.00 82.56 310 CYS A C 1
ATOM 2397 O O . CYS A 1 310 ? 5.859 6.085 -15.000 1.00 82.56 310 CYS A O 1
ATOM 2399 N N . GLU A 1 311 ? 5.261 6.734 -12.940 1.00 78.62 311 GLU A N 1
ATOM 2400 C CA . GLU A 1 311 ? 5.684 8.119 -13.107 1.00 78.62 311 GLU A CA 1
ATOM 2401 C C . GLU A 1 311 ? 7.162 8.371 -12.779 1.00 78.62 311 GLU A C 1
ATOM 2403 O O . GLU A 1 311 ? 7.602 9.518 -12.808 1.00 78.62 311 GLU A O 1
ATOM 2408 N N . SER A 1 312 ? 7.990 7.361 -12.493 1.00 81.12 312 SER A N 1
ATOM 2409 C CA . SER A 1 312 ? 9.416 7.654 -12.290 1.00 81.12 312 SER A CA 1
ATOM 2410 C C . SER A 1 312 ? 10.117 8.080 -13.574 1.00 81.12 312 SER A C 1
ATOM 2412 O O . SER A 1 312 ? 9.776 7.666 -14.684 1.00 81.12 312 SER A O 1
ATOM 2414 N N . GLY A 1 313 ? 11.179 8.876 -13.416 1.00 79.25 313 GLY A N 1
ATOM 2415 C CA . GLY A 1 313 ? 12.091 9.197 -14.514 1.00 79.25 313 GLY A CA 1
ATOM 2416 C C . GLY A 1 313 ? 12.706 7.949 -15.159 1.00 79.25 313 GLY A C 1
ATOM 2417 O O . GLY A 1 313 ? 12.865 7.921 -16.376 1.00 79.25 313 GLY A O 1
ATOM 2418 N N . VAL A 1 314 ? 12.980 6.896 -14.376 1.00 85.31 314 VAL A N 1
ATOM 2419 C CA . VAL A 1 314 ? 13.522 5.617 -14.870 1.00 85.31 314 VAL A CA 1
ATOM 2420 C C . VAL A 1 314 ? 12.515 4.916 -15.776 1.00 85.31 314 VAL A C 1
ATOM 2422 O O . VAL A 1 314 ? 12.836 4.644 -16.934 1.00 85.31 314 VAL A O 1
ATOM 2425 N N . SER A 1 315 ? 11.290 4.696 -15.287 1.00 89.38 315 SER A N 1
ATOM 2426 C CA . SER A 1 315 ? 10.225 4.066 -16.069 1.00 89.38 315 SER A CA 1
ATOM 2427 C C . SER A 1 315 ? 9.923 4.861 -17.335 1.00 89.38 315 SER A C 1
ATOM 2429 O O . SER A 1 315 ? 9.944 4.303 -18.429 1.00 89.38 315 SER A O 1
ATOM 2431 N N . ARG A 1 316 ? 9.752 6.186 -17.228 1.00 85.56 316 ARG A N 1
ATOM 2432 C CA . ARG A 1 316 ? 9.505 7.052 -18.394 1.00 85.56 316 ARG A CA 1
ATOM 2433 C C . ARG A 1 316 ? 10.630 6.990 -19.427 1.00 85.56 316 ARG A C 1
ATOM 2435 O O . ARG A 1 316 ? 10.349 6.956 -20.623 1.00 85.56 316 ARG A O 1
ATOM 2442 N N . THR A 1 317 ? 11.886 6.945 -18.985 1.00 86.75 317 THR A N 1
ATOM 2443 C CA . THR A 1 317 ? 13.046 6.849 -19.885 1.00 86.75 317 THR A CA 1
ATOM 2444 C C . THR A 1 317 ? 13.073 5.512 -20.619 1.00 86.75 317 THR A C 1
ATOM 2446 O O . THR A 1 317 ? 13.200 5.499 -21.843 1.00 86.75 317 THR A O 1
ATOM 2449 N N . ILE A 1 318 ? 12.880 4.400 -19.901 1.00 92.75 318 ILE A N 1
ATOM 2450 C CA . ILE A 1 318 ? 12.833 3.056 -20.494 1.00 92.75 318 ILE A CA 1
ATOM 2451 C C . ILE A 1 318 ? 11.713 2.968 -21.531 1.00 92.75 318 ILE A C 1
ATOM 2453 O O . ILE A 1 318 ? 11.968 2.550 -22.656 1.00 92.75 318 ILE A O 1
ATOM 2457 N N . ILE A 1 319 ? 10.502 3.426 -21.199 1.00 91.12 319 ILE A N 1
ATOM 2458 C CA . ILE A 1 319 ? 9.362 3.376 -22.125 1.00 91.12 319 ILE A CA 1
ATOM 2459 C C . ILE A 1 319 ? 9.583 4.264 -23.350 1.00 91.12 319 ILE A C 1
ATOM 2461 O O . ILE A 1 319 ? 9.352 3.830 -24.479 1.00 91.12 319 ILE A O 1
ATOM 2465 N N . LYS A 1 320 ? 10.095 5.484 -23.162 1.00 90.00 320 LYS A N 1
ATOM 2466 C CA . LYS A 1 320 ? 10.429 6.378 -24.277 1.00 90.00 320 LYS A CA 1
ATOM 2467 C C . LYS A 1 320 ? 11.421 5.721 -25.239 1.00 90.00 320 LYS A C 1
ATOM 2469 O O . LYS A 1 320 ? 11.194 5.709 -26.447 1.00 90.00 320 LYS A O 1
ATOM 2474 N N . ASN A 1 321 ? 12.510 5.175 -24.712 1.00 91.94 321 ASN A N 1
ATOM 2475 C CA . ASN A 1 321 ? 13.552 4.561 -25.529 1.00 91.94 321 ASN A CA 1
ATOM 2476 C C . ASN A 1 321 ? 13.101 3.231 -26.141 1.00 91.94 321 ASN A C 1
ATOM 2478 O O . ASN A 1 321 ? 13.513 2.913 -27.252 1.00 91.94 321 ASN A O 1
ATOM 2482 N N . MET A 1 322 ? 12.203 2.500 -25.481 1.00 92.69 322 MET A N 1
ATOM 2483 C CA . MET A 1 322 ? 11.531 1.330 -26.046 1.00 92.69 322 MET A CA 1
ATOM 2484 C C . MET A 1 322 ? 10.702 1.701 -27.275 1.00 92.69 322 MET A C 1
ATOM 2486 O O . MET A 1 322 ? 10.839 1.057 -28.311 1.00 92.69 322 MET A O 1
ATOM 2490 N N . ASN A 1 323 ? 9.920 2.782 -27.209 1.00 88.56 323 ASN A N 1
ATOM 2491 C CA . ASN A 1 323 ? 9.156 3.270 -28.360 1.00 88.56 323 ASN A CA 1
ATOM 2492 C C . ASN A 1 323 ? 10.080 3.673 -29.526 1.00 88.56 323 ASN A C 1
ATOM 2494 O O . ASN A 1 323 ? 9.793 3.356 -30.679 1.00 88.56 323 ASN A O 1
ATOM 2498 N N . ILE A 1 324 ? 11.221 4.309 -29.231 1.00 88.50 324 ILE A N 1
ATOM 2499 C CA . ILE A 1 324 ? 12.250 4.643 -30.235 1.00 88.50 324 ILE A CA 1
ATOM 2500 C C . ILE A 1 324 ? 12.895 3.377 -30.825 1.00 88.50 324 ILE A C 1
ATOM 2502 O O . ILE A 1 324 ? 13.175 3.313 -32.021 1.00 88.50 324 ILE A O 1
ATOM 2506 N N . ALA A 1 325 ? 13.159 2.361 -30.003 1.00 87.12 325 ALA A N 1
ATOM 2507 C CA . ALA A 1 325 ? 13.741 1.104 -30.461 1.00 87.12 325 ALA A CA 1
ATOM 2508 C C . ALA A 1 325 ? 12.775 0.353 -31.392 1.00 87.12 325 ALA A C 1
ATOM 2510 O O . ALA A 1 325 ? 13.190 -0.131 -32.446 1.00 87.12 325 ALA A O 1
ATOM 2511 N N . LEU A 1 326 ? 11.485 0.318 -31.042 1.00 86.31 326 LEU A N 1
ATOM 2512 C CA . LEU A 1 326 ? 10.436 -0.267 -31.874 1.00 86.31 326 LEU A CA 1
ATOM 2513 C C . LEU A 1 326 ? 10.313 0.458 -33.216 1.00 86.31 326 LEU A C 1
ATOM 2515 O O . LEU A 1 326 ? 10.255 -0.211 -34.246 1.00 86.31 326 LEU A O 1
ATOM 2519 N N . SER A 1 327 ? 10.360 1.794 -33.235 1.00 84.62 327 SER A N 1
ATOM 2520 C CA . SER A 1 327 ? 10.256 2.541 -34.493 1.00 84.62 327 SER A CA 1
ATOM 2521 C C . SER A 1 327 ? 11.439 2.307 -35.433 1.00 84.62 327 SER A C 1
ATOM 2523 O O . SER A 1 327 ? 11.237 2.038 -36.611 1.00 84.62 327 SER A O 1
ATOM 2525 N N . ARG A 1 328 ? 12.673 2.294 -34.916 1.00 83.44 328 ARG A N 1
ATOM 2526 C CA . ARG A 1 328 ? 13.878 2.009 -35.722 1.00 83.44 328 ARG A CA 1
ATOM 2527 C C . ARG A 1 328 ? 13.924 0.584 -36.271 1.00 83.44 328 ARG A C 1
ATOM 2529 O O . ARG A 1 328 ? 14.528 0.338 -37.320 1.00 83.44 328 ARG A O 1
ATOM 2536 N N . SER A 1 329 ? 13.331 -0.368 -35.549 1.00 78.25 329 SER A N 1
ATOM 2537 C CA . SER A 1 329 ? 13.281 -1.758 -36.001 1.00 78.25 329 SER A CA 1
ATOM 2538 C C . SER A 1 329 ? 12.461 -1.887 -37.286 1.00 78.25 329 SER A C 1
ATOM 2540 O O . SER A 1 329 ? 12.848 -2.623 -38.189 1.00 78.25 329 SER A O 1
ATOM 2542 N N . GLU A 1 330 ? 11.388 -1.108 -37.418 1.00 74.81 330 GLU A N 1
ATOM 2543 C CA . GLU A 1 330 ? 10.519 -1.100 -38.591 1.00 74.81 330 GLU A CA 1
ATOM 2544 C C . GLU A 1 330 ? 11.269 -0.667 -39.856 1.00 74.81 330 GLU A C 1
ATOM 2546 O O . GLU A 1 330 ? 11.196 -1.355 -40.878 1.00 74.81 330 GLU A O 1
ATOM 2551 N N . ASP A 1 331 ? 12.077 0.392 -39.754 1.00 76.19 331 ASP A N 1
ATOM 2552 C CA . ASP A 1 331 ? 12.881 0.912 -40.863 1.00 76.19 331 ASP A CA 1
ATOM 2553 C C . ASP A 1 331 ? 13.889 -0.132 -41.358 1.00 76.19 331 ASP A C 1
ATOM 2555 O O . ASP A 1 331 ? 13.918 -0.464 -42.546 1.00 76.19 331 ASP A O 1
ATOM 2559 N N . THR A 1 332 ? 14.654 -0.718 -40.431 1.00 71.81 332 THR A N 1
ATOM 2560 C CA . THR A 1 332 ? 15.662 -1.752 -40.736 1.00 71.81 332 THR A CA 1
ATOM 2561 C C . THR A 1 332 ? 15.027 -3.005 -41.338 1.00 71.81 332 THR A C 1
ATOM 2563 O O . THR A 1 332 ? 15.576 -3.635 -42.237 1.00 71.81 332 THR A O 1
ATOM 2566 N N . TYR A 1 333 ? 13.840 -3.385 -40.872 1.00 67.88 333 TYR A N 1
ATOM 2567 C CA . TYR A 1 333 ? 13.153 -4.554 -41.408 1.00 67.88 333 TYR A CA 1
ATOM 2568 C C . TYR A 1 333 ? 12.515 -4.312 -42.768 1.00 67.88 333 TYR A C 1
ATOM 2570 O O . TYR A 1 333 ? 12.436 -5.239 -43.582 1.00 67.88 333 TYR A O 1
ATOM 2578 N N . SER A 1 334 ? 12.038 -3.093 -43.013 1.00 69.94 334 SER A N 1
ATOM 2579 C CA . SER A 1 334 ? 11.475 -2.716 -44.304 1.00 69.94 334 SER A CA 1
ATOM 2580 C C . SER A 1 334 ? 12.529 -2.789 -45.414 1.00 69.94 334 SER A C 1
ATOM 2582 O O . SER A 1 334 ? 12.205 -3.236 -46.515 1.00 69.94 334 SER A O 1
ATOM 2584 N N . SER A 1 335 ? 13.792 -2.448 -45.119 1.00 70.31 335 SER A N 1
ATOM 2585 C CA . SER A 1 335 ? 14.896 -2.554 -46.077 1.00 70.31 335 SER A CA 1
ATOM 2586 C C . SER A 1 335 ? 15.308 -4.006 -46.324 1.00 70.31 335 SER A C 1
ATOM 2588 O O . SER A 1 335 ? 15.331 -4.427 -47.475 1.00 70.31 335 SER A O 1
ATOM 2590 N N . VAL A 1 336 ? 15.505 -4.816 -45.276 1.00 66.31 336 VAL A N 1
ATOM 2591 C CA . VAL A 1 336 ? 15.884 -6.237 -45.433 1.00 66.31 336 VAL A CA 1
ATOM 2592 C C . VAL A 1 336 ? 14.804 -7.041 -46.158 1.00 66.31 336 VAL A C 1
ATOM 2594 O O . VAL A 1 336 ? 15.116 -7.850 -47.028 1.00 66.31 336 VAL A O 1
ATOM 2597 N N . SER A 1 337 ? 13.523 -6.810 -45.846 1.00 64.06 337 SER A N 1
ATOM 2598 C CA . SER A 1 337 ? 12.422 -7.495 -46.542 1.00 64.06 337 SER A CA 1
ATOM 2599 C C . SER A 1 337 ? 12.395 -7.127 -48.025 1.00 64.06 337 SER A C 1
ATOM 2601 O O . SER A 1 337 ? 12.179 -7.994 -48.868 1.00 64.06 337 SER A O 1
ATOM 2603 N N . ARG A 1 338 ? 12.651 -5.853 -48.351 1.00 72.44 338 ARG A N 1
ATOM 2604 C CA . ARG A 1 338 ? 12.750 -5.377 -49.734 1.00 72.44 338 ARG A CA 1
ATOM 2605 C C . ARG A 1 338 ? 13.942 -6.007 -50.451 1.00 72.44 338 ARG A C 1
ATOM 2607 O O . ARG A 1 338 ? 13.782 -6.459 -51.576 1.00 72.44 338 ARG A O 1
ATOM 2614 N N . ASP A 1 339 ? 15.091 -6.121 -49.794 1.00 68.44 339 ASP A N 1
ATOM 2615 C CA . ASP A 1 339 ? 16.288 -6.740 -50.369 1.00 68.44 339 ASP A CA 1
ATOM 2616 C C . ASP A 1 339 ? 16.121 -8.252 -50.571 1.00 68.44 339 ASP A C 1
ATOM 2618 O O . ASP A 1 339 ? 16.508 -8.777 -51.615 1.00 68.44 339 ASP A O 1
ATOM 2622 N N . MET A 1 340 ? 15.478 -8.956 -49.631 1.00 63.44 340 MET A N 1
ATOM 2623 C CA . MET A 1 340 ? 15.142 -10.375 -49.791 1.00 63.44 340 MET A CA 1
ATOM 2624 C C . MET A 1 340 ? 14.161 -10.588 -50.944 1.00 63.44 340 MET A C 1
ATOM 2626 O O . MET A 1 340 ? 14.410 -11.449 -51.786 1.00 63.44 340 MET A O 1
ATOM 2630 N N . LEU A 1 341 ? 13.090 -9.793 -51.028 1.00 66.19 341 LEU A N 1
ATOM 2631 C CA . LEU A 1 341 ? 12.136 -9.861 -52.139 1.00 66.19 341 LEU A CA 1
ATOM 2632 C C . LEU A 1 341 ? 12.824 -9.567 -53.480 1.00 66.19 341 LEU A C 1
ATOM 2634 O O . LEU A 1 341 ? 12.710 -10.359 -54.410 1.00 66.19 341 LEU A O 1
ATOM 2638 N N . ASN A 1 342 ? 13.645 -8.518 -53.543 1.00 73.56 342 ASN A N 1
ATOM 2639 C CA . ASN A 1 342 ? 14.420 -8.174 -54.736 1.00 73.56 342 ASN A CA 1
ATOM 2640 C C . ASN A 1 342 ? 15.461 -9.248 -55.106 1.00 73.56 342 ASN A C 1
ATOM 2642 O O . ASN A 1 342 ? 15.825 -9.377 -56.272 1.00 73.56 342 ASN A O 1
ATOM 2646 N N . SER A 1 343 ? 15.967 -10.014 -54.133 1.00 65.50 343 SER A N 1
ATOM 2647 C CA . SER A 1 343 ? 16.883 -11.135 -54.379 1.00 65.50 343 SER A CA 1
ATOM 2648 C C . SER A 1 343 ? 16.171 -12.378 -54.915 1.00 65.50 343 SER A C 1
ATOM 2650 O O . SER A 1 343 ? 16.767 -13.124 -55.690 1.00 65.50 343 SER A O 1
ATOM 2652 N N . MET A 1 344 ? 14.898 -12.574 -54.552 1.00 58.75 344 MET A N 1
ATOM 2653 C CA . MET A 1 344 ? 14.057 -13.658 -55.070 1.00 58.75 344 MET A CA 1
ATOM 2654 C C . MET A 1 344 ? 13.642 -13.425 -56.528 1.00 58.75 344 MET A C 1
ATOM 2656 O O . MET A 1 344 ? 13.459 -14.394 -57.258 1.00 58.75 344 MET A O 1
ATOM 2660 N N . ASP A 1 345 ? 13.566 -12.165 -56.965 1.00 62.69 345 ASP A N 1
ATOM 2661 C CA . ASP A 1 345 ? 13.249 -11.794 -58.351 1.00 62.69 345 ASP A CA 1
ATOM 2662 C C . ASP A 1 345 ? 14.472 -11.784 -59.290 1.00 62.69 345 ASP A C 1
ATOM 2664 O O . ASP A 1 345 ? 14.336 -11.486 -60.478 1.00 62.69 345 ASP A O 1
ATOM 2668 N N . ARG A 1 346 ? 15.683 -12.125 -58.815 1.00 60.84 346 ARG A N 1
ATOM 2669 C CA . ARG A 1 346 ? 16.868 -12.217 -59.687 1.00 60.84 346 ARG A CA 1
ATOM 2670 C C . ARG A 1 346 ? 16.877 -13.543 -60.465 1.00 60.84 346 ARG A C 1
ATOM 2672 O O . ARG A 1 346 ? 17.091 -14.595 -59.857 1.00 60.84 346 ARG A O 1
ATOM 2679 N N . PRO A 1 347 ? 16.736 -13.529 -61.806 1.00 48.22 347 PRO A N 1
ATOM 2680 C CA . PRO A 1 347 ? 16.842 -14.743 -62.607 1.00 48.22 347 PRO A CA 1
ATOM 2681 C C . PRO A 1 347 ? 18.264 -15.314 -62.510 1.00 48.22 347 PRO A C 1
ATOM 2683 O O . PRO A 1 347 ? 19.235 -14.640 -62.849 1.00 48.22 347 PRO A O 1
ATOM 2686 N N . GLY A 1 348 ? 18.387 -16.557 -62.034 1.00 56.06 348 GLY A N 1
ATOM 2687 C CA . GLY A 1 348 ? 19.655 -17.300 -61.991 1.00 56.06 348 GLY A CA 1
ATOM 2688 C C . GLY A 1 348 ? 20.214 -17.623 -60.601 1.00 56.06 348 GLY A C 1
ATOM 2689 O O . GLY A 1 348 ? 21.246 -18.287 -60.525 1.00 56.06 348 GLY A O 1
ATOM 2690 N N . VAL A 1 349 ? 19.560 -17.225 -59.503 1.00 43.94 349 VAL A N 1
ATOM 2691 C CA . VAL A 1 349 ? 19.910 -17.742 -58.167 1.00 43.94 349 VAL A CA 1
ATOM 2692 C C . VAL A 1 349 ? 19.267 -19.128 -58.006 1.00 43.94 349 VAL A C 1
ATOM 2694 O O . VAL A 1 349 ? 18.045 -19.224 -58.123 1.00 43.94 349 VAL A O 1
ATOM 2697 N N . PRO A 1 350 ? 20.029 -20.216 -57.767 1.00 43.12 350 PRO A N 1
ATOM 2698 C CA . PRO A 1 350 ? 19.451 -21.537 -57.554 1.00 43.12 350 PRO A CA 1
ATOM 2699 C C . PRO A 1 350 ? 18.540 -21.482 -56.330 1.00 43.12 350 PRO A C 1
ATOM 2701 O O . PRO A 1 350 ? 19.010 -21.291 -55.207 1.00 43.12 350 PRO A O 1
ATOM 2704 N N . GLY A 1 351 ? 17.231 -21.600 -56.550 1.00 37.88 351 GLY A N 1
ATOM 2705 C CA . GLY A 1 351 ? 16.261 -21.672 -55.468 1.00 37.88 351 GLY A CA 1
ATOM 2706 C C . GLY A 1 351 ? 16.661 -22.779 -54.498 1.00 37.88 351 GLY A C 1
ATOM 2707 O O . GLY A 1 351 ? 17.037 -23.873 -54.923 1.00 37.88 351 GLY A O 1
ATOM 2708 N N . PHE A 1 352 ? 16.601 -22.483 -53.199 1.00 35.00 352 PHE A N 1
ATOM 2709 C CA . PHE A 1 352 ? 16.677 -23.480 -52.138 1.00 35.00 352 PHE A CA 1
ATOM 2710 C C . PHE A 1 352 ? 15.701 -24.616 -52.471 1.00 35.00 352 PHE A C 1
ATOM 2712 O O . PHE A 1 352 ? 14.491 -24.477 -52.295 1.00 35.00 352 PHE A O 1
ATOM 2719 N N . MET A 1 353 ? 16.222 -25.726 -52.997 1.00 32.66 353 MET A N 1
ATOM 2720 C CA . MET A 1 353 ? 15.431 -26.920 -53.252 1.00 32.66 353 MET A CA 1
ATOM 2721 C C . MET A 1 353 ? 15.021 -27.508 -51.904 1.00 32.66 353 MET A C 1
ATOM 2723 O O . MET A 1 353 ? 15.771 -28.261 -51.282 1.00 32.66 353 MET A O 1
ATOM 2727 N N . TYR A 1 354 ? 13.806 -27.194 -51.462 1.00 32.91 354 TYR A N 1
ATOM 2728 C CA . TYR A 1 354 ? 13.064 -28.124 -50.628 1.00 32.91 354 TYR A CA 1
ATOM 2729 C C . TYR A 1 354 ? 12.887 -29.403 -51.453 1.00 32.91 354 TYR A C 1
ATOM 2731 O O . TYR A 1 354 ? 12.218 -29.401 -52.484 1.00 32.91 354 TYR A O 1
ATOM 2739 N N . LYS A 1 355 ? 13.540 -30.491 -51.036 1.00 32.81 355 LYS A N 1
ATOM 2740 C CA . LYS A 1 355 ? 13.261 -31.827 -51.566 1.00 32.81 355 LYS A CA 1
ATOM 2741 C C . LYS A 1 355 ? 11.824 -32.195 -51.195 1.00 32.81 355 LYS A C 1
ATOM 2743 O O . LYS A 1 355 ? 11.570 -32.657 -50.086 1.00 32.81 355 LYS A O 1
ATOM 2748 N N . GLU A 1 356 ? 10.904 -32.015 -52.133 1.00 32.19 356 GLU A N 1
ATOM 2749 C CA . GLU A 1 356 ? 9.608 -32.685 -52.129 1.00 32.19 356 GLU A CA 1
ATOM 2750 C C . GLU A 1 356 ? 9.812 -34.174 -52.450 1.00 32.19 356 GLU A C 1
ATOM 2752 O O . GLU A 1 356 ? 9.917 -34.582 -53.600 1.00 32.19 356 GLU A O 1
ATOM 2757 N N . ASN A 1 357 ? 9.876 -34.997 -51.409 1.00 32.69 357 ASN A N 1
ATOM 2758 C CA . ASN A 1 357 ? 9.328 -36.353 -51.418 1.00 32.69 357 ASN A CA 1
ATOM 2759 C C . ASN A 1 357 ? 8.276 -36.295 -50.303 1.00 32.69 357 ASN A C 1
ATOM 2761 O O . ASN A 1 357 ? 8.610 -35.960 -49.174 1.00 32.69 357 ASN A O 1
ATOM 2765 N N . THR A 1 358 ? 6.979 -36.485 -50.508 1.00 33.91 358 THR A N 1
ATOM 2766 C CA . THR A 1 358 ? 6.294 -37.586 -51.183 1.00 33.91 358 THR A CA 1
ATOM 2767 C C . THR A 1 358 ? 4.828 -37.160 -51.216 1.00 33.91 358 THR A C 1
ATOM 2769 O O . THR A 1 358 ? 4.320 -36.893 -50.141 1.00 33.91 358 THR A O 1
ATOM 2772 N N . TYR A 1 359 ? 4.179 -37.064 -52.379 1.00 28.66 359 TYR A N 1
ATOM 2773 C CA . TYR A 1 359 ? 2.737 -37.300 -52.611 1.00 28.66 359 TYR A CA 1
ATOM 2774 C C . TYR A 1 359 ? 2.482 -37.166 -54.119 1.00 28.66 359 TYR A C 1
ATOM 2776 O O . TYR A 1 359 ? 1.940 -36.186 -54.620 1.00 28.66 359 TYR A O 1
ATOM 2784 N N . ALA A 1 360 ? 2.917 -38.179 -54.868 1.00 35.38 360 ALA A N 1
ATOM 2785 C CA . ALA A 1 360 ? 2.452 -38.390 -56.228 1.00 35.38 360 ALA A CA 1
ATOM 2786 C C . ALA A 1 360 ? 1.045 -38.994 -56.155 1.00 35.38 360 ALA A C 1
ATOM 2788 O O . ALA A 1 360 ? 0.904 -40.184 -55.891 1.00 35.38 360 ALA A O 1
ATOM 2789 N N . ASN A 1 361 ? 0.024 -38.150 -56.300 1.00 38.88 361 ASN A N 1
ATOM 2790 C CA . ASN A 1 361 ? -1.240 -38.443 -56.980 1.00 38.88 361 ASN A CA 1
ATOM 2791 C C . ASN A 1 361 ? -2.177 -37.250 -56.794 1.00 38.88 361 ASN A C 1
ATOM 2793 O O . ASN A 1 361 ? -2.831 -37.150 -55.763 1.00 38.88 361 ASN A O 1
ATOM 2797 N N . LEU A 1 362 ? -2.194 -36.357 -57.790 1.00 30.48 362 LEU A N 1
ATOM 2798 C CA . LEU A 1 362 ? -3.355 -35.644 -58.346 1.00 30.48 362 LEU A CA 1
ATOM 2799 C C . LEU A 1 362 ? -2.851 -34.455 -59.185 1.00 30.48 362 LEU A C 1
ATOM 2801 O O . LEU A 1 362 ? -2.395 -33.459 -58.642 1.00 30.48 362 LEU A O 1
ATOM 2805 N N . GLY A 1 363 ? -2.992 -34.552 -60.510 1.00 34.94 363 GLY A N 1
ATOM 2806 C CA . GLY A 1 363 ? -2.963 -33.398 -61.418 1.00 34.94 363 GLY A CA 1
ATOM 2807 C C . GLY A 1 363 ? -1.580 -32.830 -61.763 1.00 34.94 363 GLY A C 1
ATOM 2808 O O . GLY A 1 363 ? -0.684 -32.727 -60.939 1.00 34.94 363 GLY A O 1
ATOM 2809 N N . LYS A 1 364 ? -1.406 -32.467 -63.035 1.00 33.00 364 LYS A N 1
ATOM 2810 C CA . LYS A 1 364 ? -0.178 -31.885 -63.601 1.00 33.00 364 LYS A CA 1
ATOM 2811 C C . LYS A 1 364 ? 0.220 -30.576 -62.886 1.00 33.00 364 LYS A C 1
ATOM 2813 O O . LYS A 1 364 ? -0.678 -29.820 -62.512 1.00 33.00 364 LYS A O 1
ATOM 2818 N N . PRO A 1 365 ? 1.523 -30.245 -62.786 1.00 32.12 365 PRO A N 1
ATOM 2819 C CA . PRO A 1 365 ? 1.956 -28.946 -62.286 1.00 32.12 365 PRO A CA 1
ATOM 2820 C C . PRO A 1 365 ? 1.536 -27.858 -63.280 1.00 32.12 365 PRO A C 1
ATOM 2822 O O . PRO A 1 365 ? 1.917 -27.884 -64.452 1.00 32.12 365 PRO A O 1
ATOM 2825 N N . VAL A 1 366 ? 0.725 -26.911 -62.816 1.00 40.62 366 VAL A N 1
ATOM 2826 C CA . VAL A 1 366 ? 0.459 -25.669 -63.541 1.00 40.62 366 VAL A CA 1
ATOM 2827 C C . VAL A 1 366 ? 1.529 -24.671 -63.113 1.00 40.62 366 VAL A C 1
ATOM 2829 O O . VAL A 1 366 ? 1.591 -24.300 -61.947 1.00 40.62 366 VAL A O 1
ATOM 2832 N N . ASP A 1 367 ? 2.383 -24.324 -64.075 1.00 38.16 367 ASP A N 1
ATOM 2833 C CA . ASP A 1 367 ? 3.230 -23.129 -64.176 1.00 38.16 367 ASP A CA 1
ATOM 2834 C C . ASP A 1 367 ? 3.155 -22.145 -62.987 1.00 38.16 367 ASP A C 1
ATOM 2836 O O . ASP A 1 367 ? 2.164 -21.438 -62.793 1.00 38.16 367 ASP A O 1
ATOM 2840 N N . GLY A 1 368 ? 4.251 -22.085 -62.225 1.00 43.75 368 GLY A N 1
ATOM 2841 C CA . GLY A 1 368 ? 4.480 -21.171 -61.106 1.00 43.75 368 GLY A CA 1
ATOM 2842 C C . GLY A 1 368 ? 4.846 -19.735 -61.505 1.00 43.75 368 GLY A C 1
ATOM 2843 O O . GLY A 1 368 ? 5.559 -19.071 -60.754 1.00 43.75 368 GLY A O 1
ATOM 2844 N N . SER A 1 369 ? 4.394 -19.226 -62.656 1.00 40.91 369 SER A N 1
ATOM 2845 C CA . SER A 1 369 ? 4.529 -17.806 -62.997 1.00 40.91 369 SER A CA 1
ATOM 2846 C C . SER A 1 369 ? 3.619 -16.939 -62.108 1.00 40.91 369 SER A C 1
ATOM 2848 O O . SER A 1 369 ? 2.389 -17.038 -62.198 1.00 40.91 369 SER A O 1
ATOM 2850 N N . ARG A 1 370 ? 4.200 -16.039 -61.300 1.00 52.03 370 ARG A N 1
ATOM 2851 C CA . ARG A 1 370 ? 3.506 -14.892 -60.673 1.00 52.03 370 ARG A CA 1
ATOM 2852 C C . ARG A 1 370 ? 3.211 -13.814 -61.723 1.00 52.03 370 ARG A C 1
ATOM 2854 O O . ARG A 1 370 ? 3.712 -12.700 -61.646 1.00 52.03 370 ARG A O 1
ATOM 2861 N N . ASP A 1 371 ? 2.435 -14.168 -62.737 1.00 59.91 371 ASP A N 1
ATOM 2862 C CA . ASP A 1 371 ? 1.945 -13.197 -63.709 1.00 59.91 371 ASP A CA 1
ATOM 2863 C C . ASP A 1 371 ? 0.798 -12.404 -63.069 1.00 59.91 371 ASP A C 1
ATOM 2865 O O . ASP A 1 371 ? -0.312 -12.914 -62.887 1.00 59.91 371 ASP A O 1
ATOM 2869 N N . GLU A 1 372 ? 1.089 -11.162 -62.691 1.00 45.25 372 GLU A N 1
ATOM 2870 C CA . GLU A 1 372 ? 0.139 -10.209 -62.113 1.00 45.25 372 GLU A CA 1
ATOM 2871 C C . GLU A 1 372 ? -1.111 -10.054 -62.996 1.00 45.25 372 GLU A C 1
ATOM 2873 O O . GLU A 1 372 ? -2.226 -9.972 -62.479 1.00 45.25 372 GLU A O 1
ATOM 2878 N N . ASN A 1 373 ? -0.976 -10.181 -64.324 1.00 51.75 373 ASN A N 1
ATOM 2879 C CA . ASN A 1 373 ? -2.112 -10.132 -65.244 1.00 51.75 373 ASN A CA 1
ATOM 2880 C C . ASN A 1 373 ? -3.016 -11.366 -65.129 1.00 51.75 373 ASN A C 1
ATOM 2882 O O . ASN A 1 373 ? -4.229 -11.247 -65.296 1.00 51.75 373 ASN A O 1
ATOM 2886 N N . LYS A 1 374 ? -2.475 -12.547 -64.790 1.00 57.97 374 LYS A N 1
ATOM 2887 C CA . LYS A 1 374 ? -3.291 -13.744 -64.505 1.00 57.97 374 LYS A CA 1
ATOM 2888 C C . LYS A 1 374 ? -4.031 -13.613 -63.172 1.00 57.97 374 LYS A C 1
ATOM 2890 O O . LYS A 1 374 ? -5.154 -14.103 -63.065 1.00 57.97 374 LYS A O 1
ATOM 2895 N N . ILE A 1 375 ? -3.438 -12.958 -62.171 1.00 53.62 375 ILE A N 1
ATOM 2896 C CA . ILE A 1 375 ? -4.094 -12.694 -60.878 1.00 53.62 375 ILE A CA 1
ATOM 2897 C C . ILE A 1 375 ? -5.217 -11.667 -61.060 1.00 53.62 375 ILE A C 1
ATOM 2899 O O . ILE A 1 375 ? -6.342 -11.923 -60.637 1.00 53.62 375 ILE A O 1
ATOM 2903 N N . ILE A 1 376 ? -4.951 -10.569 -61.772 1.00 55.84 376 ILE A N 1
ATOM 2904 C CA . ILE A 1 376 ? -5.957 -9.556 -62.118 1.00 55.84 376 ILE A CA 1
ATOM 2905 C C . ILE A 1 376 ? -7.078 -10.175 -62.967 1.00 55.84 376 ILE A C 1
ATOM 2907 O O . ILE A 1 376 ? -8.253 -9.948 -62.692 1.00 55.84 376 ILE A O 1
ATOM 2911 N N . ALA A 1 377 ? -6.757 -11.035 -63.939 1.00 60.84 377 ALA A N 1
ATOM 2912 C CA . ALA A 1 377 ? -7.769 -11.738 -64.728 1.00 60.84 377 ALA A CA 1
ATOM 2913 C C . ALA A 1 377 ? -8.650 -12.669 -63.874 1.00 60.84 377 ALA A C 1
ATOM 2915 O O . ALA A 1 377 ? -9.854 -12.758 -64.115 1.00 60.84 377 ALA A O 1
ATOM 2916 N N . ARG A 1 378 ? -8.082 -13.335 -62.859 1.00 57.81 378 ARG A N 1
ATOM 2917 C CA . ARG A 1 378 ? -8.835 -14.179 -61.914 1.00 57.81 378 ARG A CA 1
ATOM 2918 C C . ARG A 1 378 ? -9.699 -13.358 -60.959 1.00 57.81 378 ARG A C 1
ATOM 2920 O O . ARG A 1 378 ? -10.832 -13.757 -60.709 1.00 57.81 378 ARG A O 1
ATOM 2927 N N . LEU A 1 379 ? -9.206 -12.217 -60.477 1.00 50.00 379 LEU A N 1
ATOM 2928 C CA . LEU A 1 379 ? -9.985 -11.285 -59.656 1.00 50.00 379 LEU A CA 1
ATOM 2929 C C . LEU A 1 379 ? -11.162 -10.706 -60.447 1.00 50.00 379 LEU A C 1
ATOM 2931 O O . LEU A 1 379 ? -12.289 -10.768 -59.970 1.00 50.00 379 LEU A O 1
ATOM 2935 N N . ASN A 1 380 ? -10.936 -10.281 -61.691 1.00 59.34 380 ASN A N 1
ATOM 2936 C CA . ASN A 1 380 ? -11.994 -9.779 -62.571 1.00 59.34 380 ASN A CA 1
ATOM 2937 C C . ASN A 1 380 ? -13.013 -10.870 -62.947 1.00 59.34 380 ASN A C 1
ATOM 2939 O O . ASN A 1 380 ? -14.197 -10.589 -63.120 1.00 59.34 380 ASN A O 1
ATOM 2943 N N . ALA A 1 381 ? -12.575 -12.126 -63.089 1.00 60.81 381 ALA A N 1
ATOM 2944 C CA . ALA A 1 381 ? -13.479 -13.254 -63.316 1.00 60.81 381 ALA A CA 1
ATOM 2945 C C . ALA A 1 381 ? -14.322 -13.576 -62.071 1.00 60.81 381 ALA A C 1
ATOM 2947 O O . ALA A 1 381 ? -15.501 -13.887 -62.207 1.00 60.81 381 ALA A O 1
ATOM 2948 N N . PHE A 1 382 ? -13.740 -13.468 -60.873 1.00 54.97 382 PHE A N 1
ATOM 2949 C CA . PHE A 1 382 ? -14.443 -13.652 -59.605 1.00 54.97 382 PHE A CA 1
ATOM 2950 C C . PHE A 1 382 ? -15.438 -12.516 -59.333 1.00 54.97 382 PHE A C 1
ATOM 2952 O O . PHE A 1 382 ? -16.580 -12.770 -58.964 1.00 54.97 382 PHE A O 1
ATOM 2959 N N . GLU A 1 383 ? -15.058 -11.269 -59.598 1.00 52.09 383 GLU A N 1
ATOM 2960 C CA . GLU A 1 383 ? -15.943 -10.109 -59.462 1.00 52.09 383 GLU A CA 1
ATOM 2961 C C . GLU A 1 383 ? -17.146 -10.203 -60.414 1.00 52.09 383 GLU A C 1
ATOM 2963 O O . GLU A 1 383 ? -18.267 -9.945 -60.002 1.00 52.09 383 GLU A O 1
ATOM 2968 N N . LYS A 1 384 ? -16.959 -10.734 -61.632 1.00 57.12 384 LYS A N 1
ATOM 2969 C CA . LYS A 1 384 ? -18.061 -11.052 -62.564 1.00 57.12 384 LYS A CA 1
ATOM 2970 C C . LYS A 1 384 ? -19.008 -12.165 -62.101 1.00 57.12 384 LYS A C 1
ATOM 2972 O O . LYS A 1 384 ? -20.060 -12.342 -62.711 1.00 57.12 384 LYS A O 1
ATOM 2977 N N . THR A 1 385 ? -18.636 -12.953 -61.091 1.00 54.44 385 THR A N 1
ATOM 2978 C CA . THR A 1 385 ? -19.532 -13.957 -60.484 1.00 54.44 385 THR A CA 1
ATOM 2979 C C . THR A 1 385 ? -20.333 -13.412 -59.306 1.00 54.44 385 THR A C 1
ATOM 2981 O O . THR A 1 385 ? -21.196 -14.123 -58.784 1.00 54.44 385 THR A O 1
ATOM 2984 N N . LEU A 1 386 ? -20.063 -12.167 -58.907 1.00 55.62 386 LEU A N 1
ATOM 2985 C CA . LEU A 1 386 ? -20.863 -11.420 -57.951 1.00 55.62 386 LEU A CA 1
ATOM 2986 C C . LEU A 1 386 ? -21.881 -10.570 -58.725 1.00 55.62 386 LEU A C 1
ATOM 2988 O O . LEU A 1 386 ? -21.545 -10.008 -59.765 1.00 55.62 386 LEU A O 1
ATOM 2992 N N . ASP A 1 387 ? -23.128 -10.513 -58.262 1.00 60.66 387 ASP A N 1
ATOM 2993 C CA . ASP A 1 387 ? -24.080 -9.519 -58.769 1.00 60.66 387 ASP A CA 1
ATOM 2994 C C . ASP A 1 387 ? -23.735 -8.106 -58.263 1.00 60.66 387 ASP A C 1
ATOM 2996 O O . ASP A 1 387 ? -22.815 -7.926 -57.458 1.00 60.66 387 ASP A O 1
ATOM 3000 N N . ASP A 1 388 ? -24.468 -7.095 -58.742 1.00 52.53 388 ASP A N 1
ATOM 3001 C CA . ASP A 1 388 ? -24.235 -5.681 -58.408 1.00 52.53 388 ASP A CA 1
ATOM 3002 C C . ASP A 1 388 ? -24.347 -5.388 -56.890 1.00 52.53 388 ASP A C 1
ATOM 3004 O O . ASP A 1 388 ? -23.825 -4.377 -56.417 1.00 52.53 388 ASP A O 1
ATOM 3008 N N . ASP A 1 389 ? -24.949 -6.299 -56.112 1.00 50.34 389 ASP A N 1
ATOM 3009 C CA . ASP A 1 389 ? -25.082 -6.233 -54.650 1.00 50.34 389 ASP A CA 1
ATOM 3010 C C . ASP A 1 389 ? -24.022 -7.076 -53.899 1.00 50.34 389 ASP A C 1
ATOM 3012 O O . ASP A 1 389 ? -24.013 -7.151 -52.663 1.00 50.34 389 ASP A O 1
ATOM 3016 N N . GLY A 1 390 ? -23.085 -7.703 -54.619 1.00 51.72 390 GLY A N 1
ATOM 3017 C CA . GLY A 1 390 ? -21.993 -8.493 -54.052 1.00 51.72 390 GLY A CA 1
ATOM 3018 C C . GLY A 1 390 ? -22.386 -9.916 -53.635 1.00 51.72 390 GLY A C 1
ATOM 3019 O O . GLY A 1 390 ? -21.714 -10.511 -52.784 1.00 51.72 390 GLY A O 1
ATOM 3020 N N . HIS A 1 391 ? -23.463 -10.482 -54.184 1.00 54.50 391 HIS A N 1
ATOM 3021 C CA . HIS A 1 391 ? -23.886 -11.861 -53.933 1.00 54.50 391 HIS A CA 1
ATOM 3022 C C . HIS A 1 391 ? -23.316 -12.830 -54.974 1.00 54.50 391 HIS A C 1
ATOM 3024 O O . HIS A 1 391 ? -23.327 -12.553 -56.168 1.00 54.50 391 HIS A O 1
ATOM 3030 N N . MET A 1 392 ? -22.843 -14.005 -54.536 1.00 56.94 392 MET A N 1
ATOM 3031 C CA . MET A 1 392 ? -22.436 -15.071 -55.462 1.00 56.94 392 MET A CA 1
ATOM 3032 C C . MET A 1 392 ? -23.631 -15.518 -56.311 1.00 56.94 392 MET A C 1
ATOM 3034 O O . MET A 1 392 ? -24.676 -15.879 -55.768 1.00 56.94 392 MET A O 1
ATOM 3038 N N . GLY A 1 393 ? -23.457 -15.536 -57.635 1.00 50.22 393 GLY A N 1
ATOM 3039 C CA . GLY A 1 393 ? -24.495 -15.927 -58.583 1.00 50.22 393 GLY A CA 1
ATOM 3040 C C . GLY A 1 393 ? -25.135 -17.281 -58.249 1.00 50.22 393 GLY A C 1
ATOM 3041 O O . GLY A 1 393 ? -24.452 -18.266 -57.957 1.00 50.22 393 GLY A O 1
ATOM 3042 N N . PHE A 1 394 ? -26.467 -17.330 -58.339 1.00 41.34 394 PHE A N 1
ATOM 3043 C CA . PHE A 1 394 ? -27.344 -18.425 -57.893 1.00 41.34 394 PHE A CA 1
ATOM 3044 C C . PHE A 1 394 ? -26.945 -19.833 -58.397 1.00 41.34 394 PHE A C 1
ATOM 3046 O O . PHE A 1 394 ? -27.248 -20.836 -57.750 1.00 41.34 394 PHE A O 1
ATOM 3053 N N . ASN A 1 395 ? -26.237 -19.927 -59.528 1.00 46.75 395 ASN A N 1
ATOM 3054 C CA . ASN A 1 395 ? -25.784 -21.199 -60.100 1.00 46.75 395 ASN A CA 1
ATOM 3055 C C . ASN A 1 395 ? -24.604 -21.830 -59.335 1.00 46.75 395 ASN A C 1
ATOM 3057 O O . ASN A 1 395 ? -24.579 -23.047 -59.179 1.00 46.75 395 ASN A O 1
ATOM 3061 N N . PHE A 1 396 ? -23.678 -21.038 -58.777 1.00 48.53 396 PHE A N 1
ATOM 3062 C CA . PHE A 1 396 ? -22.486 -21.568 -58.093 1.00 48.53 396 PHE A CA 1
ATOM 3063 C C . PHE A 1 396 ? -22.835 -22.246 -56.756 1.00 48.53 396 PHE A C 1
ATOM 3065 O O . PHE A 1 396 ? -22.315 -23.310 -56.420 1.00 48.53 396 PHE A O 1
ATOM 3072 N N . ALA A 1 397 ? -23.785 -21.672 -56.010 1.00 50.09 397 ALA A N 1
ATOM 3073 C CA . ALA A 1 397 ? -24.248 -22.227 -54.737 1.00 50.09 397 ALA A CA 1
ATOM 3074 C C . ALA A 1 397 ? -25.015 -23.554 -54.903 1.00 50.09 397 ALA A C 1
ATOM 3076 O O . ALA A 1 397 ? -25.010 -24.392 -54.000 1.00 50.09 397 ALA A O 1
ATOM 3077 N N . LYS A 1 398 ? -25.652 -23.767 -56.063 1.00 46.72 398 LYS A N 1
ATOM 3078 C CA . LYS A 1 398 ? -26.416 -24.986 -56.360 1.00 46.72 398 LYS A CA 1
ATOM 3079 C C . LYS A 1 398 ? -25.511 -26.182 -56.672 1.00 46.72 398 LYS A C 1
ATOM 3081 O O . LYS A 1 398 ? -25.878 -27.314 -56.370 1.00 46.72 398 LYS A O 1
ATOM 3086 N N . GLU A 1 399 ? -24.333 -25.934 -57.241 1.00 48.84 399 GLU A N 1
ATOM 3087 C CA . GLU A 1 399 ? -23.390 -26.981 -57.653 1.00 48.84 399 GLU A CA 1
ATOM 3088 C C . GLU A 1 399 ? -22.483 -27.470 -56.505 1.00 48.84 399 GLU A C 1
ATOM 3090 O O . GLU A 1 399 ? -22.000 -28.603 -56.549 1.00 48.84 399 GLU A O 1
ATOM 3095 N N . HIS A 1 400 ? -22.298 -26.679 -55.434 1.00 52.12 400 HIS A N 1
ATOM 3096 C CA . HIS A 1 400 ? -21.337 -26.989 -54.360 1.00 52.12 400 HIS A CA 1
ATOM 3097 C C . HIS A 1 400 ? -21.852 -26.741 -52.917 1.00 52.12 400 HIS A C 1
ATOM 3099 O O . HIS A 1 400 ? -21.269 -25.950 -52.172 1.00 52.12 400 HIS A O 1
ATOM 3105 N N . PRO A 1 401 ? -22.895 -27.456 -52.446 1.00 53.94 401 PRO A N 1
ATOM 3106 C CA . PRO A 1 401 ? -23.553 -27.208 -51.149 1.00 53.94 401 PRO A CA 1
ATOM 3107 C C . PRO A 1 401 ? -22.723 -27.554 -49.892 1.00 53.94 401 PRO A C 1
ATOM 3109 O O . PRO A 1 401 ? -23.126 -27.229 -48.770 1.00 53.94 401 PRO A O 1
ATOM 3112 N N . SER A 1 402 ? -21.582 -28.226 -50.051 1.00 52.06 402 SER A N 1
ATOM 3113 C CA . SER A 1 402 ? -20.696 -28.693 -48.971 1.00 52.06 402 SER A CA 1
ATOM 3114 C C . SER A 1 402 ? -19.330 -27.994 -48.935 1.00 52.06 402 SER A C 1
ATOM 3116 O O . SER A 1 402 ? -18.488 -28.356 -48.112 1.00 52.06 402 SER A O 1
ATOM 3118 N N . ALA A 1 403 ? -19.093 -26.990 -49.786 1.00 53.41 403 ALA A N 1
ATOM 3119 C CA . ALA A 1 403 ? -17.825 -26.268 -49.795 1.00 53.41 403 ALA A CA 1
ATOM 3120 C C . ALA A 1 403 ? -17.656 -25.429 -48.505 1.00 53.41 403 ALA A C 1
ATOM 3122 O O . ALA A 1 403 ? -18.549 -24.653 -48.150 1.00 53.41 403 ALA A O 1
ATOM 3123 N N . PRO A 1 404 ? -16.536 -25.564 -47.771 1.00 50.06 404 PRO A N 1
ATOM 3124 C CA . PRO A 1 404 ? -16.295 -24.765 -46.578 1.00 50.06 404 PRO A CA 1
ATOM 3125 C C . PRO A 1 404 ? -16.025 -23.301 -46.962 1.00 50.06 404 PRO A C 1
ATOM 3127 O O . PRO A 1 404 ? -15.227 -23.021 -47.852 1.00 50.06 404 PRO A O 1
ATOM 3130 N N . CYS A 1 405 ? -16.670 -22.361 -46.262 1.00 56.34 405 CYS A N 1
ATOM 3131 C CA . CYS A 1 405 ? -16.420 -20.918 -46.376 1.00 56.34 405 CYS A CA 1
ATOM 3132 C C . CYS A 1 405 ? -15.013 -20.576 -45.858 1.00 56.34 405 CYS A C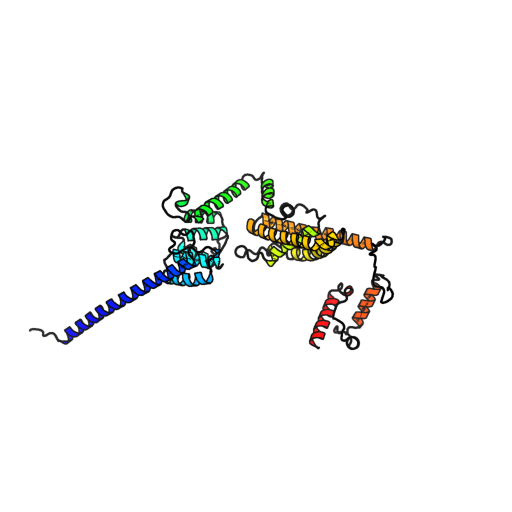 1
ATOM 3134 O O . CYS A 1 405 ? -14.845 -20.157 -44.712 1.00 56.34 405 CYS A O 1
ATOM 3136 N N . VAL A 1 406 ? -13.997 -20.790 -46.689 1.00 53.03 406 VAL A N 1
ATOM 3137 C CA . VAL A 1 406 ? -12.602 -20.452 -46.406 1.00 53.03 406 VAL A CA 1
ATOM 3138 C C . VAL A 1 406 ? -12.129 -19.535 -47.521 1.00 53.03 406 VAL A C 1
ATOM 3140 O O . VAL A 1 406 ? -12.190 -19.911 -48.687 1.00 53.03 406 VAL A O 1
ATOM 3143 N N . VAL A 1 407 ? -11.675 -18.332 -47.162 1.00 48.34 407 VAL A N 1
ATOM 3144 C CA . VAL A 1 407 ? -11.019 -17.423 -48.110 1.00 48.34 407 VAL A CA 1
ATOM 3145 C C . VAL A 1 407 ? -9.744 -18.124 -48.592 1.00 48.34 407 VAL A C 1
ATOM 3147 O O . VAL A 1 407 ? -8.890 -18.428 -47.751 1.00 48.34 407 VAL A O 1
ATOM 3150 N N . PRO A 1 408 ? -9.597 -18.419 -49.897 1.00 46.25 408 PRO A N 1
ATOM 3151 C CA . PRO A 1 408 ? -8.358 -18.961 -50.435 1.00 46.25 408 PRO A CA 1
ATOM 3152 C C . PRO A 1 408 ? -7.177 -18.071 -50.039 1.00 46.25 408 PRO A C 1
ATOM 3154 O O . PRO A 1 408 ? -7.278 -16.841 -50.030 1.00 46.25 408 PRO A O 1
ATOM 3157 N N . ARG A 1 409 ? -6.065 -18.692 -49.640 1.00 44.34 409 ARG A N 1
ATOM 3158 C CA . ARG A 1 409 ? -4.920 -18.018 -48.995 1.00 44.34 409 ARG A CA 1
ATOM 3159 C C . ARG A 1 409 ? -4.302 -16.913 -49.863 1.00 44.34 409 ARG A C 1
ATOM 3161 O O . ARG A 1 409 ? -3.681 -15.994 -49.343 1.00 44.34 409 ARG A O 1
ATOM 3168 N N . ASP A 1 410 ? -4.497 -17.020 -51.166 1.00 44.56 410 ASP A N 1
ATOM 3169 C CA . ASP A 1 410 ? -4.074 -16.140 -52.248 1.00 44.56 410 ASP A CA 1
ATOM 3170 C C . ASP A 1 410 ? -4.981 -14.909 -52.460 1.00 44.56 410 ASP A C 1
ATOM 3172 O O . ASP A 1 410 ? -4.551 -13.948 -53.090 1.00 44.56 410 ASP A O 1
ATOM 3176 N N . ILE A 1 411 ? -6.185 -14.872 -51.870 1.00 46.06 411 ILE A N 1
ATOM 3177 C CA . ILE A 1 411 ? -7.128 -13.733 -51.950 1.00 46.06 411 ILE A CA 1
ATOM 3178 C C . ILE A 1 411 ? -7.007 -12.791 -50.733 1.00 46.06 411 ILE A C 1
ATOM 3180 O O . ILE A 1 411 ? -7.415 -11.632 -50.787 1.00 46.06 411 ILE A O 1
ATOM 3184 N N . ALA A 1 412 ? -6.363 -13.235 -49.648 1.00 46.88 412 ALA A N 1
ATOM 3185 C CA . ALA A 1 412 ? -6.246 -12.489 -48.387 1.00 46.88 412 ALA A CA 1
ATOM 3186 C C . ALA A 1 412 ? -5.434 -11.174 -48.468 1.00 46.88 412 ALA A C 1
ATOM 3188 O O . ALA A 1 412 ? -5.372 -10.436 -47.487 1.00 46.88 412 ALA A O 1
ATOM 3189 N N . ILE A 1 413 ? -4.818 -10.871 -49.614 1.00 45.53 413 ILE A N 1
ATOM 3190 C CA . ILE A 1 413 ? -4.011 -9.659 -49.818 1.00 45.53 413 ILE A CA 1
ATOM 3191 C C . ILE A 1 413 ? -4.900 -8.435 -50.133 1.00 45.53 413 ILE A C 1
ATOM 3193 O O . ILE A 1 413 ? -4.508 -7.308 -49.842 1.00 45.53 413 ILE A O 1
ATOM 3197 N N . ALA A 1 414 ? -6.133 -8.634 -50.620 1.00 48.53 414 ALA A N 1
ATOM 3198 C CA . ALA A 1 414 ? -7.111 -7.562 -50.824 1.00 48.53 414 ALA A CA 1
ATOM 3199 C C . ALA A 1 414 ? -8.141 -7.544 -49.677 1.00 48.53 414 ALA A C 1
ATOM 3201 O O . ALA A 1 414 ? -9.126 -8.286 -49.681 1.00 48.53 414 ALA A O 1
ATOM 3202 N N . VAL A 1 415 ? -7.901 -6.689 -48.676 1.00 47.25 415 VAL A N 1
ATOM 3203 C CA . VAL A 1 415 ? -8.698 -6.603 -47.433 1.00 47.25 415 VAL A CA 1
ATOM 3204 C C . VAL A 1 415 ? -10.189 -6.357 -47.706 1.00 47.25 415 VAL A C 1
ATOM 3206 O O . VAL A 1 415 ? -11.044 -6.934 -47.033 1.00 47.25 415 VAL A O 1
ATOM 3209 N N . GLU A 1 416 ? -10.523 -5.553 -48.717 1.00 54.81 416 GLU A N 1
ATOM 3210 C CA . GLU A 1 416 ? -11.915 -5.227 -49.044 1.00 54.81 416 GLU A CA 1
ATOM 3211 C C . GLU A 1 416 ? -12.687 -6.440 -49.598 1.00 54.81 416 GLU A C 1
ATOM 3213 O O . GLU A 1 416 ? -13.787 -6.744 -49.130 1.00 54.81 416 GLU A O 1
ATOM 3218 N N . SER A 1 417 ? -12.085 -7.199 -50.518 1.00 58.41 417 SER A N 1
ATOM 3219 C CA . SER A 1 417 ? -12.693 -8.397 -51.113 1.00 58.41 417 SER A CA 1
ATOM 3220 C C . SER A 1 417 ? -12.838 -9.532 -50.096 1.00 58.41 417 SER A C 1
ATOM 3222 O O . SER A 1 417 ? -13.858 -10.222 -50.075 1.00 58.41 417 SER A O 1
ATOM 3224 N N . ALA A 1 418 ? -11.866 -9.684 -49.188 1.00 58.62 418 ALA A N 1
ATOM 3225 C CA . ALA A 1 418 ? -11.950 -10.643 -48.087 1.00 58.62 418 ALA A CA 1
ATOM 3226 C C . ALA A 1 418 ? -13.095 -10.305 -47.111 1.00 58.62 418 ALA A C 1
ATOM 3228 O O . ALA A 1 418 ? -13.813 -11.201 -46.662 1.00 58.62 418 ALA A O 1
ATOM 3229 N N . THR A 1 419 ? -13.307 -9.015 -46.832 1.00 65.44 419 THR A N 1
ATOM 3230 C CA . THR A 1 419 ? -14.377 -8.542 -45.940 1.00 65.44 419 THR A CA 1
ATOM 3231 C C . THR A 1 419 ? -15.761 -8.752 -46.564 1.00 65.44 419 THR A C 1
ATOM 3233 O O . THR A 1 419 ? -16.655 -9.288 -45.905 1.00 65.44 419 THR A O 1
ATOM 3236 N N . LYS A 1 420 ? -15.932 -8.422 -47.855 1.00 67.88 420 LYS A N 1
ATOM 3237 C CA . LYS A 1 420 ? -17.179 -8.678 -48.604 1.00 67.88 420 LYS A CA 1
ATOM 3238 C C . LYS A 1 420 ? -17.510 -10.177 -48.652 1.00 67.88 420 LYS A C 1
ATOM 3240 O O . LYS A 1 420 ? -18.644 -10.567 -48.373 1.00 67.88 420 LYS A O 1
ATOM 3245 N N . PHE A 1 421 ? -16.510 -11.031 -48.886 1.00 64.94 421 PHE A N 1
ATOM 3246 C CA . PHE A 1 421 ? -16.687 -12.488 -48.896 1.00 64.94 421 PHE A CA 1
ATOM 3247 C C . PHE A 1 421 ? -17.091 -13.054 -47.524 1.00 64.94 421 PHE A C 1
ATOM 3249 O O . PHE A 1 421 ? -18.004 -13.876 -47.428 1.00 64.94 421 PHE A O 1
ATOM 3256 N N . GLN A 1 422 ? -16.457 -12.595 -46.440 1.00 67.75 422 GLN A N 1
ATOM 3257 C CA . GLN A 1 422 ? -16.819 -13.015 -45.082 1.00 67.75 422 GLN A CA 1
ATOM 3258 C C . GLN A 1 422 ? -18.249 -12.600 -44.708 1.00 67.75 422 GLN A C 1
ATOM 3260 O O . GLN A 1 422 ? -18.975 -13.397 -44.107 1.00 67.75 422 GLN A O 1
ATOM 3265 N N . ALA A 1 423 ? -18.679 -11.396 -45.100 1.00 68.56 423 ALA A N 1
ATOM 3266 C CA . ALA A 1 423 ? -20.047 -10.928 -44.888 1.00 68.56 423 ALA A CA 1
ATOM 3267 C C . ALA A 1 423 ? -21.077 -11.785 -45.651 1.00 68.56 423 ALA A C 1
ATOM 3269 O O . ALA A 1 423 ? -22.080 -12.201 -45.067 1.00 68.56 423 ALA A O 1
ATOM 3270 N N . ALA A 1 424 ? -20.798 -12.128 -46.914 1.00 60.75 424 ALA A N 1
ATOM 3271 C CA . ALA A 1 424 ? -21.647 -13.012 -47.714 1.00 60.75 424 ALA A CA 1
ATOM 3272 C C . ALA A 1 424 ? -21.760 -14.423 -47.101 1.00 60.75 424 ALA A C 1
ATOM 3274 O O . ALA A 1 424 ? -22.861 -14.960 -46.963 1.00 60.75 424 ALA A O 1
ATOM 3275 N N . CYS A 1 425 ? -20.643 -14.996 -46.641 1.00 62.75 425 CYS A N 1
ATOM 3276 C CA . CYS A 1 425 ? -20.623 -16.297 -45.964 1.00 62.75 425 CYS A CA 1
ATOM 3277 C C . CYS A 1 425 ? -21.398 -16.302 -44.637 1.00 62.75 425 CYS A C 1
ATOM 3279 O O . CYS A 1 425 ? -22.035 -17.303 -44.301 1.00 62.75 425 CYS A O 1
ATOM 3281 N N . LYS A 1 426 ? -21.367 -15.199 -43.878 1.00 66.81 426 LYS A N 1
ATOM 3282 C CA . LYS A 1 426 ? -22.159 -15.058 -42.649 1.00 66.81 426 LYS A CA 1
ATOM 3283 C C . LYS A 1 426 ? -23.659 -15.051 -42.958 1.00 66.81 426 LYS A C 1
ATOM 3285 O O . LYS A 1 426 ? -24.391 -15.844 -42.376 1.00 66.81 426 LYS A O 1
ATOM 3290 N N . LYS A 1 427 ? -24.090 -14.242 -43.931 1.00 57.28 427 LYS A N 1
ATOM 3291 C CA . LYS A 1 427 ? -25.499 -14.143 -44.348 1.00 57.28 427 LYS A CA 1
ATOM 3292 C C . LYS A 1 427 ? -26.037 -15.468 -44.913 1.00 57.28 427 LYS A C 1
ATOM 3294 O O . LYS A 1 427 ? -27.163 -15.844 -44.619 1.00 57.28 427 LYS A O 1
ATOM 3299 N N . TYR A 1 428 ? -25.224 -16.222 -45.661 1.00 57.22 428 TYR A N 1
ATOM 3300 C CA . TYR A 1 428 ? -25.602 -17.555 -46.157 1.00 57.22 428 TYR A CA 1
ATOM 3301 C C . TYR A 1 428 ? -25.821 -18.575 -45.028 1.00 57.22 428 TYR A C 1
ATOM 3303 O O . TYR A 1 428 ? -26.758 -19.366 -45.091 1.00 57.22 428 TYR A O 1
ATOM 3311 N N . LYS A 1 429 ? -24.994 -18.544 -43.971 1.00 62.78 429 LYS A N 1
ATOM 3312 C CA . LYS A 1 429 ? -25.198 -19.389 -42.781 1.00 62.78 429 LYS A CA 1
ATOM 3313 C C . LYS A 1 429 ? -26.450 -19.020 -41.987 1.00 62.78 429 LYS A C 1
ATOM 3315 O O . LYS A 1 429 ? -26.984 -19.890 -41.322 1.00 62.78 429 LYS A O 1
ATOM 3320 N N . GLU A 1 430 ? -26.878 -17.761 -42.026 1.00 60.16 430 GLU A N 1
ATOM 3321 C CA . GLU A 1 430 ? -28.103 -17.299 -41.357 1.00 60.16 430 GLU A CA 1
ATOM 3322 C C . GLU A 1 430 ? -29.377 -17.684 -42.132 1.00 60.16 430 GLU A C 1
ATOM 3324 O O . GLU A 1 430 ? -30.440 -17.805 -41.532 1.00 60.16 430 GLU A O 1
ATOM 3329 N N . LEU A 1 431 ? -29.280 -17.883 -43.453 1.00 55.28 431 LEU A N 1
ATOM 3330 C CA . LEU A 1 431 ? -30.398 -18.272 -44.326 1.00 55.28 431 LEU A CA 1
ATOM 3331 C C . LEU A 1 431 ? -30.627 -19.793 -44.421 1.00 55.28 431 LEU A C 1
ATOM 3333 O O . LEU A 1 431 ? -31.646 -20.212 -44.970 1.00 55.28 431 LEU A O 1
ATOM 3337 N N . ARG A 1 432 ? -29.685 -20.605 -43.933 1.00 57.56 432 ARG A N 1
ATOM 3338 C CA . ARG A 1 432 ? -29.761 -22.070 -43.880 1.00 57.56 432 ARG A CA 1
ATOM 3339 C C . ARG A 1 432 ? -30.155 -22.521 -42.482 1.00 57.56 432 ARG A C 1
ATOM 3341 O O . ARG A 1 432 ? -30.936 -23.494 -42.402 1.00 57.56 432 ARG A O 1
#

Radius of gyration: 37.68 Å; chains: 1; bounding box: 90×67×128 Å

Foldseek 3Di:
DDDDDDPVVVVVVVVVVVVVVVVVVVVVVVVVVLVVQLVVLVVQLLQQFPACQFPPGPYHHAHLVRHDLVSNLVSLVSNCVSVVQDLRSLQSNLSSCVSVLVQQSSLVSLVSSLVPGLSSLLVVLVCLCQVTNDDPPRGRDLVVSLVSLCSQCDCVCVPDDPDDRRPVSNVVNVVSVVVVVVVVVCVVPVVCVVPVLLVVLVVAPCSVLLVCLQVLPADPCPVVLLNLLLVQLQLCLLQPPVCPGGHRPRLNVLADPVLVVLSPVSNVVSVVVLVPDDDPVSVVCVVVSSVVSSPSSNVRNVVCCNPQNSPHPSNSSSSVSSSVNSVVVVVVVVVVVVVVVVVVPDPPDPPPDPPDDDDPDDDDDDDPDPPVVVVVVVVVVQVVQADPVREGNPVVCVVPVPDDLDDPPSNVVPVVNNVSSVVNVVVVVVVD

pLDDT: mean 75.02, std 19.35, range [28.66, 98.69]